Protein AF-A0A9N9BN62-F1 (afdb_monomer)

Structure (mmCIF, N/CA/C/O backbone):
data_AF-A0A9N9BN62-F1
#
_entry.id   AF-A0A9N9BN62-F1
#
loop_
_atom_site.group_PDB
_atom_site.id
_atom_site.type_symbol
_atom_site.label_atom_id
_atom_site.label_alt_id
_atom_site.label_comp_id
_atom_site.label_asym_id
_atom_site.label_entity_id
_atom_site.label_seq_id
_atom_site.pdbx_PDB_ins_code
_atom_site.Cartn_x
_atom_site.Cartn_y
_atom_site.Cartn_z
_atom_site.occupancy
_atom_site.B_iso_or_equiv
_atom_site.auth_seq_id
_atom_site.auth_comp_id
_atom_site.auth_asym_id
_atom_site.auth_atom_id
_atom_site.pdbx_PDB_model_num
ATOM 1 N N . MET A 1 1 ? -58.760 -28.110 61.487 1.00 29.73 1 MET A N 1
ATOM 2 C CA . MET A 1 1 ? -59.250 -29.002 60.418 1.00 29.73 1 MET A CA 1
ATOM 3 C C . MET A 1 1 ? -59.475 -28.125 59.200 1.00 29.73 1 MET A C 1
ATOM 5 O O . MET A 1 1 ? -60.317 -27.246 59.275 1.00 29.73 1 MET A O 1
ATOM 9 N N . THR A 1 2 ? -58.478 -28.106 58.308 1.00 26.97 2 THR A N 1
ATOM 10 C CA . THR A 1 2 ? -58.560 -28.628 56.917 1.00 26.97 2 THR A CA 1
ATOM 11 C C . THR A 1 2 ? -59.266 -27.628 55.993 1.00 26.97 2 THR A C 1
ATOM 13 O O . THR A 1 2 ? -60.437 -27.343 56.196 1.00 26.97 2 THR A O 1
ATOM 16 N N . ASP A 1 3 ? -58.515 -26.917 55.140 1.00 24.56 3 ASP A N 1
ATOM 17 C CA . ASP A 1 3 ? -58.257 -27.284 53.724 1.00 24.56 3 ASP A CA 1
ATOM 18 C C . ASP A 1 3 ? -59.572 -27.311 52.917 1.00 24.56 3 ASP A C 1
ATOM 20 O O . ASP A 1 3 ? -60.495 -28.025 53.277 1.00 24.56 3 ASP A O 1
ATOM 24 N N . SER A 1 4 ? -59.768 -26.641 51.779 1.00 26.27 4 SER A N 1
ATOM 25 C CA . SER A 1 4 ? -58.859 -26.440 50.645 1.00 26.27 4 SER A CA 1
ATOM 26 C C . SER A 1 4 ? -59.612 -25.748 49.484 1.00 26.27 4 SER A C 1
ATOM 28 O O . SER A 1 4 ? -60.842 -25.709 49.472 1.00 26.27 4 SER A O 1
ATOM 30 N N . ASN A 1 5 ? -58.844 -25.324 48.471 1.00 26.20 5 ASN A N 1
ATOM 31 C CA . ASN A 1 5 ? -59.212 -25.134 47.055 1.00 26.20 5 ASN A CA 1
ATOM 32 C C . ASN A 1 5 ? -59.674 -23.751 46.569 1.00 26.20 5 ASN A C 1
ATOM 34 O O . ASN A 1 5 ? -60.784 -23.564 46.076 1.00 26.20 5 ASN A O 1
ATOM 38 N N . THR A 1 6 ? -58.718 -22.822 46.524 1.00 28.50 6 THR A N 1
ATOM 39 C CA . THR A 1 6 ? -58.655 -21.787 45.483 1.00 28.50 6 THR A CA 1
ATOM 40 C C . THR A 1 6 ? -58.092 -22.391 44.190 1.00 28.50 6 THR A C 1
ATOM 42 O O . THR A 1 6 ? -57.027 -23.007 44.176 1.00 28.50 6 THR A O 1
ATOM 45 N N . HIS A 1 7 ? -58.833 -22.227 43.094 1.00 27.50 7 HIS A N 1
ATOM 46 C CA . HIS A 1 7 ? -58.484 -22.699 41.757 1.00 27.50 7 HIS A CA 1
ATOM 47 C C . HIS A 1 7 ? -57.156 -22.106 41.253 1.00 27.50 7 HIS A C 1
ATOM 49 O O . HIS A 1 7 ? -57.034 -20.904 41.028 1.00 27.50 7 HIS A O 1
ATOM 55 N N . TYR A 1 8 ? -56.184 -22.985 41.004 1.00 23.67 8 TYR A N 1
ATOM 56 C CA . TYR A 1 8 ? -54.985 -22.712 40.215 1.00 23.67 8 TYR A CA 1
ATOM 57 C C . TYR A 1 8 ? -55.358 -22.502 38.739 1.00 23.67 8 TYR A C 1
ATOM 59 O O . TYR A 1 8 ? -55.750 -23.450 38.057 1.00 23.67 8 TYR A O 1
ATOM 67 N N . ILE A 1 9 ? -55.158 -21.293 38.210 1.00 27.61 9 ILE A N 1
ATOM 68 C CA . ILE A 1 9 ? -55.002 -21.086 36.765 1.00 27.61 9 ILE A CA 1
ATOM 69 C C . ILE A 1 9 ? -53.526 -21.338 36.441 1.00 27.61 9 ILE A C 1
ATOM 71 O O . ILE A 1 9 ? -52.663 -20.490 36.651 1.00 27.61 9 ILE A O 1
ATOM 75 N N . LYS A 1 10 ? -53.234 -22.549 35.955 1.00 25.14 10 LYS A N 1
ATOM 76 C CA . LYS A 1 10 ? -51.970 -22.891 35.293 1.00 25.14 10 LYS A CA 1
ATOM 77 C C . LYS A 1 10 ? -51.894 -22.142 33.961 1.00 25.14 10 LYS A C 1
ATOM 79 O O . LYS A 1 10 ? -52.471 -22.589 32.973 1.00 25.14 10 LYS A O 1
ATOM 84 N N . THR A 1 11 ? -51.149 -21.046 33.901 1.00 28.19 11 THR A N 1
ATOM 85 C CA . THR A 1 11 ? -50.598 -20.559 32.630 1.00 28.19 11 THR A CA 1
ATOM 86 C C . THR A 1 11 ? -49.235 -21.203 32.413 1.00 28.19 11 THR A C 1
ATOM 88 O O . THR A 1 11 ? -48.269 -20.891 33.106 1.00 28.19 11 THR A O 1
ATOM 91 N N . ASN A 1 12 ? -49.187 -22.133 31.459 1.00 25.75 12 ASN A N 1
ATOM 92 C CA . ASN A 1 12 ? -47.976 -22.749 30.926 1.00 25.75 12 ASN A CA 1
ATOM 93 C C . ASN A 1 12 ? -47.041 -21.674 30.341 1.00 25.75 12 ASN A C 1
ATOM 95 O O . ASN A 1 12 ? -47.168 -21.308 29.176 1.00 25.75 12 ASN A O 1
ATOM 99 N N . LEU A 1 13 ? -46.078 -21.191 31.127 1.00 29.73 13 LEU A N 1
ATOM 100 C CA . LEU A 1 13 ? -44.844 -20.611 30.595 1.00 29.73 13 LEU A CA 1
ATOM 101 C C . LEU A 1 13 ? -43.837 -21.741 30.389 1.00 29.73 13 LEU A C 1
ATOM 103 O O . LEU A 1 13 ? -42.978 -22.015 31.219 1.00 29.73 13 LEU A O 1
ATOM 107 N N . SER A 1 14 ? -43.977 -22.416 29.257 1.00 28.58 14 SER A N 1
ATOM 108 C CA . SER A 1 14 ? -42.967 -23.313 28.713 1.00 28.58 14 SER A CA 1
ATOM 109 C C . SER A 1 14 ? -42.779 -22.963 27.246 1.00 28.58 14 SER A C 1
ATOM 111 O O . SER A 1 14 ? -43.354 -23.583 26.360 1.00 28.58 14 SER A O 1
ATOM 113 N N . HIS A 1 15 ? -41.986 -21.926 27.018 1.00 28.09 15 HIS A N 1
ATOM 114 C CA . HIS A 1 15 ? -41.146 -21.794 25.836 1.00 28.09 15 HIS A CA 1
ATOM 115 C C . HIS A 1 15 ? -39.829 -21.191 26.322 1.00 28.09 15 HIS A C 1
ATOM 117 O O . HIS A 1 15 ? -39.539 -20.011 26.148 1.00 28.09 15 HIS A O 1
ATOM 123 N N . ASN A 1 16 ? -39.041 -22.034 26.993 1.00 28.42 16 ASN A N 1
ATOM 124 C CA . ASN A 1 16 ? -37.602 -21.846 27.035 1.00 28.42 16 ASN A CA 1
ATOM 125 C C . ASN A 1 16 ? -37.129 -21.948 25.584 1.00 28.42 16 ASN A C 1
ATOM 127 O O . ASN A 1 16 ? -37.018 -23.048 25.043 1.00 28.42 16 ASN A O 1
ATOM 131 N N . ALA A 1 17 ? -36.898 -20.808 24.937 1.00 27.03 17 ALA A N 1
ATOM 132 C CA . ALA A 1 17 ? -35.995 -20.765 23.803 1.00 27.03 17 ALA A CA 1
ATOM 133 C C . ALA A 1 17 ? -34.605 -21.079 24.367 1.00 27.03 17 ALA A C 1
ATOM 135 O O . ALA A 1 17 ? -33.894 -20.203 24.854 1.00 27.03 17 ALA A O 1
ATOM 136 N N . VAL A 1 18 ? -34.281 -22.370 24.400 1.00 26.08 18 VAL A N 1
ATOM 137 C CA . VAL A 1 18 ? -32.917 -22.854 24.561 1.00 26.08 18 VAL A CA 1
ATOM 138 C C . VAL A 1 18 ? -32.155 -22.278 23.376 1.00 26.08 18 VAL A C 1
ATOM 140 O O . VAL A 1 18 ? -32.341 -22.712 22.242 1.00 26.08 18 VAL A O 1
ATOM 143 N N . ILE A 1 19 ? -31.376 -21.229 23.628 1.00 28.48 19 ILE A N 1
ATOM 144 C CA . ILE A 1 19 ? -30.364 -20.763 22.689 1.00 28.48 19 ILE A CA 1
ATOM 145 C C . ILE A 1 19 ? -29.320 -21.873 22.675 1.00 28.48 19 ILE A C 1
ATOM 147 O O . ILE A 1 19 ? -28.531 -22.009 23.609 1.00 28.48 19 ILE A O 1
ATOM 151 N N . ASP A 1 20 ? -29.398 -22.722 21.659 1.00 25.30 20 ASP A N 1
ATOM 152 C CA . ASP A 1 20 ? -28.378 -23.712 21.374 1.00 25.30 20 ASP A CA 1
ATOM 153 C C . ASP A 1 20 ? -27.073 -22.970 21.057 1.00 25.30 20 ASP A C 1
ATOM 155 O O . ASP A 1 20 ? -26.979 -22.214 20.088 1.00 25.30 20 ASP A O 1
ATOM 159 N N . SER A 1 21 ? -26.066 -23.145 21.911 1.00 31.23 21 SER A N 1
ATOM 160 C CA . SER A 1 21 ? -24.745 -22.531 21.771 1.00 31.23 21 SER A CA 1
ATOM 161 C C . SER A 1 21 ? -23.885 -23.196 20.688 1.00 31.23 21 SER A C 1
ATOM 163 O O . SER A 1 21 ? -22.677 -22.971 20.664 1.00 31.23 21 SER A O 1
ATOM 165 N N . SER A 1 22 ? -24.468 -24.046 19.835 1.00 32.94 22 SER A N 1
ATOM 166 C CA . SER A 1 22 ? -23.756 -24.790 18.791 1.00 32.94 22 SER A CA 1
ATOM 167 C C . SER A 1 22 ? -24.099 -24.386 17.352 1.00 32.94 22 SER A C 1
ATOM 169 O O . SER A 1 22 ? -23.512 -24.933 16.418 1.00 32.94 22 SER A O 1
ATOM 171 N N . ASP A 1 23 ? -24.959 -23.382 17.137 1.00 30.25 23 ASP A N 1
ATOM 172 C CA . ASP A 1 23 ? -25.235 -22.880 15.786 1.00 30.25 23 ASP A CA 1
ATOM 173 C C . ASP A 1 23 ? -24.282 -21.733 15.395 1.00 30.25 23 ASP A C 1
ATOM 175 O O . ASP A 1 23 ? -24.606 -20.541 15.469 1.00 30.25 23 ASP A O 1
ATOM 179 N N . ASP A 1 24 ? -23.082 -22.116 14.943 1.00 36.03 24 ASP A N 1
ATOM 180 C CA . ASP A 1 24 ? -22.013 -21.245 14.416 1.00 36.03 24 ASP A CA 1
ATOM 181 C C . ASP A 1 24 ? -22.443 -20.389 13.201 1.00 36.03 24 ASP A C 1
ATOM 183 O O . ASP A 1 24 ? -21.693 -19.532 12.723 1.00 36.03 24 ASP A O 1
ATOM 187 N N . ARG A 1 25 ? -23.668 -20.572 12.687 1.00 34.00 25 ARG A N 1
ATOM 188 C CA . ARG A 1 25 ? -24.247 -19.737 11.621 1.00 34.00 25 ARG A CA 1
ATOM 189 C C . ARG A 1 25 ? -24.962 -18.491 12.143 1.00 34.00 25 ARG A C 1
ATOM 191 O O . ARG A 1 25 ? -25.132 -17.536 11.387 1.00 34.00 25 ARG A O 1
ATOM 198 N N . SER A 1 26 ? -25.331 -18.449 13.423 1.00 30.83 26 SER A N 1
ATOM 199 C CA . SER A 1 26 ? -26.107 -17.341 14.000 1.00 30.83 26 SER A CA 1
ATOM 200 C C . SER A 1 26 ? -25.252 -16.140 14.432 1.00 30.83 26 SER A C 1
ATOM 202 O O . SER A 1 26 ? -25.729 -15.004 14.449 1.00 30.83 26 SER A O 1
ATOM 204 N N . VAL A 1 27 ? -23.956 -16.345 14.695 1.00 34.31 27 VAL A N 1
ATOM 205 C CA . VAL A 1 27 ? -23.046 -15.283 15.168 1.00 34.31 27 VAL A CA 1
ATOM 206 C C . VAL A 1 27 ? -22.565 -14.368 14.029 1.00 34.31 27 VAL A C 1
ATOM 208 O O . VAL A 1 27 ? -22.189 -13.223 14.269 1.00 34.31 27 VAL A O 1
ATOM 211 N N . GLN A 1 28 ? -22.660 -14.798 12.766 1.00 31.67 28 GLN A N 1
ATOM 212 C CA . GLN A 1 28 ? -22.300 -13.964 11.606 1.00 31.67 28 GLN A CA 1
ATOM 213 C C . GLN A 1 28 ? -23.440 -13.092 11.060 1.00 31.67 28 GLN A C 1
ATOM 215 O O . GLN A 1 28 ? -23.190 -12.276 10.171 1.00 31.67 28 GLN A O 1
ATOM 220 N N . ALA A 1 29 ? -24.658 -13.217 11.597 1.00 29.53 29 ALA A N 1
ATOM 221 C CA . ALA A 1 29 ? -25.806 -12.393 11.212 1.00 29.53 29 ALA A CA 1
ATOM 222 C C . ALA A 1 29 ? -25.838 -11.019 11.916 1.00 29.53 29 ALA A C 1
ATOM 224 O O . ALA A 1 29 ? -26.696 -10.191 11.622 1.00 29.53 29 ALA A O 1
ATOM 225 N N . ARG A 1 30 ? -24.899 -10.736 12.833 1.00 29.77 30 ARG A N 1
ATOM 226 C CA . ARG A 1 30 ? -24.906 -9.516 13.661 1.00 29.77 30 ARG A CA 1
ATOM 227 C C . ARG A 1 30 ? -24.055 -8.357 13.129 1.00 29.77 30 ARG A C 1
ATOM 229 O O . ARG A 1 30 ? -23.604 -7.518 13.900 1.00 29.77 30 ARG A O 1
ATOM 236 N N . THR A 1 31 ? -23.879 -8.280 11.813 1.00 32.22 31 THR A N 1
ATOM 237 C CA . THR A 1 31 ? -23.368 -7.074 11.134 1.00 32.22 31 THR A CA 1
ATOM 238 C C . THR A 1 31 ? -24.331 -6.611 10.045 1.00 32.22 31 THR A C 1
ATOM 240 O O . THR A 1 31 ? -23.917 -6.161 8.989 1.00 32.22 31 THR A O 1
ATOM 243 N N . VAL A 1 32 ? -25.636 -6.697 10.296 1.00 36.59 32 VAL A N 1
ATOM 244 C CA . VAL A 1 32 ? -26.546 -5.691 9.745 1.00 36.59 32 VAL A CA 1
ATOM 245 C C . VAL A 1 32 ? -26.598 -4.598 10.802 1.00 36.59 32 VAL A C 1
ATOM 247 O O . VAL A 1 32 ? -27.498 -4.554 11.638 1.00 36.59 32 VAL A O 1
ATOM 250 N N . ALA A 1 33 ? -25.557 -3.759 10.839 1.00 35.25 33 ALA A N 1
ATOM 251 C CA . ALA A 1 33 ? -25.770 -2.412 11.341 1.00 35.25 33 ALA A CA 1
ATOM 252 C C . ALA A 1 33 ? -26.938 -1.879 10.511 1.00 35.25 33 ALA A C 1
ATOM 254 O O . ALA A 1 33 ? -26.890 -1.979 9.287 1.00 35.25 33 ALA A O 1
ATOM 255 N N . TYR A 1 34 ? -28.011 -1.459 11.175 1.00 38.62 34 TYR A N 1
ATOM 256 C CA . TYR A 1 34 ? -29.153 -0.813 10.546 1.00 38.62 34 TYR A CA 1
ATOM 257 C C . TYR A 1 34 ? -28.588 0.328 9.697 1.00 38.62 34 TYR A C 1
ATOM 259 O O . TYR A 1 34 ? -28.170 1.353 10.232 1.00 38.62 34 TYR A O 1
ATOM 267 N N . THR A 1 35 ? -28.408 0.091 8.397 1.00 46.50 35 THR A N 1
ATOM 268 C CA . THR A 1 35 ? -27.944 1.119 7.482 1.00 46.50 35 THR A CA 1
ATOM 269 C C . THR A 1 35 ? -29.109 2.069 7.383 1.00 46.50 35 THR A C 1
ATOM 271 O O . THR A 1 35 ? -30.097 1.755 6.719 1.00 46.50 35 THR A O 1
ATOM 274 N N . ASP A 1 36 ? -28.998 3.189 8.087 1.00 50.53 36 ASP A N 1
ATOM 275 C CA . ASP A 1 36 ? -29.850 4.366 7.954 1.00 50.53 36 ASP A CA 1
ATOM 276 C C . ASP A 1 36 ? -29.572 4.984 6.568 1.00 50.53 36 ASP A C 1
ATOM 278 O O . ASP A 1 36 ? -29.041 6.084 6.408 1.00 50.53 36 ASP A O 1
ATOM 282 N N . ASN A 1 37 ? -29.792 4.180 5.526 1.00 56.41 37 ASN A N 1
ATOM 283 C CA . ASN A 1 37 ? -29.721 4.618 4.153 1.00 56.41 37 ASN A CA 1
ATOM 284 C C . ASN A 1 37 ? -30.935 5.507 3.957 1.00 56.41 37 ASN A C 1
ATOM 286 O O . ASN A 1 37 ? -32.061 5.106 4.253 1.00 56.41 37 ASN A O 1
ATOM 290 N N . ASP A 1 38 ? -30.684 6.716 3.467 1.00 59.50 38 ASP A N 1
ATOM 291 C CA . ASP A 1 38 ? -31.737 7.640 3.084 1.00 59.50 38 ASP A CA 1
ATOM 292 C C . ASP A 1 38 ? -32.763 6.870 2.221 1.00 59.50 38 ASP A C 1
ATOM 294 O O . ASP A 1 38 ? -32.368 6.235 1.235 1.00 59.50 38 ASP A O 1
ATOM 298 N N . PRO A 1 39 ? -34.066 6.871 2.563 1.00 64.94 39 PRO A N 1
ATOM 299 C CA . PRO A 1 39 ? -35.081 6.121 1.818 1.00 64.94 39 PRO A CA 1
ATOM 300 C C . PRO A 1 39 ? -35.116 6.499 0.329 1.00 64.94 39 PRO A C 1
ATOM 302 O O . PRO A 1 39 ? -35.609 5.752 -0.512 1.00 64.94 39 PRO A O 1
ATOM 305 N N . THR A 1 40 ? -34.554 7.654 -0.029 1.00 57.59 40 THR A N 1
ATOM 306 C CA . THR A 1 40 ? -34.412 8.113 -1.413 1.00 57.59 40 THR A CA 1
ATOM 307 C C . THR A 1 40 ? -33.297 7.422 -2.191 1.00 57.59 40 THR A C 1
ATOM 309 O O . THR A 1 40 ? -33.372 7.359 -3.417 1.00 57.59 40 THR A O 1
ATOM 312 N N . THR A 1 41 ? -32.292 6.869 -1.510 1.00 63.75 41 THR A N 1
ATOM 313 C CA . THR A 1 41 ? -31.178 6.135 -2.121 1.00 63.75 41 THR A CA 1
ATOM 314 C C . THR A 1 41 ? -31.297 4.623 -1.947 1.00 63.75 41 THR A C 1
ATOM 316 O O . THR A 1 41 ? -30.516 3.890 -2.548 1.00 63.75 41 THR A O 1
ATOM 319 N N . GLU A 1 42 ? -32.309 4.130 -1.219 1.00 68.75 42 GLU A N 1
ATOM 320 C CA . GLU A 1 42 ? -32.555 2.699 -0.964 1.00 68.75 42 GLU A CA 1
ATOM 321 C C . GLU A 1 42 ? -32.569 1.851 -2.249 1.00 68.75 42 GLU A C 1
ATOM 323 O O . GLU A 1 42 ? -32.067 0.726 -2.272 1.00 68.75 42 GLU A O 1
ATOM 328 N N . PHE A 1 43 ? -33.077 2.414 -3.349 1.00 68.19 43 PHE A N 1
ATOM 329 C CA . PHE A 1 43 ? -33.063 1.785 -4.670 1.00 68.19 43 PHE A CA 1
ATOM 330 C C . PHE A 1 43 ? -31.665 1.319 -5.102 1.00 68.19 43 PHE A C 1
ATOM 332 O O . PHE A 1 43 ? -31.541 0.224 -5.649 1.00 68.19 43 PHE A O 1
ATOM 339 N N . PHE A 1 44 ? -30.622 2.117 -4.844 1.00 65.88 44 PHE A N 1
ATOM 340 C CA . PHE A 1 44 ? -29.244 1.803 -5.235 1.00 65.88 44 PHE A CA 1
ATOM 341 C C . PHE A 1 44 ? -28.655 0.643 -4.425 1.00 65.88 44 PHE A C 1
ATOM 343 O O . PHE A 1 44 ? -27.806 -0.088 -4.929 1.00 65.88 44 PHE A O 1
ATOM 350 N N . TYR A 1 45 ? -29.153 0.428 -3.205 1.00 69.19 45 TYR A N 1
ATOM 351 C CA . TYR A 1 45 ? -28.676 -0.620 -2.304 1.00 69.19 45 TYR A CA 1
ATOM 352 C C . TYR A 1 45 ? -29.432 -1.947 -2.460 1.00 69.19 45 TYR A C 1
ATOM 354 O O . TYR A 1 45 ? -28.976 -2.969 -1.945 1.00 69.19 45 TYR A O 1
ATOM 362 N N . ARG A 1 46 ? -30.568 -1.977 -3.178 1.00 72.19 46 ARG A N 1
ATOM 363 C CA . ARG A 1 46 ? -31.313 -3.219 -3.443 1.00 72.19 46 ARG A CA 1
ATOM 364 C C . ARG A 1 46 ? -30.671 -4.013 -4.594 1.00 72.19 46 ARG A C 1
ATOM 366 O O . ARG A 1 46 ? -30.700 -3.558 -5.739 1.00 72.19 46 ARG A O 1
ATOM 373 N N . PRO A 1 47 ? -30.141 -5.227 -4.348 1.00 74.81 47 PRO A N 1
ATOM 374 C CA . PRO A 1 47 ? -29.470 -6.004 -5.386 1.00 74.81 47 PRO A CA 1
ATOM 375 C C . PRO A 1 47 ? -30.471 -6.551 -6.416 1.00 74.81 47 PRO A C 1
ATOM 377 O O . PRO A 1 47 ? -31.415 -7.259 -6.074 1.00 74.81 47 PRO A O 1
ATOM 380 N N . ARG A 1 48 ? -30.235 -6.270 -7.703 1.00 83.06 48 ARG A N 1
ATOM 381 C CA . ARG A 1 48 ? -31.041 -6.759 -8.841 1.00 83.06 48 ARG A CA 1
ATOM 382 C C . ARG A 1 48 ? -30.306 -7.849 -9.617 1.00 83.06 48 ARG A C 1
ATOM 384 O O . ARG A 1 48 ? -30.014 -7.700 -10.801 1.00 83.06 48 ARG A O 1
ATOM 391 N N . THR A 1 49 ? -29.970 -8.940 -8.938 1.00 85.62 49 THR A N 1
ATOM 392 C CA . THR A 1 49 ? -29.056 -9.968 -9.465 1.00 85.62 49 THR A CA 1
ATOM 393 C C . THR A 1 49 ? -29.527 -10.593 -10.782 1.00 85.62 49 THR A C 1
ATOM 395 O O . THR A 1 49 ? -28.725 -10.719 -11.702 1.00 85.62 49 THR A O 1
ATOM 398 N N . LEU A 1 50 ? -30.819 -10.918 -10.920 1.00 85.44 50 LEU A N 1
ATOM 399 C CA . LEU A 1 50 ? -31.377 -11.502 -12.151 1.00 85.44 50 LEU A CA 1
ATOM 400 C C . LEU A 1 50 ? -31.391 -10.516 -13.327 1.00 85.44 50 LEU A C 1
ATOM 402 O O . LEU A 1 50 ? -31.070 -10.892 -14.454 1.00 85.44 50 LEU A O 1
ATOM 406 N N . THR A 1 51 ? -31.730 -9.250 -13.073 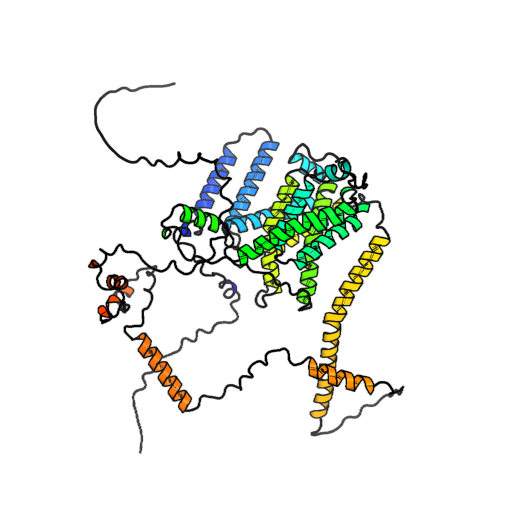1.00 86.44 51 THR A N 1
ATOM 407 C CA . THR A 1 51 ? -31.725 -8.205 -14.107 1.00 86.44 51 THR A CA 1
ATOM 408 C C . THR A 1 51 ? -30.308 -7.958 -14.609 1.00 86.44 51 THR A C 1
ATOM 410 O O . THR A 1 51 ? -30.078 -7.962 -15.814 1.00 86.44 51 THR A O 1
ATOM 413 N N . VAL A 1 52 ? -29.345 -7.814 -13.692 1.00 87.12 52 VAL A N 1
ATOM 414 C CA . VAL A 1 52 ? -27.933 -7.605 -14.040 1.00 87.12 52 VAL A CA 1
ATOM 415 C C . VAL A 1 52 ? -27.368 -8.811 -14.793 1.00 87.12 52 VAL A C 1
ATOM 417 O O . VAL A 1 52 ? -26.682 -8.625 -15.793 1.00 87.12 52 VAL A O 1
ATOM 420 N N . LEU A 1 53 ? -27.708 -10.038 -14.383 1.00 87.00 53 LEU A N 1
ATOM 421 C CA . LEU A 1 53 ? -27.327 -11.255 -15.105 1.00 87.00 53 LEU A CA 1
ATOM 422 C C . LEU A 1 53 ? -27.885 -11.272 -16.535 1.00 87.00 53 LEU A C 1
ATOM 424 O O . LEU A 1 53 ? -27.161 -11.602 -17.468 1.00 87.00 53 LEU A O 1
ATOM 428 N N . THR A 1 54 ? -29.151 -10.894 -16.717 1.00 88.44 54 THR A N 1
ATOM 429 C CA . THR A 1 54 ? -29.788 -10.858 -18.043 1.00 88.44 54 THR A CA 1
ATOM 430 C C . THR A 1 54 ? -29.100 -9.841 -18.952 1.00 88.44 54 THR A C 1
ATOM 432 O O . THR A 1 54 ? -28.732 -10.176 -20.075 1.00 88.44 54 THR A O 1
ATOM 435 N N . VAL A 1 55 ? -28.851 -8.627 -18.450 1.00 89.81 55 VAL A N 1
ATOM 436 C CA . VAL A 1 55 ? -28.123 -7.580 -19.186 1.00 89.81 55 VAL A CA 1
ATOM 437 C C . VAL A 1 55 ? -26.700 -8.030 -19.524 1.00 89.81 55 VAL A C 1
ATOM 439 O O . VAL A 1 55 ? -26.258 -7.838 -20.653 1.00 89.81 55 VAL A O 1
ATOM 442 N N . MET A 1 56 ? -26.002 -8.680 -18.588 1.00 89.62 56 MET A N 1
ATOM 443 C CA . MET A 1 56 ? -24.665 -9.234 -18.823 1.00 89.62 56 MET A CA 1
ATOM 444 C C . MET A 1 56 ? -24.673 -10.281 -19.939 1.00 89.62 56 MET A C 1
ATOM 446 O O . MET A 1 56 ? -23.829 -10.223 -20.825 1.00 89.62 56 MET A O 1
ATOM 450 N N . LEU A 1 57 ? -25.618 -11.226 -19.916 1.00 89.38 57 LEU A N 1
ATOM 451 C CA . LEU A 1 57 ? -25.719 -12.270 -20.938 1.00 89.38 57 LEU A CA 1
ATOM 452 C C . LEU A 1 57 ? -26.049 -11.683 -22.315 1.00 89.38 57 LEU A C 1
ATOM 454 O O . LEU A 1 57 ? -25.423 -12.074 -23.294 1.00 89.38 57 LEU A O 1
ATOM 458 N N . ILE A 1 58 ? -26.965 -10.712 -22.391 1.00 89.88 58 ILE A N 1
ATOM 459 C CA . ILE A 1 58 ? -27.268 -9.995 -23.640 1.00 89.88 58 ILE A CA 1
ATOM 460 C C . ILE A 1 58 ? -26.021 -9.262 -24.152 1.00 89.88 58 ILE A C 1
ATOM 462 O O . ILE A 1 58 ? -25.682 -9.378 -25.327 1.00 89.88 58 ILE A O 1
ATOM 466 N N . GLY A 1 59 ? -25.304 -8.557 -23.272 1.00 86.44 59 GLY A N 1
ATOM 467 C CA . GLY A 1 59 ? -24.062 -7.866 -23.618 1.00 86.44 59 GLY A CA 1
ATOM 468 C C . GLY A 1 59 ? -22.966 -8.818 -24.103 1.00 86.44 59 GLY A C 1
ATOM 469 O O . GLY A 1 59 ? -22.292 -8.521 -25.084 1.00 86.44 59 GLY A O 1
AT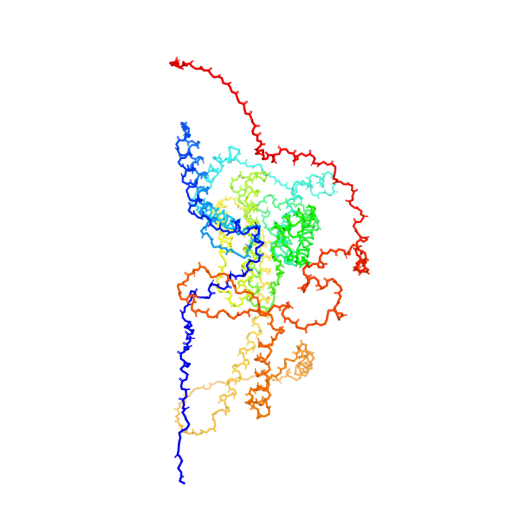OM 470 N N . LEU A 1 60 ? -22.821 -9.989 -23.477 1.00 87.31 60 LEU A N 1
ATOM 471 C CA . LEU A 1 60 ? -21.882 -11.023 -23.919 1.00 87.31 60 LEU A CA 1
ATOM 472 C C . LEU A 1 60 ? -22.254 -11.592 -25.288 1.00 87.31 60 LEU A C 1
ATOM 474 O O . LEU A 1 60 ? -21.368 -11.762 -26.118 1.00 87.31 60 LEU A O 1
ATOM 478 N N . VAL A 1 61 ? -23.540 -11.848 -25.546 1.00 88.06 61 VAL A N 1
ATOM 479 C CA . VAL A 1 61 ? -24.010 -12.273 -26.875 1.00 88.06 61 VAL A CA 1
ATOM 480 C C . VAL A 1 61 ? -23.711 -11.192 -27.912 1.00 88.06 61 VAL A C 1
ATOM 482 O O . VAL A 1 61 ? -23.193 -11.511 -28.975 1.00 88.06 61 VAL A O 1
ATOM 485 N N . TYR A 1 62 ? -23.959 -9.919 -27.595 1.00 85.75 62 TYR A N 1
ATOM 486 C CA . TYR A 1 62 ? -23.632 -8.807 -28.486 1.00 85.75 62 TYR A CA 1
ATOM 487 C C . TYR A 1 62 ? -22.130 -8.758 -28.810 1.00 85.75 62 TYR A C 1
ATOM 489 O O . TYR A 1 62 ? -21.752 -8.800 -29.977 1.00 85.75 62 TYR A O 1
ATOM 497 N N . VAL A 1 63 ? -21.262 -8.758 -27.791 1.00 82.94 63 VAL A N 1
ATOM 498 C CA . VAL A 1 63 ? -19.798 -8.722 -27.976 1.00 82.94 63 VAL A CA 1
ATOM 499 C C . VAL A 1 63 ? -19.272 -9.974 -28.684 1.00 82.94 63 VAL A C 1
ATOM 501 O O . VAL A 1 63 ? -18.286 -9.882 -29.401 1.00 82.94 63 VAL A O 1
ATOM 504 N N . ALA A 1 64 ? -19.906 -11.134 -28.514 1.00 82.75 64 ALA A N 1
ATOM 505 C CA . ALA A 1 64 ? -19.491 -12.365 -29.183 1.00 82.75 64 ALA A CA 1
ATOM 506 C C . ALA A 1 64 ? -19.935 -12.443 -30.653 1.00 82.75 64 ALA A C 1
ATOM 508 O O . ALA A 1 64 ? -19.290 -13.140 -31.429 1.00 82.75 64 ALA A O 1
ATOM 509 N N . MET A 1 65 ? -21.039 -11.785 -31.025 1.00 83.38 65 MET A N 1
ATOM 510 C CA . MET A 1 65 ? -21.661 -11.927 -32.349 1.00 83.38 65 MET A CA 1
ATOM 511 C C . MET A 1 65 ? -21.395 -10.749 -33.299 1.00 83.38 65 MET A C 1
ATOM 513 O O . MET A 1 65 ? -21.577 -10.914 -34.499 1.00 83.38 65 MET A O 1
ATOM 517 N N . PHE A 1 66 ? -21.012 -9.567 -32.799 1.00 72.56 66 PHE A N 1
ATOM 518 C CA . PHE A 1 66 ? -20.878 -8.354 -33.626 1.00 72.56 66 PHE A CA 1
ATOM 519 C C . PHE A 1 66 ? -19.465 -8.019 -34.150 1.00 72.56 66 PHE A C 1
ATOM 521 O O . PHE A 1 66 ? -19.390 -7.426 -35.226 1.00 72.56 66 PHE A O 1
ATOM 528 N N . PRO A 1 67 ? -18.344 -8.349 -33.479 1.00 65.56 67 PRO A N 1
ATOM 529 C CA . PRO A 1 67 ? -17.019 -8.142 -34.054 1.00 65.56 67 PRO A CA 1
ATOM 530 C C . PRO A 1 67 ? -16.576 -9.369 -34.869 1.00 65.56 67 PRO A C 1
ATOM 532 O O . PRO A 1 67 ? -16.033 -10.324 -34.320 1.00 65.56 67 PRO A O 1
ATOM 535 N N . GLU A 1 68 ? -16.727 -9.318 -36.194 1.00 62.19 68 GLU A N 1
ATOM 536 C CA . GLU A 1 68 ? -15.905 -10.118 -37.116 1.00 62.19 68 GLU A CA 1
ATOM 537 C C . GLU A 1 68 ? -14.533 -9.436 -37.257 1.00 62.19 68 GLU A C 1
ATOM 539 O O . GLU A 1 68 ? -14.248 -8.754 -38.239 1.00 62.19 68 GLU A O 1
ATOM 544 N N . ALA A 1 69 ? -13.683 -9.529 -36.231 1.00 60.91 69 ALA A N 1
ATOM 545 C CA . ALA A 1 69 ? -12.284 -9.152 -36.391 1.00 60.91 69 ALA A CA 1
ATOM 546 C C . ALA A 1 69 ? -11.505 -10.377 -36.891 1.00 60.91 69 ALA A C 1
ATOM 548 O O . ALA A 1 69 ? -11.268 -11.317 -36.134 1.00 60.91 69 ALA A O 1
ATOM 549 N N . ASP A 1 70 ? -11.056 -10.355 -38.148 1.00 70.81 70 ASP A N 1
ATOM 550 C CA . ASP A 1 70 ? -10.142 -11.371 -38.708 1.00 70.81 70 ASP A CA 1
ATOM 551 C C . ASP A 1 70 ? -8.761 -11.385 -38.010 1.00 70.81 70 ASP A C 1
ATOM 553 O O . ASP A 1 70 ? -7.932 -12.271 -38.231 1.00 70.81 70 ASP A O 1
ATOM 557 N N . ASP A 1 71 ? -8.498 -10.409 -37.135 1.00 81.94 71 ASP A N 1
ATOM 558 C CA . ASP A 1 71 ? -7.278 -10.307 -36.347 1.00 81.94 71 ASP A CA 1
ATOM 559 C C . ASP A 1 71 ? -7.373 -11.066 -35.012 1.00 81.94 71 ASP A C 1
ATOM 561 O O . ASP A 1 71 ? -8.134 -10.730 -34.098 1.00 81.94 71 ASP A O 1
ATOM 565 N N . THR A 1 72 ? -6.499 -12.062 -34.860 1.00 84.69 72 THR A N 1
ATOM 566 C CA . THR A 1 72 ? -6.381 -12.871 -33.641 1.00 84.69 72 THR A CA 1
ATOM 567 C C . THR A 1 72 ? -6.020 -12.022 -32.418 1.00 84.69 72 THR A C 1
ATOM 569 O O . THR A 1 72 ? -6.534 -12.279 -31.328 1.00 84.69 72 THR A O 1
ATOM 572 N N . ALA A 1 73 ? -5.171 -10.997 -32.566 1.00 82.75 73 ALA A N 1
ATOM 573 C CA . ALA A 1 73 ? -4.757 -10.164 -31.435 1.00 82.75 73 ALA A CA 1
ATOM 574 C C . ALA A 1 73 ? -5.937 -9.357 -30.872 1.00 82.75 73 ALA A C 1
ATOM 576 O O . ALA A 1 73 ? -6.116 -9.261 -29.655 1.00 82.75 73 ALA A O 1
ATOM 577 N N . THR A 1 74 ? -6.778 -8.830 -31.757 1.00 83.31 74 THR A N 1
ATOM 578 C CA . THR A 1 74 ? -8.000 -8.110 -31.399 1.00 83.31 74 THR A CA 1
ATOM 579 C C . THR A 1 74 ? -9.020 -9.022 -30.711 1.00 83.31 74 THR A C 1
ATOM 581 O O . THR A 1 74 ? -9.540 -8.662 -29.651 1.00 83.31 74 THR A O 1
ATOM 584 N N . ASN A 1 75 ? -9.220 -10.244 -31.213 1.00 86.12 75 ASN A N 1
ATOM 585 C CA . ASN A 1 75 ? -10.110 -11.230 -30.585 1.00 86.12 75 ASN A CA 1
ATOM 586 C C . ASN A 1 75 ? -9.658 -11.619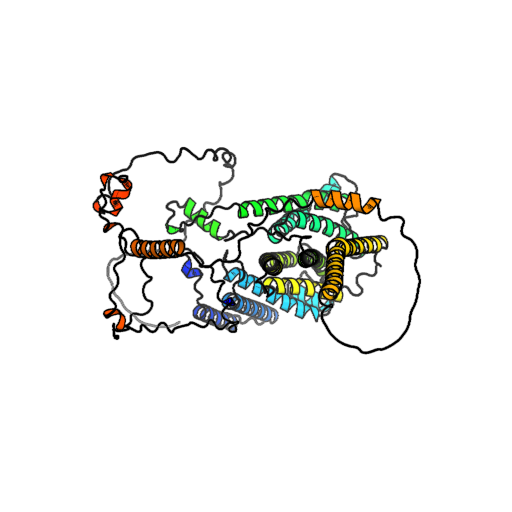 -29.170 1.00 86.12 75 ASN A C 1
ATOM 588 O O . ASN A 1 75 ? -10.477 -11.691 -28.250 1.00 86.12 75 ASN A O 1
ATOM 592 N N . ILE A 1 76 ? -8.350 -11.804 -28.961 1.00 87.12 76 ILE A N 1
ATOM 593 C CA . ILE A 1 76 ? -7.787 -12.080 -27.631 1.00 87.12 76 ILE A CA 1
ATOM 594 C C . ILE A 1 76 ? -8.034 -10.900 -26.681 1.00 87.12 76 ILE A C 1
ATOM 596 O O . ILE A 1 76 ? -8.436 -11.118 -25.536 1.00 87.12 76 ILE A O 1
ATOM 600 N N . LYS A 1 77 ? -7.840 -9.653 -27.136 1.00 85.50 77 LYS A N 1
ATOM 601 C CA . LYS A 1 77 ? -8.089 -8.453 -26.318 1.00 85.50 77 LYS A CA 1
ATOM 602 C C . LYS A 1 77 ? -9.556 -8.348 -25.907 1.00 85.50 77 LYS A C 1
ATOM 604 O O . LYS A 1 77 ? -9.830 -8.199 -24.717 1.00 85.50 77 LYS A O 1
ATOM 609 N N . PHE A 1 78 ? -10.492 -8.476 -26.849 1.00 86.81 78 PHE A N 1
ATOM 610 C CA . PHE A 1 78 ? -11.924 -8.424 -26.540 1.00 86.81 78 PHE A CA 1
ATOM 611 C C . PHE A 1 78 ? -12.357 -9.555 -25.607 1.00 86.81 78 PHE A C 1
ATOM 613 O O . PHE A 1 78 ? -13.022 -9.287 -24.608 1.00 86.81 78 PHE A O 1
ATOM 620 N N . GLY A 1 79 ? -11.924 -10.794 -25.865 1.00 89.00 79 GLY A N 1
ATOM 621 C CA . GLY A 1 79 ? -12.218 -11.934 -24.994 1.00 89.00 79 GLY A CA 1
ATOM 622 C C . GLY A 1 79 ? -11.670 -11.751 -23.575 1.00 89.00 79 GLY A C 1
ATOM 623 O O . GLY A 1 79 ? -12.365 -12.031 -22.598 1.00 89.00 79 GLY A O 1
ATOM 624 N N . THR A 1 80 ? -10.457 -11.205 -23.447 1.00 89.44 80 THR A N 1
ATOM 625 C CA . THR A 1 80 ? -9.837 -10.916 -22.145 1.00 89.44 80 THR A CA 1
ATOM 626 C C . THR A 1 80 ? -10.612 -9.837 -21.388 1.00 89.44 80 THR A C 1
ATOM 628 O O . THR A 1 80 ? -10.970 -10.047 -20.228 1.00 89.44 80 THR A O 1
ATOM 631 N N . TRP A 1 81 ? -10.940 -8.712 -22.034 1.00 89.75 81 TRP A N 1
ATOM 632 C CA . TRP A 1 81 ? -11.726 -7.640 -21.412 1.00 89.75 81 TRP A CA 1
ATOM 633 C C . TRP A 1 81 ? -13.139 -8.091 -21.034 1.00 89.75 81 TRP A C 1
ATOM 635 O O . TRP A 1 81 ? -13.597 -7.788 -19.932 1.00 89.75 81 TRP A O 1
ATOM 645 N N . ALA A 1 82 ? -13.809 -8.867 -21.891 1.00 90.19 82 ALA A N 1
ATOM 646 C CA . ALA A 1 82 ? -15.124 -9.434 -21.602 1.00 90.19 82 ALA A CA 1
ATOM 647 C C . ALA A 1 82 ? -15.079 -10.398 -20.404 1.00 90.19 82 ALA A C 1
ATOM 649 O O . ALA A 1 82 ? -15.955 -10.346 -19.536 1.00 90.19 82 ALA A O 1
ATOM 650 N N . GLY A 1 83 ? -14.039 -11.235 -20.309 1.00 92.56 83 GLY A N 1
ATOM 651 C CA . GLY A 1 83 ? -13.809 -12.119 -19.165 1.00 92.56 83 GLY A CA 1
ATOM 652 C C . GLY A 1 83 ? -13.571 -11.352 -17.862 1.00 92.56 83 GLY A C 1
ATOM 653 O O . GLY A 1 83 ? -14.218 -11.639 -16.852 1.00 92.56 83 GLY A O 1
ATOM 654 N N . VAL A 1 84 ? -12.708 -10.330 -17.893 1.00 94.31 84 VAL A N 1
ATOM 655 C CA . VAL A 1 84 ? -12.440 -9.438 -16.750 1.00 94.31 84 VAL A CA 1
ATOM 656 C C . VAL A 1 84 ? -13.717 -8.732 -16.299 1.00 94.31 84 VAL A C 1
ATOM 658 O O . VAL A 1 84 ? -14.054 -8.782 -15.117 1.00 94.31 84 VAL A O 1
ATOM 661 N N . PHE A 1 85 ? -14.466 -8.124 -17.221 1.00 92.19 85 PHE A N 1
ATOM 662 C CA . PHE A 1 85 ? -15.708 -7.422 -16.900 1.00 92.19 85 PHE A CA 1
ATOM 663 C C . PHE A 1 85 ? -16.760 -8.363 -16.302 1.00 92.19 85 PHE A C 1
ATOM 665 O O . PHE A 1 85 ? -17.365 -8.042 -15.279 1.00 92.19 85 PHE A O 1
ATOM 672 N N . SER A 1 86 ? -16.927 -9.555 -16.882 1.00 91.81 86 SER A N 1
ATOM 673 C CA . SER A 1 86 ? -17.857 -10.571 -16.373 1.00 91.81 86 SER A CA 1
ATOM 674 C C . SER A 1 86 ? -17.491 -11.012 -14.956 1.00 91.81 86 SER A C 1
ATOM 676 O O . SER A 1 86 ? -18.361 -11.115 -14.089 1.00 91.81 86 SER A O 1
ATOM 678 N N . PHE A 1 87 ? -16.198 -11.221 -14.686 1.00 95.06 87 PHE A N 1
ATOM 679 C CA . PHE A 1 87 ? -15.721 -11.550 -13.346 1.00 95.06 87 PHE A CA 1
ATOM 680 C C . PHE A 1 87 ? -15.940 -10.401 -12.355 1.00 95.06 87 PHE A C 1
ATOM 682 O O . PHE A 1 87 ? -16.405 -10.640 -11.243 1.00 95.06 87 PHE A O 1
ATOM 689 N N . LEU A 1 88 ? -15.646 -9.155 -12.736 1.00 95.19 88 LEU A N 1
ATOM 690 C CA . LEU A 1 88 ? -15.855 -7.998 -11.861 1.00 95.19 88 LEU A CA 1
ATOM 691 C C . LEU A 1 88 ? -17.336 -7.766 -11.560 1.00 95.19 88 LEU A C 1
ATOM 693 O O . LEU A 1 88 ? -17.678 -7.421 -10.430 1.00 95.19 88 LEU A O 1
ATOM 697 N N . LEU A 1 89 ? -18.222 -8.017 -12.525 1.00 92.06 89 LEU A N 1
ATOM 698 C CA . LEU A 1 89 ? -19.663 -7.968 -12.307 1.00 92.06 89 LEU A CA 1
ATOM 699 C C . LEU A 1 89 ? -20.123 -9.080 -11.356 1.00 92.06 89 LEU A C 1
ATOM 701 O O . LEU A 1 89 ? -20.904 -8.830 -10.437 1.00 92.06 89 LEU A O 1
ATOM 705 N N . PHE A 1 90 ? -19.592 -10.295 -11.514 1.00 91.56 90 PHE A N 1
ATOM 706 C CA . PHE A 1 90 ? -19.817 -11.380 -10.562 1.00 91.56 90 PHE A CA 1
ATOM 707 C C . PHE A 1 90 ? -19.331 -11.003 -9.154 1.00 91.56 90 PHE A C 1
ATOM 709 O O . PHE A 1 90 ? -20.086 -11.150 -8.193 1.00 91.56 90 PHE A O 1
ATOM 716 N N . ALA A 1 91 ? -18.116 -10.464 -9.025 1.00 92.94 91 ALA A N 1
ATOM 717 C CA . ALA A 1 91 ? -17.548 -10.013 -7.757 1.00 92.94 91 ALA A CA 1
ATOM 718 C C . ALA A 1 91 ? -18.422 -8.932 -7.103 1.00 92.94 91 ALA A C 1
ATOM 720 O O . ALA A 1 91 ? -18.776 -9.049 -5.931 1.00 92.94 91 ALA A O 1
ATOM 721 N N . MET A 1 92 ? -18.856 -7.932 -7.873 1.00 90.88 92 MET A N 1
ATOM 722 C CA . MET A 1 92 ? -19.765 -6.874 -7.427 1.00 90.88 92 MET A CA 1
ATOM 723 C C . MET A 1 92 ? -21.055 -7.435 -6.805 1.00 90.88 92 MET A C 1
ATOM 725 O O . MET A 1 92 ? -21.515 -6.953 -5.766 1.00 90.88 92 MET A O 1
ATOM 729 N N . LEU A 1 93 ? -21.639 -8.469 -7.417 1.00 87.94 93 LEU A N 1
ATOM 730 C CA . LEU A 1 93 ? -22.904 -9.055 -6.973 1.00 87.94 93 LEU A CA 1
ATOM 731 C C . LEU A 1 93 ? -22.741 -10.053 -5.820 1.00 87.94 93 LEU A C 1
ATOM 733 O O . LEU A 1 93 ? -23.581 -10.069 -4.921 1.00 87.94 93 LEU A O 1
ATOM 737 N N . GLN A 1 94 ? -21.697 -10.886 -5.855 1.00 89.62 94 GLN A N 1
ATOM 738 C CA . GLN A 1 94 ? -21.584 -12.088 -5.018 1.00 89.62 94 GLN A CA 1
ATOM 739 C C . GLN A 1 94 ? -20.590 -11.966 -3.867 1.00 89.62 94 GLN A C 1
ATOM 741 O O . GLN A 1 94 ? -20.680 -12.727 -2.902 1.00 89.62 94 GLN A O 1
ATOM 746 N N . PHE A 1 95 ? -19.621 -11.051 -3.941 1.00 91.00 95 PHE A N 1
ATOM 747 C CA . PHE A 1 95 ? -18.688 -10.884 -2.832 1.00 91.00 95 PHE A CA 1
ATOM 748 C C . PHE A 1 95 ? -19.407 -10.298 -1.618 1.00 91.00 95 PHE A C 1
ATOM 750 O O . PHE A 1 95 ? -20.358 -9.527 -1.735 1.00 91.00 95 PHE A O 1
ATOM 757 N N . ARG A 1 96 ? -18.956 -10.702 -0.430 1.00 88.38 96 ARG A N 1
ATOM 758 C CA . ARG A 1 96 ? -19.510 -10.216 0.834 1.00 88.38 96 ARG A CA 1
ATOM 759 C C . ARG A 1 96 ? -19.087 -8.767 1.067 1.00 88.38 96 ARG A C 1
ATOM 761 O O . ARG A 1 96 ? -17.974 -8.382 0.716 1.00 88.38 96 ARG A O 1
ATOM 768 N N . ASP A 1 97 ? -19.957 -7.999 1.714 1.00 85.81 97 ASP A N 1
ATOM 769 C CA . ASP A 1 97 ? -19.623 -6.649 2.160 1.00 85.81 97 ASP A CA 1
ATOM 770 C C . ASP A 1 97 ? -18.490 -6.657 3.187 1.00 85.81 97 ASP A C 1
ATOM 772 O O . ASP A 1 97 ? -18.480 -7.454 4.131 1.00 85.81 97 ASP A O 1
ATOM 776 N N . GLY A 1 98 ? -17.530 -5.761 2.965 1.00 84.88 98 GLY A N 1
ATOM 777 C CA . GLY A 1 98 ? -16.453 -5.466 3.901 1.00 84.88 98 GLY A CA 1
ATOM 778 C C . GLY A 1 98 ? -16.854 -4.391 4.919 1.00 84.88 98 GLY A C 1
ATOM 779 O O . GLY A 1 98 ? -18.019 -4.005 5.004 1.00 84.88 98 GLY A O 1
ATOM 780 N N . PRO A 1 99 ? -15.888 -3.849 5.680 1.00 83.62 99 PRO A N 1
ATOM 781 C CA . PRO A 1 99 ? -16.168 -2.836 6.698 1.00 83.62 99 PRO A CA 1
ATOM 782 C C . PRO A 1 99 ? -16.569 -1.460 6.134 1.00 83.62 99 PRO A C 1
ATOM 784 O O . PRO A 1 99 ? -16.955 -0.583 6.903 1.00 83.62 99 PRO A O 1
ATOM 787 N N . PHE A 1 100 ? -16.470 -1.246 4.818 1.00 83.69 100 PHE A N 1
ATOM 788 C CA . PHE A 1 100 ? -16.757 0.036 4.177 1.00 83.69 100 PHE A CA 1
ATOM 789 C C . PHE A 1 100 ? -18.103 0.014 3.453 1.00 83.69 100 PHE A C 1
ATOM 791 O O . PHE A 1 100 ? -18.345 -0.813 2.577 1.00 83.69 100 PHE A O 1
ATOM 798 N N . ILE A 1 101 ? -18.951 0.986 3.792 1.00 79.31 101 ILE A N 1
ATOM 799 C CA . ILE A 1 101 ? -20.292 1.152 3.212 1.00 79.31 101 ILE A CA 1
ATOM 800 C C . ILE A 1 101 ? -20.283 2.195 2.081 1.00 79.31 101 ILE A C 1
ATOM 802 O O . ILE A 1 101 ? -21.024 2.067 1.113 1.00 79.31 101 ILE A O 1
ATOM 806 N N . ARG A 1 102 ? -19.429 3.223 2.174 1.00 81.62 102 ARG A N 1
ATOM 807 C CA . ARG A 1 102 ? -19.353 4.344 1.217 1.00 81.62 102 ARG A CA 1
ATOM 808 C C . ARG A 1 102 ? -18.058 4.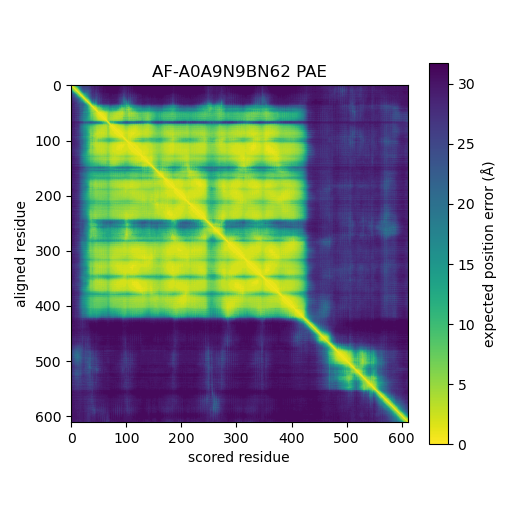305 0.400 1.00 81.62 102 ARG A C 1
ATOM 810 O O . ARG A 1 102 ? -17.052 3.882 0.967 1.00 81.62 102 ARG A O 1
ATOM 817 N N . PRO A 1 103 ? -18.050 4.726 -0.880 1.00 79.62 103 PRO A N 1
ATOM 818 C CA . PRO A 1 103 ? -19.153 5.385 -1.599 1.00 79.62 103 PRO A CA 1
ATOM 819 C C . PRO A 1 103 ? -20.333 4.448 -1.904 1.00 79.62 103 PRO A C 1
ATOM 821 O O . PRO A 1 103 ? -21.479 4.878 -1.867 1.00 79.62 103 PRO A O 1
ATOM 824 N N . HIS A 1 104 ? -20.075 3.150 -2.085 1.00 83.38 104 HIS A N 1
ATOM 825 C CA . HIS A 1 104 ? -21.097 2.102 -2.123 1.00 83.38 104 HIS A CA 1
ATOM 826 C C . HIS A 1 104 ? -20.457 0.735 -1.803 1.00 83.38 104 HIS A C 1
ATOM 828 O O . HIS A 1 104 ? -19.298 0.532 -2.177 1.00 83.38 104 HIS A O 1
ATOM 834 N N . PRO A 1 105 ? -21.156 -0.249 -1.203 1.00 86.50 105 PRO A N 1
ATOM 835 C CA . PRO A 1 105 ? -20.556 -1.559 -0.930 1.00 86.50 105 PRO A CA 1
ATOM 836 C C . PRO A 1 105 ? -20.116 -2.292 -2.209 1.00 86.50 105 PRO A C 1
ATOM 838 O O . PRO A 1 105 ? -19.054 -2.911 -2.248 1.00 86.50 105 PRO A O 1
ATOM 841 N N . ALA A 1 106 ? -20.876 -2.133 -3.301 1.00 88.38 106 ALA A N 1
ATOM 842 C CA . ALA A 1 106 ? -20.527 -2.670 -4.622 1.00 88.38 106 ALA A CA 1
ATOM 843 C C . ALA A 1 106 ? -19.145 -2.205 -5.113 1.00 88.38 106 ALA A C 1
ATOM 845 O O . ALA A 1 106 ? -18.413 -2.999 -5.696 1.00 88.38 106 ALA A O 1
ATOM 846 N N . PHE A 1 107 ? -18.764 -0.953 -4.835 1.00 91.31 107 PHE A N 1
ATOM 847 C CA . PHE A 1 107 ? -17.447 -0.430 -5.197 1.00 91.31 107 PHE A CA 1
ATOM 848 C C . PHE A 1 107 ? -16.333 -1.223 -4.500 1.00 91.31 107 PHE A C 1
ATOM 850 O O . PHE A 1 107 ? -15.417 -1.711 -5.154 1.00 91.31 107 PHE A O 1
ATOM 857 N N . TRP A 1 108 ? -16.447 -1.452 -3.190 1.00 93.00 108 TRP A N 1
ATOM 858 C CA . TRP A 1 108 ? -15.438 -2.199 -2.431 1.00 93.00 108 TRP A CA 1
ATOM 859 C C . TRP A 1 108 ? -15.376 -3.682 -2.793 1.00 93.00 108 TRP A C 1
ATOM 861 O O . TRP A 1 108 ? -14.302 -4.283 -2.742 1.00 93.00 108 TRP A O 1
ATOM 871 N N . ARG A 1 109 ? -16.502 -4.270 -3.209 1.00 94.38 109 ARG A N 1
ATOM 872 C CA . ARG A 1 109 ? -16.534 -5.623 -3.782 1.00 94.38 109 ARG A CA 1
ATOM 873 C C . ARG A 1 109 ? -15.801 -5.689 -5.124 1.00 94.38 109 ARG A C 1
ATOM 875 O O . ARG A 1 109 ? -15.073 -6.649 -5.358 1.00 94.38 109 ARG A O 1
ATOM 882 N N . VAL A 1 110 ? -15.940 -4.668 -5.973 1.00 95.44 110 VAL A N 1
ATOM 883 C CA . VAL A 1 110 ? -15.167 -4.554 -7.223 1.00 95.44 110 VAL A CA 1
ATOM 884 C C . VAL A 1 110 ? -13.680 -4.374 -6.930 1.00 95.44 110 VAL A C 1
ATOM 886 O O . VAL A 1 110 ? -12.876 -5.052 -7.556 1.00 95.44 110 VAL A O 1
ATOM 889 N N . VAL A 1 111 ? -13.302 -3.551 -5.944 1.00 96.88 111 VAL A N 1
ATOM 890 C CA . VAL A 1 111 ? -11.900 -3.416 -5.502 1.00 96.88 111 VAL A CA 1
ATOM 891 C C . VAL A 1 111 ? -11.337 -4.767 -5.047 1.00 96.88 111 VAL A C 1
ATOM 893 O O . VAL A 1 111 ? -10.257 -5.155 -5.488 1.00 96.88 111 VAL A O 1
ATOM 896 N N . LEU A 1 112 ? -12.087 -5.534 -4.240 1.00 96.69 112 LEU A N 1
ATOM 897 C CA . LEU A 1 112 ? -11.704 -6.904 -3.871 1.00 96.69 112 LEU A CA 1
ATOM 898 C C . LEU A 1 112 ? -11.548 -7.795 -5.117 1.00 96.69 112 LEU A C 1
ATOM 900 O O . LEU A 1 112 ? -10.577 -8.537 -5.224 1.00 96.69 112 LEU A O 1
ATOM 904 N N . GLY A 1 113 ? -12.475 -7.701 -6.076 1.00 97.56 113 GLY A N 1
ATOM 905 C CA . GLY A 1 113 ? -12.417 -8.409 -7.359 1.00 97.56 113 GLY A CA 1
ATOM 906 C C . GLY A 1 113 ? -11.168 -8.078 -8.177 1.00 97.56 113 GLY A C 1
ATOM 907 O O . GLY A 1 113 ? -10.480 -8.988 -8.634 1.00 97.56 113 GLY A O 1
ATOM 908 N N . LEU A 1 114 ? -10.819 -6.799 -8.305 1.00 98.06 114 LEU A N 1
ATOM 909 C CA . LEU A 1 114 ? -9.584 -6.362 -8.959 1.00 98.06 114 LEU A CA 1
ATOM 910 C C . LEU A 1 114 ? -8.350 -6.924 -8.244 1.00 98.06 114 LEU A C 1
ATOM 912 O O . LEU A 1 114 ? -7.433 -7.407 -8.903 1.00 98.06 114 LEU A O 1
ATOM 916 N N . GLY A 1 115 ? -8.359 -6.949 -6.909 1.00 97.94 115 GLY A N 1
ATOM 917 C CA . GLY A 1 115 ? -7.320 -7.605 -6.118 1.00 97.94 115 GLY A CA 1
ATOM 918 C C . GLY A 1 115 ? -7.188 -9.103 -6.420 1.00 97.94 115 GLY A C 1
ATOM 919 O O . GLY A 1 115 ? -6.071 -9.613 -6.444 1.00 97.94 115 GLY A O 1
ATOM 920 N N . VAL A 1 116 ? -8.298 -9.810 -6.680 1.00 98.19 116 VAL A N 1
ATOM 921 C CA . VAL A 1 116 ? -8.283 -11.249 -7.014 1.00 98.19 116 VAL A CA 1
ATOM 922 C C . VAL A 1 116 ? -7.741 -11.465 -8.420 1.00 98.19 116 VAL A C 1
ATOM 924 O O . VAL A 1 116 ? -6.898 -12.338 -8.611 1.00 98.19 116 VAL A O 1
ATOM 927 N N . LEU A 1 117 ? -8.176 -10.662 -9.396 1.00 97.88 117 LEU A N 1
ATOM 928 C CA . LEU A 1 117 ? -7.630 -10.708 -10.755 1.00 97.88 117 LEU A CA 1
ATOM 929 C C . LEU A 1 117 ? -6.127 -10.440 -10.754 1.00 97.88 117 LEU A C 1
ATOM 931 O O . LEU A 1 117 ? -5.377 -11.145 -11.426 1.00 97.88 117 LEU A O 1
ATOM 935 N N . TYR A 1 118 ? -5.688 -9.467 -9.957 1.00 98.00 118 TYR A N 1
ATOM 936 C CA . TYR A 1 118 ? -4.276 -9.171 -9.792 1.00 98.00 118 TYR A CA 1
ATOM 937 C C . TYR A 1 118 ? -3.519 -10.353 -9.182 1.00 98.00 118 TYR A C 1
ATOM 939 O O . TYR A 1 118 ? -2.526 -10.789 -9.756 1.00 98.00 118 TYR A O 1
ATOM 947 N N . GLN A 1 119 ? -4.034 -10.960 -8.109 1.00 98.19 119 GLN A N 1
ATOM 948 C CA . GLN A 1 119 ? -3.439 -12.166 -7.526 1.00 98.19 119 GLN A CA 1
ATOM 949 C C . GLN A 1 119 ? -3.351 -13.314 -8.543 1.00 98.19 119 GLN A C 1
ATOM 951 O O . GLN A 1 119 ? -2.333 -14.000 -8.615 1.00 98.19 119 GLN A O 1
ATOM 956 N N . MET A 1 120 ? -4.398 -13.537 -9.344 1.00 97.94 120 MET A N 1
ATOM 957 C CA . MET A 1 120 ? -4.396 -14.563 -10.393 1.00 97.94 120 MET A CA 1
ATOM 958 C C . MET A 1 120 ? -3.335 -14.275 -11.458 1.00 97.94 120 MET A C 1
ATOM 960 O O . MET A 1 120 ? -2.610 -15.186 -11.860 1.00 97.94 120 MET A O 1
ATOM 964 N N . PHE A 1 121 ? -3.209 -13.015 -11.876 1.00 96.62 121 PHE A N 1
ATOM 965 C CA . PHE A 1 121 ? -2.173 -12.585 -12.807 1.00 96.62 121 PHE A CA 1
ATOM 966 C C . PHE A 1 121 ? -0.767 -12.766 -12.223 1.00 96.62 121 PHE A C 1
ATOM 968 O O . PHE A 1 121 ? 0.102 -13.304 -12.903 1.00 96.62 121 PHE A O 1
ATOM 975 N N . LEU A 1 122 ? -0.543 -12.404 -10.957 1.00 97.94 122 LEU A N 1
ATOM 976 C CA . LEU A 1 122 ? 0.736 -12.613 -10.277 1.00 97.94 122 LEU A CA 1
ATOM 977 C C . LEU A 1 122 ? 1.095 -14.098 -10.193 1.00 97.94 122 LEU A C 1
ATOM 979 O O . LEU A 1 122 ? 2.229 -14.471 -10.480 1.00 97.94 122 LEU A O 1
ATOM 983 N N . VAL A 1 123 ? 0.136 -14.965 -9.860 1.00 98.06 123 VAL A N 1
ATOM 984 C CA . VAL A 1 123 ? 0.358 -16.418 -9.855 1.00 98.06 123 VAL A CA 1
ATOM 985 C C . VAL A 1 123 ? 0.704 -16.918 -11.257 1.00 98.06 123 VAL A C 1
ATOM 987 O O . VAL A 1 123 ? 1.640 -17.698 -11.403 1.00 98.06 123 VAL A O 1
ATOM 990 N N . PHE A 1 124 ? 0.014 -16.452 -12.299 1.00 97.12 124 PHE A N 1
ATOM 991 C CA . PHE A 1 124 ? 0.367 -16.777 -13.683 1.00 97.12 124 PHE A CA 1
ATOM 992 C C . PHE A 1 124 ? 1.791 -16.317 -14.038 1.00 97.12 124 PHE A C 1
ATOM 994 O O . PHE A 1 124 ? 2.577 -17.108 -14.569 1.00 97.12 124 PHE A O 1
ATOM 1001 N N . LEU A 1 125 ? 2.141 -15.071 -13.701 1.00 96.62 125 LEU A N 1
ATOM 1002 C CA . LEU A 1 125 ? 3.452 -14.471 -13.950 1.00 96.62 125 LEU A CA 1
ATOM 1003 C C . LEU A 1 125 ? 4.565 -15.220 -13.206 1.00 96.62 125 LEU A C 1
ATOM 1005 O O . LEU A 1 125 ? 5.645 -15.435 -13.754 1.00 96.62 125 LEU A O 1
ATOM 1009 N N . LEU A 1 126 ? 4.281 -15.693 -11.991 1.00 96.69 126 LEU A N 1
ATOM 1010 C CA . LEU A 1 126 ? 5.200 -16.475 -11.170 1.00 96.69 126 LEU A CA 1
ATOM 1011 C C . LEU A 1 126 ? 5.658 -17.765 -11.862 1.00 96.69 126 LEU A C 1
ATOM 1013 O O . LEU A 1 126 ? 6.780 -18.210 -11.617 1.00 96.69 126 LEU A O 1
ATOM 1017 N N . PHE A 1 127 ? 4.853 -18.357 -12.748 1.00 97.00 127 PHE A N 1
ATOM 1018 C CA . PHE A 1 127 ? 5.246 -19.541 -13.521 1.00 97.00 127 PHE A CA 1
ATOM 1019 C C . PHE A 1 127 ? 5.985 -19.219 -14.825 1.00 97.00 127 PHE A C 1
ATOM 1021 O O . PHE A 1 127 ? 6.614 -20.112 -15.388 1.00 97.00 127 PHE A O 1
ATOM 1028 N N . GLN A 1 128 ? 6.012 -17.959 -15.261 1.00 96.31 128 GLN A N 1
ATOM 1029 C CA . GLN A 1 128 ? 6.750 -17.542 -16.455 1.00 96.31 128 GLN A CA 1
ATOM 1030 C C . GLN A 1 128 ? 8.246 -17.394 -16.173 1.00 96.31 128 GLN A C 1
ATOM 1032 O O . GLN A 1 128 ? 8.670 -17.215 -15.025 1.00 96.31 128 GLN A O 1
ATOM 1037 N N . ASN A 1 129 ? 9.071 -17.441 -17.217 1.00 94.81 129 ASN A N 1
ATOM 1038 C CA . ASN A 1 129 ? 10.448 -16.964 -17.119 1.00 94.81 129 ASN A CA 1
ATOM 1039 C C . ASN A 1 129 ? 10.487 -15.450 -17.324 1.00 94.81 129 ASN A C 1
ATOM 1041 O O . ASN A 1 129 ? 9.609 -14.874 -17.956 1.00 94.81 129 ASN A O 1
ATOM 1045 N N . LYS A 1 130 ? 11.551 -14.797 -16.854 1.00 94.44 130 LYS A N 1
ATOM 1046 C CA . LYS A 1 130 ? 11.716 -13.339 -16.968 1.00 94.44 130 LYS A CA 1
ATOM 1047 C C . LYS A 1 130 ? 11.620 -12.815 -18.410 1.00 94.44 130 LYS A C 1
ATOM 1049 O O . LYS A 1 130 ? 11.063 -11.747 -18.633 1.00 94.44 130 LYS A O 1
ATOM 1054 N N . ARG A 1 131 ? 12.140 -13.563 -19.393 1.00 94.06 131 ARG A N 1
ATOM 1055 C CA . ARG A 1 131 ? 12.039 -13.201 -20.821 1.00 94.06 131 ARG A CA 1
ATOM 1056 C C . ARG A 1 131 ? 10.591 -13.245 -21.310 1.00 94.06 131 ARG A C 1
ATOM 1058 O O . ARG A 1 131 ? 10.130 -12.279 -21.904 1.00 94.06 131 ARG A O 1
ATOM 1065 N N . ASP A 1 132 ? 9.881 -14.323 -20.990 1.00 95.50 132 ASP A N 1
ATOM 1066 C CA . ASP A 1 132 ? 8.479 -14.510 -21.375 1.00 95.50 132 ASP A CA 1
ATOM 1067 C C . ASP A 1 132 ? 7.581 -13.480 -20.678 1.00 95.50 132 ASP A C 1
ATOM 1069 O O . ASP A 1 132 ? 6.709 -12.892 -21.303 1.00 95.50 132 ASP A O 1
ATOM 1073 N N . ALA A 1 133 ? 7.857 -13.177 -19.405 1.00 95.25 133 ALA A N 1
ATOM 1074 C CA . ALA A 1 133 ? 7.192 -12.116 -18.655 1.00 95.25 133 ALA A CA 1
ATOM 1075 C C . ALA A 1 133 ? 7.337 -10.748 -19.344 1.00 95.25 133 ALA A C 1
ATOM 1077 O O . ALA A 1 133 ? 6.338 -10.074 -19.568 1.00 95.25 133 ALA A O 1
ATOM 1078 N N . ARG A 1 134 ? 8.556 -10.358 -19.744 1.00 95.19 134 ARG A N 1
ATOM 1079 C CA . ARG A 1 134 ? 8.803 -9.106 -20.487 1.00 95.19 134 ARG A CA 1
ATOM 1080 C C . ARG A 1 134 ? 8.055 -9.070 -21.822 1.00 95.19 134 ARG A C 1
ATOM 1082 O O . ARG A 1 134 ? 7.499 -8.036 -22.176 1.00 95.19 134 ARG A O 1
ATOM 1089 N N . TYR A 1 135 ? 7.991 -10.201 -22.525 1.00 93.00 135 TYR A N 1
ATOM 1090 C CA . TYR A 1 135 ? 7.215 -10.328 -23.759 1.00 93.00 135 TYR A CA 1
ATOM 1091 C C . TYR A 1 135 ? 5.698 -10.210 -23.522 1.00 93.00 135 TYR A C 1
ATOM 1093 O O . TYR A 1 135 ? 4.990 -9.577 -24.297 1.00 93.00 135 TYR A O 1
ATOM 1101 N N . ILE A 1 136 ? 5.174 -10.756 -22.422 1.00 92.44 136 ILE A N 1
ATOM 1102 C CA . ILE A 1 136 ? 3.758 -10.588 -22.060 1.00 92.44 136 ILE A CA 1
ATOM 1103 C C . ILE A 1 136 ? 3.431 -9.104 -21.854 1.00 92.44 136 ILE A C 1
ATOM 1105 O O . ILE A 1 136 ? 2.407 -8.633 -22.346 1.00 92.44 136 ILE A O 1
ATOM 1109 N N . PHE A 1 137 ? 4.306 -8.350 -21.182 1.00 91.69 137 PHE A N 1
ATOM 1110 C CA . PHE A 1 137 ? 4.119 -6.906 -21.017 1.00 91.69 137 PHE A CA 1
ATOM 1111 C C . PHE A 1 137 ? 4.197 -6.145 -22.348 1.00 91.69 137 PHE A C 1
ATOM 1113 O O . PHE A 1 137 ? 3.390 -5.240 -22.556 1.00 91.69 137 PHE A O 1
ATOM 1120 N N . SER A 1 138 ? 5.063 -6.548 -23.286 1.00 90.38 138 SER A N 1
ATOM 1121 C CA . SER A 1 138 ? 5.109 -5.927 -24.620 1.00 90.38 138 SER A CA 1
ATOM 1122 C C . SER A 1 138 ? 3.861 -6.205 -25.474 1.00 90.38 138 SER A C 1
ATOM 1124 O O . SER A 1 138 ? 3.557 -5.453 -26.398 1.00 90.38 138 SER A O 1
ATOM 1126 N N . CYS A 1 139 ? 3.090 -7.250 -25.149 1.00 87.62 139 CYS A N 1
ATOM 1127 C CA . CYS A 1 139 ? 1.789 -7.512 -25.775 1.00 87.62 139 CYS A CA 1
ATOM 1128 C C . CYS A 1 139 ? 0.681 -6.565 -25.273 1.00 87.62 139 CYS A C 1
ATOM 1130 O O . CYS A 1 139 ? -0.322 -6.372 -25.966 1.00 87.62 139 CYS A O 1
ATOM 1132 N N . ILE A 1 140 ? 0.842 -5.996 -24.072 1.00 87.12 140 ILE A N 1
ATOM 1133 C CA . ILE A 1 140 ? -0.084 -5.013 -23.487 1.00 87.12 140 ILE A CA 1
ATOM 1134 C C . ILE A 1 140 ? 0.228 -3.624 -24.045 1.00 87.12 140 ILE A C 1
ATOM 1136 O O . ILE A 1 140 ? -0.671 -2.939 -24.531 1.00 87.12 140 ILE A O 1
ATOM 1140 N N . ASP A 1 141 ? 1.503 -3.243 -24.006 1.00 87.25 141 ASP A N 1
ATOM 1141 C CA . ASP A 1 141 ? 2.015 -1.972 -24.507 1.00 87.25 141 ASP A CA 1
ATOM 1142 C C . ASP A 1 141 ? 3.258 -2.242 -25.375 1.00 87.25 141 ASP A C 1
ATOM 1144 O O . ASP A 1 141 ? 4.281 -2.685 -24.845 1.00 87.25 141 ASP A O 1
ATOM 1148 N N . PRO A 1 142 ? 3.203 -1.971 -26.695 1.00 87.62 142 PRO A N 1
ATOM 1149 C CA . PRO A 1 142 ? 4.316 -2.219 -27.611 1.00 87.62 142 PRO A CA 1
ATOM 1150 C C . PRO A 1 142 ? 5.621 -1.488 -27.262 1.00 87.62 142 PRO A C 1
ATOM 1152 O O . PRO A 1 142 ? 6.668 -1.857 -27.790 1.00 87.62 142 PRO A O 1
ATOM 1155 N N . SER A 1 143 ? 5.577 -0.454 -26.413 1.00 88.31 143 SER A N 1
ATOM 1156 C CA . SER A 1 143 ? 6.767 0.271 -25.949 1.00 88.31 143 SER A CA 1
ATOM 1157 C C . SER A 1 143 ? 7.555 -0.466 -24.855 1.00 88.31 143 SER A C 1
ATOM 1159 O O . SER A 1 143 ? 8.685 -0.084 -24.551 1.00 88.31 143 SER A O 1
ATOM 1161 N N . LEU A 1 144 ? 6.989 -1.530 -24.272 1.00 90.75 144 LEU A N 1
ATOM 1162 C CA . LEU A 1 144 ? 7.607 -2.321 -23.206 1.00 90.75 144 LEU A CA 1
ATOM 1163 C C . LEU A 1 144 ? 8.466 -3.472 -23.746 1.00 90.75 144 LEU A C 1
ATOM 1165 O O . LEU A 1 144 ? 8.421 -3.839 -24.918 1.00 90.75 144 LEU A O 1
ATOM 1169 N N . GLY A 1 145 ? 9.251 -4.085 -22.856 1.00 86.06 145 GLY A N 1
ATOM 1170 C CA . GLY A 1 145 ? 10.099 -5.234 -23.193 1.00 86.06 145 GLY A CA 1
ATOM 1171 C C . GLY A 1 145 ? 11.460 -4.858 -23.785 1.00 86.06 145 GLY A C 1
ATOM 1172 O O . GLY A 1 145 ? 12.200 -5.742 -24.222 1.00 86.06 145 GLY A O 1
ATOM 1173 N N . VAL A 1 146 ? 11.818 -3.574 -23.741 1.00 88.88 146 VAL A N 1
ATOM 1174 C CA . VAL A 1 146 ? 13.142 -3.057 -24.103 1.00 88.88 146 VAL A CA 1
ATOM 1175 C C . VAL A 1 146 ? 13.951 -2.705 -22.848 1.00 88.88 146 VAL A C 1
ATOM 1177 O O . VAL A 1 146 ? 13.372 -2.191 -21.894 1.00 88.88 146 VAL A O 1
ATOM 1180 N N . PRO A 1 147 ? 15.272 -2.965 -22.813 1.00 86.81 147 PRO A N 1
ATOM 1181 C CA . PRO A 1 147 ? 16.117 -2.545 -21.699 1.00 86.81 147 PRO A CA 1
ATOM 1182 C C . PRO A 1 147 ? 16.029 -1.034 -21.465 1.00 86.81 147 PRO A C 1
ATOM 1184 O O . PRO A 1 147 ? 16.138 -0.251 -22.409 1.00 86.81 147 PRO A O 1
ATOM 1187 N N . LEU A 1 148 ? 15.856 -0.636 -20.206 1.00 83.00 148 LEU A N 1
ATOM 1188 C CA . LEU A 1 148 ? 15.825 0.770 -19.806 1.00 83.00 148 LEU A CA 1
ATOM 1189 C C . LEU A 1 148 ? 17.253 1.296 -19.600 1.00 83.00 148 LEU A C 1
ATOM 1191 O O . LEU A 1 148 ? 18.106 0.531 -19.142 1.00 83.00 148 LEU A O 1
ATOM 1195 N N . PRO A 1 149 ? 17.525 2.579 -19.902 1.00 77.50 149 PRO A N 1
ATOM 1196 C CA . PRO A 1 149 ? 18.784 3.200 -19.514 1.00 77.50 149 PRO A CA 1
ATOM 1197 C C . PRO A 1 149 ? 18.892 3.225 -17.984 1.00 77.50 149 PRO A C 1
ATOM 1199 O O . PRO A 1 149 ? 17.924 3.548 -17.294 1.00 77.50 149 PRO A O 1
ATOM 1202 N N . GLU A 1 150 ? 20.062 2.877 -17.450 1.00 65.44 150 GLU A N 1
ATOM 1203 C CA . GLU A 1 150 ? 20.334 3.050 -16.024 1.00 65.44 150 GLU A CA 1
ATOM 1204 C C . GLU A 1 150 ? 20.493 4.546 -15.735 1.00 65.44 150 GLU A C 1
ATOM 1206 O O . GLU A 1 150 ? 21.333 5.207 -16.345 1.00 65.44 150 GLU A O 1
ATOM 1211 N N . ARG A 1 151 ? 19.669 5.084 -14.829 1.00 68.56 151 ARG A N 1
ATOM 1212 C CA . ARG A 1 151 ? 19.790 6.455 -14.326 1.00 68.56 151 ARG A CA 1
ATOM 1213 C C . ARG A 1 151 ? 20.269 6.387 -12.880 1.00 68.56 151 ARG A C 1
ATOM 1215 O O . ARG A 1 151 ? 19.703 5.644 -12.084 1.00 68.56 151 ARG A O 1
ATOM 1222 N N . SER A 1 152 ? 21.319 7.134 -12.566 1.00 71.25 152 SER A N 1
ATOM 1223 C CA . SER A 1 152 ? 21.792 7.351 -11.200 1.00 71.25 152 SER A CA 1
ATOM 1224 C C . SER A 1 152 ? 21.501 8.799 -10.827 1.00 71.25 152 SER A C 1
ATOM 1226 O O . SER A 1 152 ? 21.870 9.706 -11.572 1.00 71.25 152 SER A O 1
ATOM 1228 N N . TYR A 1 153 ? 20.847 9.025 -9.691 1.00 72.75 153 TYR A N 1
ATOM 1229 C CA . TYR A 1 153 ? 20.531 10.373 -9.204 1.00 72.75 153 TYR A CA 1
ATOM 1230 C C . TYR A 1 153 ? 21.672 10.957 -8.354 1.00 72.75 153 TYR A C 1
ATOM 1232 O O . TYR A 1 153 ? 21.778 12.170 -8.200 1.00 72.75 153 TYR A O 1
ATOM 1240 N N . ALA A 1 154 ? 22.603 10.117 -7.888 1.00 76.69 154 ALA A N 1
ATOM 1241 C CA . ALA A 1 154 ? 23.754 10.507 -7.071 1.00 76.69 154 ALA A CA 1
ATOM 1242 C C . ALA A 1 154 ? 24.989 11.018 -7.850 1.00 76.69 154 ALA A C 1
ATOM 1244 O O . ALA A 1 154 ? 26.084 11.076 -7.287 1.00 76.69 154 ALA A O 1
ATOM 1245 N N . GLU A 1 155 ? 24.874 11.370 -9.135 1.00 77.19 155 GLU A N 1
ATOM 1246 C CA . GLU A 1 155 ? 26.046 11.789 -9.928 1.00 77.19 155 GLU A CA 1
ATOM 1247 C C . GLU A 1 155 ? 26.554 13.200 -9.564 1.00 77.19 155 GLU A C 1
ATOM 1249 O O . GLU A 1 155 ? 27.764 13.423 -9.559 1.00 77.19 155 GLU A O 1
ATOM 1254 N N . ASN A 1 156 ? 25.663 14.132 -9.191 1.00 81.81 156 ASN A N 1
ATOM 1255 C CA . ASN A 1 156 ? 25.995 15.540 -8.914 1.00 81.81 156 ASN A CA 1
ATOM 1256 C C . ASN A 1 156 ? 25.404 16.041 -7.581 1.00 81.81 156 ASN A C 1
ATOM 1258 O O . ASN A 1 156 ? 24.458 16.825 -7.552 1.00 81.81 156 ASN A O 1
ATOM 1262 N N . CYS A 1 157 ? 25.991 15.629 -6.454 1.00 84.94 157 CYS A N 1
ATOM 1263 C CA . CYS A 1 157 ? 25.455 15.935 -5.117 1.00 84.94 157 CYS A CA 1
ATOM 1264 C C . CYS A 1 157 ? 25.883 17.272 -4.497 1.00 84.94 157 CYS A C 1
ATOM 1266 O O . CYS A 1 157 ? 25.586 17.529 -3.326 1.00 84.94 157 CYS A O 1
ATOM 1268 N N . GLU A 1 158 ? 26.568 18.135 -5.246 1.00 87.56 158 GLU A N 1
ATOM 1269 C CA . GLU A 1 158 ? 26.876 19.490 -4.788 1.00 87.56 158 GLU A CA 1
ATOM 1270 C C . GLU A 1 158 ? 25.599 20.338 -4.722 1.00 87.56 158 GLU A C 1
ATOM 1272 O O . GLU A 1 158 ? 24.805 20.342 -5.663 1.00 87.56 158 GLU A O 1
ATOM 1277 N N . LEU A 1 159 ? 25.415 21.083 -3.626 1.00 85.81 159 LEU A N 1
ATOM 1278 C CA . LEU A 1 159 ? 24.260 21.962 -3.403 1.00 85.81 159 LEU A CA 1
ATOM 1279 C C . LEU A 1 159 ? 24.352 23.237 -4.261 1.00 85.81 159 LEU A C 1
ATOM 1281 O O . LEU A 1 159 ? 24.564 24.340 -3.755 1.00 85.81 159 LEU A O 1
ATOM 1285 N N . THR A 1 160 ? 24.209 23.081 -5.575 1.00 88.56 160 THR A N 1
ATOM 1286 C CA . THR A 1 160 ? 24.062 24.176 -6.539 1.00 88.56 160 THR A CA 1
ATOM 1287 C C . THR A 1 160 ? 22.597 24.310 -6.953 1.00 88.56 160 THR A C 1
ATOM 1289 O O . THR A 1 160 ? 21.833 23.347 -6.896 1.00 88.56 160 THR A O 1
ATOM 1292 N N . TYR A 1 161 ? 22.179 25.506 -7.377 1.00 87.44 161 TYR A N 1
ATOM 1293 C CA . TYR A 1 161 ? 20.795 25.732 -7.813 1.00 87.44 161 TYR A CA 1
ATOM 1294 C C . TYR A 1 161 ? 20.394 24.823 -8.985 1.00 87.44 161 TYR A C 1
ATOM 1296 O O . TYR A 1 161 ? 19.271 24.330 -9.015 1.00 87.44 161 TYR A O 1
ATOM 1304 N N . GLU A 1 162 ? 21.310 24.587 -9.927 1.00 87.12 162 GLU A N 1
ATOM 1305 C CA . GLU A 1 162 ? 21.063 23.733 -11.092 1.00 87.12 162 GLU A CA 1
ATOM 1306 C C . GLU A 1 162 ? 20.839 22.277 -10.676 1.00 87.12 162 GLU A C 1
ATOM 1308 O O . GLU A 1 162 ? 19.838 21.692 -11.080 1.00 87.12 162 GLU A O 1
ATOM 1313 N N . ASN A 1 163 ? 21.688 21.738 -9.793 1.00 85.19 163 ASN A N 1
ATOM 1314 C CA . ASN A 1 163 ? 21.550 20.366 -9.299 1.00 85.19 163 ASN A CA 1
ATOM 1315 C C . ASN A 1 163 ? 20.265 20.185 -8.485 1.00 85.19 163 ASN A C 1
ATOM 1317 O O . ASN A 1 163 ? 19.546 19.216 -8.684 1.00 85.19 163 ASN A O 1
ATOM 1321 N N . VAL A 1 164 ? 19.933 21.131 -7.598 1.00 85.06 164 VAL A N 1
ATOM 1322 C CA . VAL A 1 164 ? 18.691 21.054 -6.809 1.00 85.06 164 VAL A CA 1
ATOM 1323 C C . VAL A 1 164 ? 17.463 21.135 -7.714 1.00 85.06 164 VAL A C 1
ATOM 1325 O O . VAL A 1 164 ? 16.506 20.398 -7.516 1.00 85.06 164 VAL A O 1
ATOM 1328 N N . LYS A 1 165 ? 17.479 22.003 -8.732 1.00 86.19 165 LYS A N 1
ATOM 1329 C CA . LYS A 1 165 ? 16.371 22.116 -9.685 1.00 86.19 165 LYS A CA 1
ATOM 1330 C C . LYS A 1 165 ? 16.192 20.848 -10.525 1.00 86.19 165 LYS A C 1
ATOM 1332 O O . LYS A 1 165 ? 15.053 20.518 -10.833 1.00 86.19 165 LYS A O 1
ATOM 1337 N N . ASP A 1 166 ? 17.278 20.171 -10.895 1.00 82.56 166 ASP A N 1
ATOM 1338 C CA . ASP A 1 166 ? 17.222 18.918 -11.660 1.00 82.56 166 ASP A CA 1
ATOM 1339 C C . ASP A 1 166 ? 16.606 17.763 -10.851 1.00 82.56 166 ASP A C 1
ATOM 1341 O O . ASP A 1 166 ? 15.901 16.936 -11.423 1.00 82.56 166 ASP A O 1
ATOM 1345 N N . GLN A 1 167 ? 16.791 17.759 -9.523 1.00 79.69 167 GLN A N 1
ATOM 1346 C CA . GLN A 1 167 ? 16.175 16.775 -8.615 1.00 79.69 167 GLN A CA 1
ATOM 1347 C C . GLN A 1 167 ? 14.713 17.095 -8.248 1.00 79.69 167 GLN A C 1
ATOM 1349 O O . GLN A 1 167 ? 13.975 16.223 -7.802 1.00 79.69 167 GLN A O 1
ATOM 1354 N N . LEU A 1 168 ? 14.243 18.334 -8.451 1.00 83.31 168 LEU A N 1
ATOM 1355 C CA . LEU A 1 168 ? 12.839 18.717 -8.230 1.00 83.31 168 LEU A CA 1
ATOM 1356 C C . LEU A 1 168 ? 11.942 18.287 -9.402 1.00 83.31 168 LEU A C 1
ATOM 1358 O O . LEU A 1 168 ? 11.324 19.117 -10.076 1.00 83.31 168 LEU A O 1
ATOM 1362 N N . ASP A 1 169 ? 11.877 16.986 -9.655 1.00 78.88 169 ASP A N 1
ATOM 1363 C CA . ASP A 1 169 ? 11.098 16.401 -10.738 1.00 78.88 169 ASP A CA 1
ATOM 1364 C C . ASP A 1 169 ? 9.737 15.847 -10.256 1.00 78.88 169 ASP A C 1
ATOM 1366 O O . ASP A 1 169 ? 9.208 16.198 -9.196 1.00 78.88 169 ASP A O 1
ATOM 1370 N N . ILE A 1 170 ? 9.114 14.995 -11.075 1.00 81.12 170 ILE A N 1
ATOM 1371 C CA . ILE A 1 170 ? 7.818 14.383 -10.770 1.00 81.12 170 ILE A CA 1
ATOM 1372 C C . ILE A 1 170 ? 7.846 13.502 -9.504 1.00 81.12 170 ILE A C 1
ATOM 1374 O O . ILE A 1 170 ? 6.791 13.289 -8.896 1.00 81.12 170 ILE A O 1
ATOM 1378 N N . PHE A 1 171 ? 9.016 13.026 -9.059 1.00 80.25 171 PHE A N 1
ATOM 1379 C CA . PHE A 1 171 ? 9.149 12.222 -7.843 1.00 80.25 171 PHE A CA 1
ATOM 1380 C C . PHE A 1 171 ? 8.783 13.006 -6.583 1.00 80.25 171 PHE A C 1
ATOM 1382 O O . PHE A 1 171 ? 8.181 12.420 -5.687 1.00 80.25 171 PHE A O 1
ATOM 1389 N N . VAL A 1 172 ? 8.960 14.332 -6.556 1.00 87.44 172 VAL A N 1
ATOM 1390 C CA . VAL A 1 172 ? 8.468 15.194 -5.461 1.00 87.44 172 VAL A CA 1
ATOM 1391 C C . VAL A 1 172 ? 6.956 15.039 -5.269 1.00 87.44 172 VAL A C 1
ATOM 1393 O O . VAL A 1 172 ? 6.460 14.873 -4.151 1.00 87.44 172 VAL A O 1
ATOM 1396 N N . ILE A 1 173 ? 6.199 15.038 -6.371 1.00 88.56 173 ILE A N 1
ATOM 1397 C CA . ILE A 1 173 ? 4.742 14.864 -6.333 1.00 88.56 173 ILE A CA 1
ATOM 1398 C C . ILE A 1 173 ? 4.400 13.444 -5.878 1.00 88.56 173 ILE A C 1
ATOM 1400 O O . ILE A 1 173 ? 3.508 13.267 -5.044 1.00 88.56 173 ILE A O 1
ATOM 1404 N N . TYR A 1 174 ? 5.112 12.432 -6.382 1.00 88.38 174 TYR A N 1
ATOM 1405 C CA . TYR A 1 174 ? 4.899 11.046 -5.966 1.00 88.38 174 TYR A CA 1
ATOM 1406 C C . TYR A 1 174 ? 5.187 10.825 -4.480 1.00 88.38 174 TYR A C 1
ATOM 1408 O O . TYR A 1 174 ? 4.414 10.118 -3.831 1.00 88.38 174 TYR A O 1
ATOM 1416 N N . HIS A 1 175 ? 6.217 11.461 -3.922 1.00 91.62 175 HIS A N 1
ATOM 1417 C CA . HIS A 1 175 ? 6.503 11.426 -2.493 1.00 91.62 175 HIS A CA 1
ATOM 1418 C C . HIS A 1 175 ? 5.361 12.058 -1.694 1.00 91.62 175 HIS A C 1
ATOM 1420 O O . HIS A 1 175 ? 4.750 11.384 -0.862 1.00 91.62 175 HIS A O 1
ATOM 1426 N N . ILE A 1 176 ? 4.972 13.300 -1.999 1.00 95.19 176 ILE A N 1
ATOM 1427 C CA . ILE A 1 176 ? 3.900 13.993 -1.263 1.00 95.19 176 ILE A CA 1
ATOM 1428 C C . ILE A 1 176 ? 2.579 13.207 -1.334 1.00 95.19 176 ILE A C 1
ATOM 1430 O O . ILE A 1 176 ? 1.956 12.931 -0.304 1.00 95.19 176 ILE A O 1
ATOM 1434 N N . VAL A 1 177 ? 2.154 12.797 -2.533 1.00 94.31 177 VAL A N 1
ATOM 1435 C CA . VAL A 1 177 ? 0.899 12.050 -2.735 1.00 94.31 177 VAL A CA 1
ATOM 1436 C C . VAL A 1 177 ? 0.980 10.650 -2.122 1.00 94.31 177 VAL A C 1
ATOM 1438 O O . VAL A 1 177 ? 0.017 10.177 -1.513 1.00 94.31 177 VAL A O 1
ATOM 1441 N N . GLY A 1 178 ? 2.126 9.983 -2.237 1.00 93.62 178 GLY A N 1
ATOM 1442 C CA . GLY A 1 178 ? 2.361 8.661 -1.670 1.00 93.62 178 GLY A CA 1
ATOM 1443 C C . GLY A 1 178 ? 2.295 8.664 -0.144 1.00 93.62 178 GLY A C 1
ATOM 1444 O O . GLY A 1 178 ? 1.652 7.792 0.444 1.00 93.62 178 GLY A O 1
ATOM 1445 N N . TRP A 1 179 ? 2.901 9.656 0.509 1.00 95.75 179 TRP A N 1
ATOM 1446 C CA . TRP A 1 179 ? 2.868 9.795 1.967 1.00 95.75 179 TRP A CA 1
ATOM 1447 C C . TRP A 1 179 ? 1.517 10.259 2.490 1.00 95.75 179 TRP A C 1
ATOM 1449 O O . TRP A 1 179 ? 1.057 9.747 3.514 1.00 95.75 179 TRP A O 1
ATOM 1459 N N . TYR A 1 180 ? 0.821 11.112 1.739 1.00 96.31 180 TYR A N 1
ATOM 1460 C CA . TYR A 1 180 ? -0.587 11.409 1.983 1.00 96.31 180 TYR A CA 1
ATOM 1461 C C . TYR A 1 180 ? -1.440 10.131 1.984 1.00 96.31 180 TYR A C 1
ATOM 1463 O O . TYR A 1 180 ? -2.166 9.854 2.942 1.00 96.31 180 TYR A O 1
ATOM 1471 N N . ALA A 1 181 ? -1.312 9.305 0.941 1.00 94.88 181 ALA A N 1
ATOM 1472 C CA . ALA A 1 181 ? -2.059 8.060 0.806 1.00 94.88 181 ALA A CA 1
ATOM 1473 C C . ALA A 1 181 ? -1.758 7.079 1.954 1.00 94.88 181 ALA A C 1
ATOM 1475 O O . ALA A 1 181 ? -2.680 6.509 2.545 1.00 94.88 181 ALA A O 1
ATOM 1476 N N . LYS A 1 182 ? -0.483 6.918 2.329 1.00 94.88 182 LYS A N 1
ATOM 1477 C CA . LYS A 1 182 ? -0.077 6.072 3.464 1.00 94.88 182 LYS A CA 1
ATOM 1478 C C . LYS A 1 182 ? -0.654 6.559 4.787 1.00 94.88 182 LYS A C 1
ATOM 1480 O O . LYS A 1 182 ? -1.170 5.742 5.548 1.00 94.88 182 LYS A O 1
ATOM 1485 N N . ALA A 1 183 ? -0.626 7.866 5.038 1.00 95.31 183 ALA A N 1
ATOM 1486 C CA . ALA A 1 183 ? -1.202 8.460 6.240 1.00 95.31 183 ALA A CA 1
ATOM 1487 C C . ALA A 1 183 ? -2.709 8.175 6.348 1.00 95.31 183 ALA A C 1
ATOM 1489 O O . ALA A 1 183 ? -3.187 7.773 7.407 1.00 95.31 183 ALA A O 1
ATOM 1490 N N . VAL A 1 184 ? -3.447 8.278 5.238 1.00 94.06 184 VAL A N 1
ATOM 1491 C CA . VAL A 1 184 ? -4.885 7.957 5.173 1.00 94.06 184 VAL A CA 1
ATOM 1492 C C . VAL A 1 184 ? -5.169 6.472 5.451 1.00 94.06 184 VAL A C 1
ATOM 1494 O O . VAL A 1 184 ? -6.183 6.132 6.077 1.00 94.06 184 VAL A O 1
ATOM 1497 N N . VAL A 1 185 ? -4.282 5.575 5.010 1.00 94.62 185 VAL A N 1
ATOM 1498 C CA . VAL A 1 185 ? -4.405 4.128 5.241 1.00 94.62 185 VAL A CA 1
ATOM 1499 C C . VAL A 1 185 ? -4.056 3.748 6.684 1.00 94.62 185 VAL A C 1
ATOM 1501 O O . VAL A 1 185 ? -4.815 3.014 7.314 1.00 94.62 185 VAL A O 1
ATOM 1504 N N . LEU A 1 186 ? -2.927 4.231 7.210 1.00 92.31 186 LEU A N 1
ATOM 1505 C CA . LEU A 1 186 ? -2.371 3.832 8.512 1.00 92.31 186 LEU A CA 1
ATOM 1506 C C . LEU A 1 186 ? -2.934 4.620 9.697 1.00 92.31 186 LEU A C 1
ATOM 1508 O O . LEU A 1 186 ? -2.955 4.096 10.812 1.00 92.31 186 LEU A O 1
ATOM 1512 N N . ARG A 1 187 ? -3.395 5.854 9.460 1.00 92.75 187 ARG A N 1
ATOM 1513 C CA . ARG A 1 187 ? -4.070 6.746 10.422 1.00 92.75 187 ARG A CA 1
ATOM 1514 C C . ARG A 1 187 ? -3.308 6.973 11.730 1.00 92.75 187 ARG A C 1
ATOM 1516 O O . ARG A 1 187 ? -3.920 7.252 12.759 1.00 92.75 187 ARG A O 1
ATOM 1523 N N . ASP A 1 188 ? -1.986 6.848 11.693 1.00 91.38 188 ASP A N 1
ATOM 1524 C CA . ASP A 1 188 ? -1.102 7.013 12.844 1.00 91.38 188 ASP A CA 1
ATOM 1525 C C . ASP A 1 188 ? 0.166 7.760 12.414 1.00 91.38 188 ASP A C 1
ATOM 1527 O O . ASP A 1 188 ? 0.930 7.290 11.565 1.00 91.38 188 ASP A O 1
ATOM 1531 N N . TYR A 1 189 ? 0.371 8.944 12.998 1.00 91.00 189 TYR A N 1
ATOM 1532 C CA . TYR A 1 189 ? 1.463 9.848 12.636 1.00 91.00 189 TYR A CA 1
ATOM 1533 C C . TYR A 1 189 ? 2.836 9.257 12.964 1.00 91.00 189 TYR A C 1
ATOM 1535 O O . TYR A 1 189 ? 3.750 9.322 12.145 1.00 91.00 189 TYR A O 1
ATOM 1543 N N . TRP A 1 190 ? 2.981 8.641 14.141 1.00 90.44 190 TRP A N 1
ATOM 1544 C CA . TRP A 1 190 ? 4.251 8.063 14.581 1.00 90.44 190 TRP A CA 1
ATOM 1545 C C . TRP A 1 190 ? 4.618 6.836 13.761 1.00 90.44 190 TRP A C 1
ATOM 1547 O O . TRP A 1 190 ? 5.774 6.675 13.377 1.00 90.44 190 TRP A O 1
ATOM 1557 N N . PHE A 1 191 ? 3.631 5.995 13.456 1.00 91.00 191 PHE A N 1
ATOM 1558 C CA . PHE A 1 191 ? 3.831 4.845 12.589 1.00 91.00 191 PHE A CA 1
ATOM 1559 C C . PHE A 1 191 ? 4.338 5.285 11.210 1.00 91.00 191 PHE A C 1
ATOM 1561 O O . PHE A 1 191 ? 5.319 4.731 10.717 1.00 91.00 191 PHE A O 1
ATOM 1568 N N . CYS A 1 192 ? 3.703 6.290 10.598 1.00 94.19 192 CYS A N 1
ATOM 1569 C CA . CYS A 1 192 ? 4.108 6.779 9.279 1.00 94.19 192 CYS A CA 1
ATOM 1570 C C . CYS A 1 192 ? 5.502 7.417 9.297 1.00 94.19 192 CYS A C 1
ATOM 1572 O O . CYS A 1 192 ? 6.274 7.184 8.376 1.00 94.19 192 CYS A O 1
ATOM 1574 N N . TRP A 1 193 ? 5.862 8.151 10.353 1.00 94.31 193 TRP A N 1
ATOM 1575 C CA . TRP A 1 193 ? 7.219 8.686 10.514 1.00 94.31 193 TRP A CA 1
ATOM 1576 C C . TRP A 1 193 ? 8.284 7.594 10.581 1.00 94.31 193 TRP A C 1
ATOM 1578 O O . TRP A 1 193 ? 9.310 7.691 9.911 1.00 94.31 193 TRP A O 1
ATOM 1588 N N . ILE A 1 194 ? 8.034 6.540 11.366 1.00 94.12 194 ILE A N 1
ATOM 1589 C CA . ILE A 1 194 ? 8.939 5.387 11.438 1.00 94.12 194 ILE A CA 1
ATOM 1590 C C . ILE A 1 194 ? 9.059 4.743 10.059 1.00 94.12 194 ILE A C 1
ATOM 1592 O O . ILE A 1 194 ? 10.168 4.443 9.630 1.00 94.12 194 ILE A O 1
ATOM 1596 N N . LEU A 1 195 ? 7.937 4.552 9.361 1.00 94.94 195 LEU A N 1
ATOM 1597 C CA . LEU A 1 195 ? 7.936 3.988 8.017 1.00 94.94 195 LEU A CA 1
ATOM 1598 C C . LEU A 1 195 ? 8.746 4.855 7.039 1.00 94.94 195 LEU A C 1
ATOM 1600 O O . LEU A 1 195 ? 9.494 4.296 6.249 1.00 94.94 195 LEU A O 1
ATOM 1604 N N . SER A 1 196 ? 8.649 6.186 7.133 1.00 95.44 196 SER A N 1
ATOM 1605 C CA . SER A 1 196 ? 9.366 7.128 6.260 1.00 95.44 196 SER A CA 1
ATOM 1606 C C . SER A 1 196 ? 10.868 7.028 6.426 1.00 95.44 196 SER A C 1
ATOM 1608 O O . SER A 1 196 ? 11.574 6.764 5.462 1.00 95.44 196 SER A O 1
ATOM 1610 N N . VAL A 1 197 ? 11.348 7.100 7.665 1.00 95.50 197 VAL A N 1
ATOM 1611 C CA . VAL A 1 197 ? 12.777 6.932 7.950 1.00 95.50 197 VAL A CA 1
ATOM 1612 C C . VAL A 1 197 ? 13.259 5.531 7.572 1.00 95.50 197 VAL A C 1
ATOM 1614 O O . VAL A 1 197 ? 14.359 5.369 7.049 1.00 95.50 197 VAL A O 1
ATOM 1617 N N . MET A 1 198 ? 12.456 4.497 7.840 1.00 95.12 198 MET A N 1
ATOM 1618 C CA . MET A 1 198 ? 12.835 3.126 7.504 1.00 95.12 198 MET A CA 1
ATOM 1619 C C . MET A 1 198 ? 12.916 2.889 5.997 1.00 95.12 198 MET A C 1
ATOM 1621 O O . MET A 1 198 ? 13.724 2.057 5.593 1.00 95.12 198 MET A O 1
ATOM 1625 N N . PHE A 1 199 ? 12.121 3.588 5.184 1.00 94.81 199 PHE A N 1
ATOM 1626 C CA . PHE A 1 199 ? 12.194 3.470 3.732 1.00 94.81 199 PHE A CA 1
ATOM 1627 C C . PHE A 1 199 ? 13.511 4.046 3.185 1.00 94.81 199 PHE A C 1
ATOM 1629 O O . PHE A 1 199 ? 14.223 3.314 2.506 1.00 94.81 199 PHE A O 1
ATOM 1636 N N . GLU A 1 200 ? 13.947 5.233 3.622 1.00 94.38 200 GLU A N 1
ATOM 1637 C CA . GLU A 1 200 ? 15.284 5.761 3.263 1.00 94.38 200 GLU A CA 1
ATOM 1638 C C . GLU A 1 200 ? 16.419 4.809 3.664 1.00 94.38 200 GLU A C 1
ATOM 1640 O O . GLU A 1 200 ? 17.393 4.578 2.946 1.00 94.38 200 GLU A O 1
ATOM 1645 N N . VAL A 1 201 ? 16.296 4.197 4.847 1.00 94.50 201 VAL A N 1
ATOM 1646 C CA . VAL A 1 201 ? 17.259 3.196 5.318 1.00 94.50 201 VAL A CA 1
ATOM 1647 C C . VAL A 1 201 ? 17.271 1.966 4.403 1.00 94.50 201 VAL A C 1
ATOM 1649 O O . VAL A 1 201 ? 18.337 1.371 4.201 1.00 94.50 201 VAL A O 1
ATOM 1652 N N . MET A 1 202 ? 16.123 1.564 3.845 1.00 95.00 202 MET A N 1
ATOM 1653 C CA . MET A 1 202 ? 16.055 0.492 2.849 1.00 95.00 202 MET A CA 1
ATOM 1654 C C . MET A 1 202 ? 16.776 0.884 1.557 1.00 95.00 202 MET A C 1
ATOM 1656 O O . MET A 1 202 ? 17.527 0.059 1.035 1.00 95.00 202 MET A O 1
ATOM 1660 N N . GLU A 1 203 ? 16.610 2.115 1.077 1.00 92.94 203 GLU A N 1
ATOM 1661 C CA . GLU A 1 203 ? 17.271 2.604 -0.138 1.00 92.94 203 GLU A CA 1
ATOM 1662 C C . GLU A 1 203 ? 18.791 2.637 0.024 1.00 92.94 203 GLU A C 1
ATOM 1664 O O . GLU A 1 203 ? 19.501 1.965 -0.729 1.00 92.94 203 GLU A O 1
ATOM 1669 N N . TYR A 1 204 ? 19.301 3.226 1.112 1.00 92.75 204 TYR A N 1
ATOM 1670 C CA . TYR A 1 204 ? 20.730 3.152 1.444 1.00 92.75 204 TYR A CA 1
ATOM 1671 C C . TYR A 1 204 ? 21.253 1.719 1.550 1.00 92.75 204 TYR A C 1
ATOM 1673 O O . TYR A 1 204 ? 22.400 1.428 1.189 1.00 92.75 204 TYR A O 1
ATOM 1681 N N . SER A 1 205 ? 20.433 0.810 2.079 1.00 94.38 205 SER A N 1
ATOM 1682 C CA . SER A 1 205 ? 20.806 -0.596 2.223 1.00 94.38 205 SER A CA 1
ATOM 1683 C C . SER A 1 205 ? 20.882 -1.311 0.877 1.00 94.38 205 SER A C 1
ATOM 1685 O O . SER A 1 205 ? 21.700 -2.220 0.728 1.00 94.38 205 SER A O 1
ATOM 1687 N N . LEU A 1 206 ? 20.059 -0.919 -0.099 1.00 94.19 206 LEU A N 1
ATOM 1688 C CA . LEU A 1 206 ? 19.849 -1.628 -1.363 1.00 94.19 206 LEU A CA 1
ATOM 1689 C C . LEU A 1 206 ? 20.387 -0.896 -2.602 1.00 94.19 206 LEU A C 1
ATOM 1691 O O . LEU A 1 206 ? 20.366 -1.480 -3.683 1.00 94.19 206 LEU A O 1
ATOM 1695 N N . GLN A 1 207 ? 20.970 0.297 -2.461 1.00 91.69 207 GLN A N 1
ATOM 1696 C CA . GLN A 1 207 ? 21.625 1.039 -3.554 1.00 91.69 207 GLN A CA 1
ATOM 1697 C C . GLN A 1 207 ? 22.717 0.247 -4.292 1.00 91.69 207 GLN A C 1
ATOM 1699 O O . GLN A 1 207 ? 22.981 0.476 -5.464 1.00 91.69 207 GLN A O 1
ATOM 1704 N N . HIS A 1 208 ? 23.326 -0.751 -3.641 1.00 90.38 208 HIS A N 1
ATOM 1705 C CA . HIS A 1 208 ? 24.294 -1.650 -4.281 1.00 90.38 208 HIS A CA 1
ATOM 1706 C C . HIS A 1 208 ? 23.658 -2.637 -5.283 1.00 90.38 208 HIS A C 1
ATOM 1708 O O . HIS A 1 208 ? 24.380 -3.252 -6.073 1.00 90.38 208 HIS A O 1
ATOM 1714 N N . GLN A 1 209 ? 22.334 -2.830 -5.214 1.00 91.88 209 GLN A N 1
ATOM 1715 C CA . GLN A 1 209 ? 21.551 -3.676 -6.120 1.00 91.88 209 GLN A CA 1
ATOM 1716 C C . GLN A 1 209 ? 20.861 -2.861 -7.212 1.00 91.88 209 GLN A C 1
ATOM 1718 O O . GLN A 1 209 ? 20.817 -3.306 -8.355 1.00 91.88 209 GLN A O 1
ATOM 1723 N N . LEU A 1 210 ? 20.312 -1.694 -6.865 1.00 89.06 210 LEU A N 1
ATOM 1724 C CA . LEU A 1 210 ? 19.592 -0.825 -7.791 1.00 89.06 210 LEU A CA 1
ATOM 1725 C C . LEU A 1 210 ? 20.196 0.580 -7.767 1.00 89.06 210 LEU A C 1
ATOM 1727 O O . LEU A 1 210 ? 20.083 1.278 -6.765 1.00 89.06 210 LEU A O 1
ATOM 1731 N N . ASN A 1 211 ? 20.749 1.014 -8.904 1.00 85.94 211 ASN A N 1
ATOM 1732 C CA . ASN A 1 211 ? 21.316 2.360 -9.065 1.00 85.94 211 ASN A CA 1
ATOM 1733 C C . ASN A 1 211 ? 20.274 3.475 -8.868 1.00 85.94 211 ASN A C 1
ATOM 1735 O O . ASN A 1 211 ? 20.632 4.576 -8.475 1.00 85.94 211 ASN A O 1
ATOM 1739 N N . ASN A 1 212 ? 18.984 3.176 -9.063 1.00 84.69 212 ASN A N 1
ATOM 1740 C CA . ASN A 1 212 ? 17.898 4.121 -8.788 1.00 84.69 212 ASN A CA 1
ATOM 1741 C C . ASN A 1 212 ? 17.788 4.511 -7.304 1.00 84.69 212 ASN A C 1
ATOM 1743 O O . ASN A 1 212 ? 17.219 5.549 -7.036 1.00 84.69 212 ASN A O 1
ATOM 1747 N N . PHE A 1 213 ? 18.279 3.691 -6.366 1.00 89.19 213 PHE A N 1
ATOM 1748 C CA . PHE A 1 213 ? 18.291 4.025 -4.931 1.00 89.19 213 PHE A CA 1
ATOM 1749 C C . PHE A 1 213 ? 19.536 4.819 -4.518 1.00 89.19 213 PHE A C 1
ATOM 1751 O O . PHE A 1 213 ? 19.709 5.132 -3.344 1.00 89.19 213 PHE A O 1
ATOM 1758 N N . ALA A 1 214 ? 20.464 5.057 -5.447 1.00 87.81 214 ALA A N 1
ATOM 1759 C CA . ALA A 1 214 ? 21.620 5.895 -5.191 1.00 87.81 214 ALA A CA 1
ATOM 1760 C C . ALA A 1 214 ? 21.226 7.351 -5.459 1.00 87.81 214 ALA A C 1
ATOM 1762 O O . ALA A 1 214 ? 21.293 7.826 -6.598 1.00 87.81 214 ALA A O 1
ATOM 1763 N N . GLU A 1 215 ? 20.843 8.044 -4.392 1.00 87.56 215 GLU A N 1
ATOM 1764 C CA . GLU A 1 215 ? 20.484 9.460 -4.398 1.00 87.56 215 GLU A CA 1
ATOM 1765 C C . GLU A 1 215 ? 21.439 10.257 -3.496 1.00 87.56 215 GLU A C 1
ATOM 1767 O O . GLU A 1 215 ? 22.308 9.720 -2.791 1.00 87.56 215 GLU A O 1
ATOM 1772 N N . CYS A 1 216 ? 21.353 11.582 -3.562 1.00 89.88 216 CYS A N 1
ATOM 1773 C CA . CYS A 1 216 ? 22.225 12.435 -2.769 1.00 89.88 216 CYS A CA 1
ATOM 1774 C C . CYS A 1 216 ? 21.836 12.402 -1.288 1.00 89.88 216 CYS A C 1
ATOM 1776 O O . CYS A 1 216 ? 20.676 12.257 -0.930 1.00 89.88 216 CYS A O 1
ATOM 1778 N N . TRP A 1 217 ? 22.798 12.594 -0.378 1.00 91.06 217 TRP A N 1
ATOM 1779 C CA . TRP A 1 217 ? 22.501 12.545 1.064 1.00 91.06 217 TRP A CA 1
ATOM 1780 C C . TRP A 1 217 ? 21.441 13.569 1.499 1.00 91.06 217 TRP A C 1
ATOM 1782 O O . TRP A 1 217 ? 20.690 13.322 2.439 1.00 91.06 217 TRP A O 1
ATOM 1792 N N . TRP A 1 218 ? 21.412 14.735 0.850 1.00 91.62 218 TRP A N 1
ATOM 1793 C CA . TRP A 1 218 ? 20.431 15.777 1.128 1.00 91.62 218 TRP A CA 1
ATOM 1794 C C . TRP A 1 218 ? 19.085 15.487 0.462 1.00 91.62 218 TRP A C 1
ATOM 1796 O O . TRP A 1 218 ? 18.088 16.026 0.926 1.00 91.62 218 TRP A O 1
ATOM 1806 N N . ASP A 1 219 ? 19.055 14.642 -0.567 1.00 89.75 219 ASP A N 1
ATOM 1807 C CA . ASP A 1 219 ? 17.830 14.194 -1.229 1.00 89.75 219 ASP A CA 1
ATOM 1808 C C . ASP A 1 219 ? 17.033 13.334 -0.244 1.00 89.75 219 ASP A C 1
ATOM 1810 O O . ASP A 1 219 ? 16.084 13.830 0.362 1.00 89.75 219 ASP A O 1
ATOM 1814 N N . HIS A 1 220 ? 17.615 12.196 0.151 1.00 89.75 220 HIS A N 1
ATOM 1815 C CA . HIS A 1 220 ? 17.085 11.287 1.171 1.00 89.75 220 HIS A CA 1
ATOM 1816 C C . HIS A 1 220 ? 16.582 11.999 2.439 1.00 89.75 220 HIS A C 1
ATOM 1818 O O . HIS A 1 220 ? 15.450 11.835 2.900 1.00 89.75 220 HIS A O 1
ATOM 1824 N N . TRP A 1 221 ? 17.447 12.793 3.083 1.00 93.12 221 TRP A N 1
ATOM 1825 C CA . TRP A 1 221 ? 17.129 13.312 4.417 1.00 93.12 221 TRP A CA 1
ATOM 1826 C C . TRP A 1 221 ? 16.385 14.639 4.399 1.00 93.12 221 TRP A C 1
ATOM 1828 O O . TRP A 1 221 ? 15.555 14.867 5.278 1.00 93.12 221 TRP A O 1
ATOM 1838 N N . ILE A 1 222 ? 16.700 15.544 3.472 1.00 93.00 222 ILE A N 1
ATOM 1839 C CA . ILE A 1 222 ? 16.096 16.880 3.460 1.00 93.00 222 ILE A CA 1
ATOM 1840 C C . ILE A 1 222 ? 14.911 16.897 2.505 1.00 93.00 222 ILE A C 1
ATOM 1842 O O . ILE A 1 222 ? 13.818 17.261 2.941 1.00 93.00 222 ILE A O 1
ATOM 1846 N N . LEU A 1 223 ? 15.107 16.519 1.240 1.00 91.44 223 LEU A N 1
ATOM 1847 C CA . LEU A 1 223 ? 14.042 16.596 0.247 1.00 91.44 223 LEU A CA 1
ATOM 1848 C C . LEU A 1 223 ? 12.962 15.543 0.501 1.00 91.44 223 LEU A C 1
ATOM 1850 O O . LEU A 1 223 ? 11.794 15.913 0.621 1.00 91.44 223 LEU A O 1
ATOM 1854 N N . ASP A 1 224 ? 13.325 14.279 0.679 1.00 92.38 224 ASP A N 1
ATOM 1855 C CA . ASP A 1 224 ? 12.344 13.214 0.852 1.00 92.38 224 ASP A CA 1
ATOM 1856 C C . ASP A 1 224 ? 11.788 13.218 2.269 1.00 92.38 224 ASP A C 1
ATOM 1858 O O . ASP A 1 224 ? 10.632 13.591 2.468 1.00 92.38 224 ASP A O 1
ATOM 1862 N N . VAL A 1 225 ? 12.583 12.900 3.296 1.00 93.81 225 VAL A N 1
ATOM 1863 C CA . VAL A 1 225 ? 12.060 12.767 4.672 1.00 93.81 225 VAL A CA 1
ATOM 1864 C C . VAL A 1 225 ? 11.468 14.063 5.224 1.00 93.81 225 VAL A C 1
ATOM 1866 O O . VAL A 1 225 ? 10.330 14.065 5.705 1.00 93.81 225 VAL A O 1
ATOM 1869 N N . LEU A 1 226 ? 12.233 15.158 5.219 1.00 94.56 226 LEU A N 1
ATOM 1870 C CA . LEU A 1 226 ? 11.841 16.376 5.937 1.00 94.56 226 LEU A CA 1
ATOM 1871 C C . LEU A 1 226 ? 10.875 17.271 5.158 1.00 94.56 226 LEU A C 1
ATOM 1873 O O . LEU A 1 226 ? 10.117 18.004 5.794 1.00 94.56 226 LEU A O 1
ATOM 1877 N N . ILE A 1 227 ? 10.891 17.235 3.823 1.00 94.38 227 ILE A N 1
ATOM 1878 C CA . ILE A 1 227 ? 10.031 18.084 2.992 1.00 94.38 227 ILE A CA 1
ATOM 1879 C C . ILE A 1 227 ? 8.874 17.266 2.419 1.00 94.38 227 ILE A C 1
ATOM 1881 O O . ILE A 1 227 ? 7.734 17.466 2.839 1.00 94.38 227 ILE A O 1
ATOM 1885 N N . CYS A 1 228 ? 9.127 16.347 1.488 1.00 95.00 228 CYS A N 1
ATOM 1886 C CA . CYS A 1 228 ? 8.072 15.700 0.709 1.00 95.00 228 CYS A CA 1
ATOM 1887 C C . CYS A 1 228 ? 7.235 14.729 1.552 1.00 95.00 228 CYS A C 1
ATOM 1889 O O . CYS A 1 228 ? 6.003 14.825 1.597 1.00 95.00 228 CYS A O 1
ATOM 1891 N N . ASN A 1 229 ? 7.902 13.827 2.272 1.00 95.62 229 ASN A N 1
ATOM 1892 C CA . ASN A 1 229 ? 7.284 12.800 3.102 1.00 95.62 229 ASN A CA 1
ATOM 1893 C C . ASN A 1 229 ? 6.540 13.440 4.275 1.00 95.62 229 ASN A C 1
ATOM 1895 O O . ASN A 1 229 ? 5.376 13.114 4.531 1.00 95.62 229 ASN A O 1
ATOM 1899 N N . TRP A 1 230 ? 7.177 14.402 4.951 1.00 96.06 230 TRP A N 1
ATOM 1900 C CA . TRP A 1 230 ? 6.541 15.166 6.020 1.00 96.06 230 TRP A CA 1
ATOM 1901 C C . TRP A 1 230 ? 5.328 15.962 5.532 1.00 96.06 230 TRP A C 1
ATOM 1903 O O . TRP A 1 230 ? 4.285 15.905 6.185 1.00 96.06 230 TRP A O 1
ATOM 1913 N N . ALA A 1 231 ? 5.417 16.662 4.395 1.00 96.62 231 ALA A N 1
ATOM 1914 C CA . ALA A 1 231 ? 4.292 17.419 3.848 1.00 96.62 231 ALA A CA 1
ATOM 1915 C C . ALA A 1 231 ? 3.106 16.498 3.532 1.00 96.62 231 ALA A C 1
ATOM 1917 O O . ALA A 1 231 ? 1.986 16.751 3.984 1.00 96.62 231 ALA A O 1
ATOM 1918 N N . GLY A 1 232 ? 3.351 15.387 2.828 1.00 96.62 232 GLY A N 1
ATOM 1919 C CA . GLY A 1 232 ? 2.326 14.381 2.545 1.00 96.62 232 GLY A CA 1
ATOM 1920 C C . GLY A 1 232 ? 1.688 13.830 3.821 1.00 96.62 232 GLY A C 1
ATOM 1921 O O . GLY A 1 232 ? 0.461 13.790 3.947 1.00 96.62 232 GLY A O 1
ATOM 1922 N N . LEU A 1 233 ? 2.512 13.477 4.811 1.00 95.88 233 LEU A N 1
ATOM 1923 C CA . LEU A 1 233 ? 2.052 12.987 6.106 1.00 95.88 233 LEU A CA 1
ATOM 1924 C C . LEU A 1 233 ? 1.229 14.037 6.867 1.00 95.88 233 LEU A C 1
ATOM 1926 O O . LEU A 1 233 ? 0.177 13.707 7.412 1.00 95.88 233 LEU A O 1
ATOM 1930 N N . TYR A 1 234 ? 1.665 15.295 6.886 1.00 96.25 234 TYR A N 1
ATOM 1931 C CA . TYR A 1 234 ? 0.950 16.394 7.528 1.00 96.25 234 TYR A CA 1
ATOM 1932 C C . TYR A 1 234 ? -0.449 16.574 6.925 1.00 96.25 234 TYR A C 1
ATOM 1934 O O . TYR A 1 234 ? -1.443 16.533 7.656 1.00 96.25 234 TYR A O 1
ATOM 1942 N N . PHE A 1 235 ? -0.555 16.686 5.596 1.00 96.56 235 PHE A N 1
ATOM 1943 C CA . PHE A 1 235 ? -1.848 16.823 4.915 1.00 96.56 235 PHE A CA 1
ATOM 1944 C C . PHE A 1 235 ? -2.732 15.579 5.080 1.00 96.56 235 PHE A C 1
ATOM 1946 O O . PHE A 1 235 ? -3.949 15.691 5.269 1.00 96.56 235 PHE A O 1
ATOM 1953 N N . GLY A 1 236 ? -2.135 14.387 5.062 1.00 95.44 236 GLY A N 1
ATOM 1954 C CA . GLY A 1 236 ? -2.849 13.131 5.275 1.00 95.44 236 GLY A CA 1
ATOM 1955 C C . GLY A 1 236 ? -3.411 13.009 6.693 1.00 95.44 236 GLY A C 1
ATOM 1956 O O . GLY A 1 236 ? -4.579 12.652 6.868 1.00 95.44 236 GLY A O 1
ATOM 1957 N N . MET A 1 237 ? -2.637 13.387 7.713 1.00 93.88 237 MET A N 1
ATOM 1958 C CA . MET A 1 237 ? -3.119 13.416 9.097 1.00 93.88 237 MET A CA 1
ATOM 1959 C C . MET A 1 237 ? -4.178 14.491 9.316 1.00 93.88 237 MET A C 1
ATOM 1961 O O . MET A 1 237 ? -5.185 14.207 9.959 1.00 93.88 237 MET A O 1
ATOM 1965 N N . LYS A 1 238 ? -4.028 15.680 8.721 1.00 93.88 238 LYS A N 1
ATOM 1966 C CA . LYS A 1 238 ? -5.073 16.715 8.762 1.00 93.88 238 LYS A CA 1
ATOM 1967 C C . LYS A 1 238 ? -6.378 16.241 8.130 1.00 93.88 238 LYS A C 1
ATOM 1969 O O . LYS A 1 238 ? -7.449 16.496 8.672 1.00 93.88 238 LYS A O 1
ATOM 1974 N N . THR A 1 239 ? -6.294 15.476 7.044 1.00 92.56 239 THR A N 1
ATOM 1975 C CA . THR A 1 239 ? -7.465 14.821 6.443 1.00 92.56 239 THR A CA 1
ATOM 1976 C C . THR A 1 239 ? -8.096 13.807 7.404 1.00 92.56 239 THR A C 1
ATOM 1978 O O . THR A 1 239 ? -9.319 13.758 7.537 1.00 92.56 239 THR A O 1
ATOM 1981 N N . CYS A 1 240 ? -7.283 13.015 8.111 1.00 91.31 240 CYS A N 1
ATOM 1982 C CA . CYS A 1 240 ? -7.780 12.072 9.115 1.00 91.31 240 CYS A CA 1
ATOM 1983 C C . CYS A 1 240 ? -8.486 12.785 10.281 1.00 91.31 240 CYS A C 1
ATOM 1985 O O . CYS A 1 240 ? -9.572 12.361 10.667 1.00 91.31 240 CYS A O 1
ATOM 1987 N N . GLU A 1 241 ? -7.906 13.868 10.805 1.00 88.69 241 GLU A N 1
ATOM 1988 C CA . GLU A 1 241 ? -8.495 14.699 11.869 1.00 88.69 241 GLU A CA 1
ATOM 1989 C C . GLU A 1 241 ? -9.816 15.340 11.416 1.00 88.69 241 GLU A C 1
ATOM 1991 O O . GLU A 1 241 ? -10.802 15.337 12.154 1.00 88.69 241 GLU A O 1
ATOM 1996 N N . TYR A 1 242 ? -9.864 15.837 10.176 1.00 88.38 242 TYR A N 1
ATOM 1997 C CA . TYR A 1 242 ? -11.076 16.400 9.583 1.00 88.38 242 TYR A CA 1
ATOM 1998 C C . TYR A 1 242 ? -12.224 15.380 9.535 1.00 88.38 242 TYR A C 1
ATOM 2000 O O . TYR A 1 242 ? -13.363 15.709 9.871 1.00 88.38 242 TYR A O 1
ATOM 2008 N N . PHE A 1 243 ? -11.940 14.130 9.150 1.00 86.38 243 PHE A N 1
ATOM 2009 C CA . PHE A 1 243 ? -12.956 13.076 9.127 1.00 86.38 243 PHE A CA 1
ATOM 2010 C C . PHE A 1 243 ? -13.327 12.551 10.520 1.00 86.38 243 PHE A C 1
ATOM 2012 O O . PHE A 1 243 ? -14.475 12.152 10.708 1.00 86.38 243 PHE A O 1
ATOM 2019 N N . GLU A 1 244 ? -12.412 12.585 11.493 1.00 82.56 244 GLU A N 1
ATOM 2020 C CA . GLU A 1 244 ? -12.686 12.212 12.891 1.00 82.56 244 GLU A CA 1
ATOM 2021 C C . GLU A 1 244 ? -13.666 13.187 13.568 1.00 82.56 244 GLU A C 1
ATOM 2023 O O . GLU A 1 244 ? -14.563 12.761 14.292 1.00 82.56 244 GLU A O 1
ATOM 2028 N N . MET A 1 245 ? -13.548 14.492 13.297 1.00 68.31 245 MET A N 1
ATOM 2029 C CA . MET A 1 245 ? -14.378 15.537 13.920 1.00 68.31 245 MET A CA 1
ATOM 2030 C C . MET A 1 245 ? -15.691 15.833 13.174 1.00 68.31 245 MET A C 1
ATOM 2032 O O . MET A 1 245 ? -16.394 16.796 13.492 1.00 68.31 245 MET A O 1
ATOM 2036 N N . LYS A 1 246 ? -16.047 15.042 12.157 1.00 66.62 246 LYS A N 1
ATOM 2037 C CA . LYS A 1 246 ? -17.195 15.347 11.301 1.00 66.62 246 LYS A CA 1
ATOM 2038 C C . LYS A 1 246 ? -18.529 15.135 12.032 1.00 66.62 246 LYS A C 1
ATOM 2040 O O . LYS A 1 246 ? -18.908 14.012 12.352 1.00 66.62 246 LYS A O 1
ATOM 2045 N N . ALA A 1 247 ? -19.298 16.211 12.206 1.00 59.97 247 ALA A N 1
ATOM 2046 C CA . ALA A 1 247 ? -20.655 16.140 12.745 1.00 59.97 247 ALA A CA 1
ATOM 2047 C C . ALA A 1 247 ? -21.618 15.419 11.779 1.00 59.97 247 ALA A C 1
ATOM 2049 O O . ALA A 1 247 ? -21.694 15.734 10.585 1.00 59.97 247 ALA A O 1
ATOM 2050 N N . TYR A 1 248 ? -22.388 14.464 12.303 1.00 62.81 248 TYR A N 1
ATOM 2051 C CA . TYR A 1 248 ? -23.385 13.727 11.529 1.00 62.81 248 TYR A CA 1
ATOM 2052 C C . TYR A 1 248 ? -24.677 14.533 11.386 1.00 62.81 248 TYR A C 1
ATOM 2054 O O . TYR A 1 248 ? -25.304 14.920 12.369 1.00 62.81 248 TYR A O 1
ATOM 2062 N N . SER A 1 249 ? -25.102 14.753 10.140 1.00 58.06 249 SER A N 1
ATOM 2063 C CA . SER A 1 249 ? -26.446 15.246 9.840 1.00 58.06 249 SER A CA 1
ATOM 2064 C C . SER A 1 249 ? -27.356 14.072 9.495 1.00 58.06 249 SER A C 1
ATOM 2066 O O . SER A 1 249 ? -27.103 13.352 8.521 1.00 58.06 249 SER A O 1
ATOM 2068 N N . TRP A 1 250 ? -28.411 13.915 10.292 1.00 63.22 250 TRP A N 1
ATOM 2069 C CA . TRP A 1 250 ? -29.451 12.893 10.144 1.00 63.22 250 TRP A CA 1
ATOM 2070 C C . TRP A 1 250 ? -30.546 13.281 9.139 1.00 63.22 250 TRP A C 1
ATOM 2072 O O . TRP A 1 250 ? -31.467 12.507 8.921 1.00 63.22 250 TRP A O 1
ATOM 2082 N N . ARG A 1 251 ? -30.455 14.464 8.513 1.00 63.22 251 ARG A N 1
ATOM 2083 C CA . ARG A 1 251 ? -31.446 14.921 7.529 1.00 63.22 251 ARG A CA 1
ATOM 2084 C C . ARG A 1 251 ? -31.295 14.183 6.196 1.00 63.22 251 ARG A C 1
ATOM 2086 O O . ARG A 1 251 ? -30.173 14.001 5.697 1.00 63.22 251 ARG A O 1
ATOM 2093 N N . GLY A 1 252 ? -32.422 13.795 5.607 1.00 66.06 252 GLY A N 1
ATOM 2094 C CA . GLY A 1 252 ? -32.482 13.241 4.251 1.00 66.06 252 GLY A CA 1
ATOM 2095 C C . GLY A 1 252 ? -32.215 14.308 3.182 1.00 66.06 252 GLY A C 1
ATOM 2096 O O . GLY A 1 252 ? -32.451 15.494 3.408 1.00 66.06 252 GLY A O 1
ATOM 2097 N N . ILE A 1 253 ? -31.752 13.919 1.987 1.00 73.06 253 ILE A N 1
ATOM 2098 C CA . ILE A 1 253 ? -31.495 14.861 0.871 1.00 73.06 253 ILE A CA 1
ATOM 2099 C C . ILE A 1 253 ? -32.774 15.633 0.500 1.00 73.06 253 ILE A C 1
ATOM 2101 O O . ILE A 1 253 ? -32.713 16.816 0.160 1.00 73.06 253 ILE A O 1
ATOM 2105 N N . LYS A 1 254 ? -33.943 14.987 0.606 1.00 71.12 254 LYS A N 1
ATOM 2106 C CA . LYS A 1 254 ? -35.253 15.606 0.340 1.00 71.12 254 LYS A CA 1
ATOM 2107 C C . LYS A 1 254 ? -35.679 16.639 1.385 1.00 71.12 254 LYS A C 1
ATOM 2109 O O . LYS A 1 254 ? -36.447 17.530 1.049 1.00 71.12 254 LYS A O 1
ATOM 2114 N N . GLU A 1 255 ? -35.178 16.541 2.613 1.00 75.56 255 GLU A N 1
ATOM 2115 C CA . GLU A 1 255 ? -35.527 17.445 3.720 1.00 75.56 255 GLU A CA 1
ATOM 2116 C C . GLU A 1 255 ? -34.729 18.759 3.677 1.00 75.56 255 GLU A C 1
ATOM 2118 O O . GLU A 1 255 ? -34.988 19.683 4.446 1.00 75.56 255 GLU A O 1
ATOM 2123 N N . ILE A 1 256 ? -33.744 18.858 2.780 1.00 79.62 256 ILE A N 1
ATOM 2124 C CA . ILE A 1 256 ? -32.940 20.061 2.583 1.00 79.62 256 ILE A CA 1
ATOM 2125 C C . ILE A 1 256 ? -33.623 20.930 1.527 1.00 79.62 256 ILE A C 1
ATOM 2127 O O . ILE A 1 256 ? -33.728 20.540 0.367 1.00 79.62 256 ILE A O 1
ATOM 2131 N N . SER A 1 257 ? -34.074 22.122 1.915 1.00 77.25 257 SER A N 1
ATOM 2132 C CA . SER A 1 257 ? -34.779 23.045 1.016 1.00 77.25 257 SER A CA 1
ATOM 2133 C C . SER A 1 257 ? -33.858 23.718 -0.011 1.00 77.25 257 SER A C 1
ATOM 2135 O O . SER A 1 257 ? -34.289 23.986 -1.129 1.00 77.25 257 SER A O 1
ATOM 2137 N N . SER A 1 258 ? -32.582 23.951 0.319 1.00 86.38 258 SER A N 1
ATOM 2138 C CA . SER A 1 258 ? -31.642 24.662 -0.557 1.00 86.38 258 SER A CA 1
ATOM 2139 C C . SER A 1 258 ? -30.912 23.745 -1.549 1.00 86.38 258 SER A C 1
ATOM 2141 O O . SER A 1 258 ? -30.407 22.681 -1.186 1.00 86.38 258 SER A O 1
ATOM 2143 N N . LEU A 1 259 ? -30.776 24.189 -2.805 1.00 84.06 259 LEU A N 1
ATOM 2144 C CA . LEU A 1 259 ? -29.991 23.500 -3.844 1.00 84.06 259 LEU A CA 1
ATOM 2145 C C . LEU A 1 259 ? -28.521 23.327 -3.426 1.00 84.06 259 LEU A C 1
ATOM 2147 O O . LEU A 1 259 ? -27.997 22.215 -3.478 1.00 84.06 259 LEU A O 1
ATOM 2151 N N . LYS A 1 260 ? -27.890 24.385 -2.890 1.00 83.25 260 LYS A N 1
ATOM 2152 C CA . LYS A 1 260 ? -26.521 24.334 -2.335 1.00 83.25 260 LYS A CA 1
ATOM 2153 C C . LYS A 1 260 ? -26.396 23.282 -1.226 1.00 83.25 260 LYS A C 1
ATOM 2155 O O . LYS A 1 260 ? -25.408 22.553 -1.167 1.00 83.25 260 LYS A O 1
ATOM 2160 N N . GLY A 1 261 ? -27.416 23.151 -0.375 1.00 81.25 261 GLY A N 1
ATOM 2161 C CA . GLY A 1 261 ? -27.467 22.135 0.673 1.00 81.25 261 GLY A CA 1
ATOM 2162 C C . GLY A 1 261 ? -27.621 20.711 0.125 1.00 81.25 261 GLY A C 1
ATOM 2163 O O . GLY A 1 261 ? -26.945 19.804 0.611 1.00 81.25 261 GLY A O 1
ATOM 2164 N N . LYS A 1 262 ? -28.441 20.511 -0.915 1.00 82.56 262 LYS A N 1
ATOM 2165 C CA . LYS A 1 262 ? -28.592 19.213 -1.600 1.00 82.56 262 LYS A CA 1
ATOM 2166 C C . LYS A 1 262 ? -27.303 18.778 -2.296 1.00 82.56 262 LYS A C 1
ATOM 2168 O O . LYS A 1 262 ? -26.894 17.626 -2.141 1.00 82.56 262 LYS A O 1
ATOM 2173 N N . VAL A 1 263 ? -26.626 19.691 -2.996 1.00 82.94 263 VAL A N 1
ATOM 2174 C CA . VAL A 1 263 ? -25.324 19.423 -3.631 1.00 82.94 263 VAL A CA 1
ATOM 2175 C C . VAL A 1 263 ? -24.279 19.091 -2.567 1.00 82.94 263 VAL A C 1
ATOM 2177 O O . VAL A 1 263 ? -23.659 18.031 -2.635 1.00 82.94 263 VAL A O 1
ATOM 2180 N N . LYS A 1 264 ? -24.158 19.910 -1.512 1.00 82.50 264 LYS A N 1
ATOM 2181 C CA . LYS A 1 264 ? -23.254 19.642 -0.379 1.00 82.50 264 LYS A CA 1
ATOM 2182 C C . LYS A 1 264 ? -23.519 18.271 0.245 1.00 82.50 264 LYS A C 1
ATOM 2184 O O . LYS A 1 264 ? -22.579 17.524 0.505 1.00 82.50 264 LYS A O 1
ATOM 2189 N N . ARG A 1 265 ? -24.788 17.908 0.461 1.00 78.19 265 ARG A N 1
ATOM 2190 C CA . ARG A 1 265 ? -25.167 16.598 1.010 1.00 78.19 265 ARG A CA 1
ATOM 2191 C C . ARG A 1 265 ? -24.813 15.451 0.066 1.00 78.19 265 ARG A C 1
ATOM 2193 O O . ARG A 1 265 ? -24.344 14.421 0.540 1.00 78.19 265 ARG A O 1
ATOM 2200 N N . THR A 1 266 ? -24.993 15.637 -1.238 1.00 77.88 266 THR A N 1
ATOM 2201 C CA . THR A 1 266 ? -24.639 14.647 -2.265 1.00 77.88 266 THR A CA 1
ATOM 2202 C C . THR A 1 266 ? -23.129 14.423 -2.312 1.00 77.88 266 THR A C 1
ATOM 2204 O O . THR A 1 266 ? -22.681 13.285 -2.227 1.00 77.88 266 THR A O 1
ATOM 2207 N N . VAL A 1 267 ? -22.325 15.491 -2.311 1.00 78.56 267 VAL A N 1
ATOM 2208 C CA . VAL A 1 267 ? -20.856 15.396 -2.232 1.00 78.56 267 VAL A CA 1
ATOM 2209 C C . VAL A 1 267 ? -20.419 14.706 -0.934 1.00 78.56 267 VAL A C 1
ATOM 2211 O O . VAL A 1 267 ? -19.546 13.840 -0.940 1.00 78.56 267 VAL A O 1
ATOM 2214 N N . GLN A 1 268 ? -21.086 14.992 0.188 1.00 76.06 268 GLN A N 1
ATOM 2215 C CA . GLN A 1 268 ? -20.820 14.314 1.459 1.00 76.06 268 GLN A CA 1
ATOM 2216 C C . GLN A 1 268 ? -21.141 12.806 1.450 1.00 76.06 268 GLN A C 1
ATOM 2218 O O . GLN A 1 268 ? -20.648 12.101 2.332 1.00 76.06 268 GLN A O 1
ATOM 2223 N N . GLN A 1 269 ? -21.904 12.269 0.491 1.00 72.31 269 GLN A N 1
ATOM 2224 C CA . GLN A 1 269 ? -22.099 10.814 0.370 1.00 72.31 269 GLN A CA 1
ATOM 2225 C C . GLN A 1 269 ? -20.832 10.083 -0.089 1.00 72.31 269 GLN A C 1
ATOM 2227 O O . GLN A 1 269 ? -20.656 8.908 0.223 1.00 72.31 269 GLN A O 1
ATOM 2232 N N . PHE A 1 270 ? -19.912 10.782 -0.754 1.00 73.88 270 PHE A N 1
ATOM 2233 C CA . PHE A 1 270 ? -18.618 10.220 -1.146 1.00 73.88 270 PHE A CA 1
ATOM 2234 C C . PHE A 1 270 ? -17.595 10.224 -0.008 1.00 73.88 270 PHE A C 1
ATOM 2236 O O . PHE A 1 270 ? -16.560 9.569 -0.101 1.00 73.88 270 PHE A O 1
ATOM 2243 N N . THR A 1 271 ? -17.892 10.914 1.095 1.00 78.50 271 THR A N 1
ATOM 2244 C CA . THR A 1 271 ? -17.056 10.855 2.297 1.00 78.50 271 THR A CA 1
ATOM 2245 C C . THR A 1 271 ? -17.373 9.612 3.140 1.00 78.50 271 THR A C 1
ATOM 2247 O O . THR A 1 271 ? -18.504 9.110 3.091 1.00 78.50 271 THR A O 1
ATOM 2250 N N . PRO A 1 272 ? -16.407 9.121 3.940 1.00 76.81 272 PRO A N 1
ATOM 2251 C CA . PRO A 1 272 ? -16.586 7.950 4.795 1.00 76.81 272 PRO A CA 1
ATOM 2252 C C . PRO A 1 272 ? -17.823 8.052 5.697 1.00 76.81 272 PRO A C 1
ATOM 2254 O O . PRO A 1 272 ? -18.162 9.129 6.184 1.00 76.81 272 PRO A O 1
ATOM 2257 N N . HIS A 1 273 ? -18.500 6.920 5.916 1.00 74.56 273 HIS A N 1
ATOM 2258 C CA . HIS A 1 273 ? -19.653 6.852 6.824 1.00 74.56 273 HIS A CA 1
ATOM 2259 C C . HIS A 1 273 ? -19.227 6.944 8.290 1.00 74.56 273 HIS A C 1
ATOM 2261 O O . HIS A 1 273 ? -19.922 7.549 9.087 1.00 74.56 273 HIS A O 1
ATOM 2267 N N . ASP A 1 274 ? -18.115 6.306 8.639 1.00 77.94 274 ASP A N 1
ATOM 2268 C CA . ASP A 1 274 ? -17.491 6.376 9.955 1.00 77.94 274 ASP A CA 1
ATOM 2269 C C . ASP A 1 274 ? -15.975 6.451 9.753 1.00 77.94 274 ASP A C 1
ATOM 2271 O O . ASP A 1 274 ? -15.434 5.884 8.792 1.00 77.94 274 ASP A O 1
ATOM 2275 N N . TRP A 1 275 ? -15.293 7.157 10.649 1.00 81.88 275 TRP A N 1
ATOM 2276 C CA . TRP A 1 275 ? -13.851 7.331 10.626 1.00 81.88 275 TRP A CA 1
ATOM 2277 C C . TRP A 1 275 ? -13.226 6.870 11.940 1.00 81.88 275 TRP A C 1
ATOM 2279 O O . TRP A 1 275 ? -13.035 7.626 12.885 1.00 81.88 275 TRP A O 1
ATOM 2289 N N . THR A 1 276 ? -12.878 5.585 11.994 1.00 83.25 276 THR A N 1
ATOM 2290 C CA . THR A 1 276 ? -12.191 5.015 13.155 1.00 83.25 276 THR A CA 1
ATOM 2291 C C . THR A 1 276 ? -10.720 5.444 13.194 1.00 83.25 276 THR A C 1
ATOM 2293 O O . THR A 1 276 ? -9.971 5.154 12.253 1.00 83.25 276 THR A O 1
ATOM 2296 N N . LYS A 1 277 ? -10.295 6.048 14.307 1.00 84.69 277 LYS A N 1
ATOM 2297 C CA . LYS A 1 277 ? -8.882 6.261 14.646 1.00 84.69 277 LYS A CA 1
ATOM 2298 C C . LYS A 1 277 ? -8.201 4.938 15.008 1.00 84.69 277 LYS A C 1
ATOM 2300 O O . LYS A 1 277 ? -8.788 4.103 15.702 1.00 84.69 277 LYS A O 1
ATOM 2305 N N . PHE A 1 278 ? -6.978 4.724 14.528 1.00 86.12 278 PHE A N 1
ATOM 2306 C CA . PHE A 1 278 ? -6.222 3.506 14.821 1.00 86.12 278 PHE A CA 1
ATOM 2307 C C . PHE A 1 278 ? -5.268 3.733 15.989 1.00 86.12 278 PHE A C 1
ATOM 2309 O O . PHE A 1 278 ? -4.412 4.605 15.949 1.00 86.12 278 PHE A O 1
ATOM 2316 N N . GLU A 1 279 ? -5.412 2.915 17.031 1.00 85.06 279 GLU A N 1
ATOM 2317 C CA . GLU A 1 279 ? -4.490 2.868 18.160 1.00 85.06 279 GLU A CA 1
ATOM 2318 C C . GLU A 1 279 ? -3.792 1.511 18.189 1.00 85.06 279 GLU A C 1
ATOM 2320 O O . GLU A 1 279 ? -4.221 0.570 18.862 1.00 85.06 279 GLU A O 1
ATOM 2325 N N . TRP A 1 280 ? -2.695 1.392 17.446 1.00 85.00 280 TRP A N 1
ATOM 2326 C CA . TRP A 1 280 ? -1.988 0.119 17.287 1.00 85.00 280 TRP A CA 1
ATOM 2327 C C . TRP A 1 280 ? -1.437 -0.440 18.607 1.00 85.00 280 TRP A C 1
ATOM 2329 O O . TRP A 1 280 ? -1.317 -1.655 18.785 1.00 85.00 280 TRP A O 1
ATOM 2339 N N . GLY A 1 281 ? -1.148 0.434 19.578 1.00 79.69 281 GLY A N 1
ATOM 2340 C CA . GLY A 1 281 ? -0.702 0.025 20.907 1.00 79.69 281 GLY A CA 1
ATOM 2341 C C . GLY A 1 281 ? 0.588 -0.792 20.850 1.00 79.69 281 GLY A C 1
ATOM 2342 O O . GLY A 1 281 ? 0.648 -1.866 21.448 1.00 79.69 281 GLY A O 1
ATOM 2343 N N . THR A 1 282 ? 1.588 -0.287 20.122 1.00 80.31 282 THR A N 1
ATOM 2344 C CA . THR A 1 282 ? 2.833 -0.967 19.722 1.00 80.31 282 THR A CA 1
ATOM 2345 C C . THR A 1 282 ? 3.494 -1.786 20.828 1.00 80.31 282 THR A C 1
ATOM 2347 O O . THR A 1 282 ? 4.008 -2.866 20.570 1.00 80.31 282 THR A O 1
ATOM 2350 N N . THR A 1 283 ? 3.454 -1.316 22.074 1.00 84.38 283 THR A N 1
ATOM 2351 C CA . THR A 1 283 ? 4.122 -1.962 23.215 1.00 84.38 283 THR A CA 1
ATOM 2352 C C . THR A 1 283 ? 3.150 -2.466 24.290 1.00 84.38 283 THR A C 1
ATOM 2354 O O . THR A 1 283 ? 3.589 -2.964 25.325 1.00 84.38 283 THR A O 1
ATOM 2357 N N . LYS A 1 284 ? 1.827 -2.384 24.051 1.00 84.75 284 LYS A N 1
ATOM 2358 C CA . LYS A 1 284 ? 0.781 -2.780 25.018 1.00 84.75 284 LYS A CA 1
ATOM 2359 C C . LYS A 1 284 ? 0.728 -4.296 25.234 1.00 84.75 284 LYS A C 1
ATOM 2361 O O . LYS A 1 284 ? 0.450 -4.756 26.335 1.00 84.75 284 LYS A O 1
ATOM 2366 N N . SER A 1 285 ? 0.965 -5.084 24.185 1.00 87.19 285 SER A N 1
ATOM 2367 C CA . SER A 1 285 ? 0.999 -6.547 24.261 1.00 87.19 285 SER A CA 1
ATOM 2368 C C . SER A 1 285 ? 1.998 -7.115 23.257 1.00 87.19 285 SER A C 1
ATOM 2370 O O . SER A 1 285 ? 2.256 -6.499 22.222 1.00 87.19 285 SER A O 1
ATOM 2372 N N . PHE A 1 286 ? 2.514 -8.319 23.517 1.00 89.06 286 PHE A N 1
ATOM 2373 C CA . PHE A 1 286 ? 3.403 -8.998 22.572 1.00 89.06 286 PHE A CA 1
ATOM 2374 C C . PHE A 1 286 ? 2.724 -9.240 21.210 1.00 89.06 286 PHE A C 1
ATOM 2376 O O . PHE A 1 286 ? 3.358 -9.091 20.169 1.00 89.06 286 PHE A O 1
ATOM 2383 N N . LYS A 1 287 ? 1.413 -9.539 21.202 1.00 87.62 287 LYS A N 1
ATOM 2384 C CA . LYS A 1 287 ? 0.626 -9.687 19.964 1.00 87.62 287 LYS A CA 1
ATOM 2385 C C . LYS A 1 287 ? 0.630 -8.385 19.157 1.00 87.62 287 LYS A C 1
ATOM 2387 O O . LYS A 1 287 ? 0.871 -8.428 17.956 1.00 87.62 287 LYS A O 1
ATOM 2392 N N . ASN A 1 288 ? 0.384 -7.248 19.810 1.00 87.62 288 ASN A N 1
ATOM 2393 C CA . ASN A 1 288 ? 0.367 -5.937 19.155 1.00 87.62 288 ASN A CA 1
ATOM 2394 C C . ASN A 1 288 ? 1.754 -5.568 18.623 1.00 87.62 288 ASN A C 1
ATOM 2396 O O . ASN A 1 288 ? 1.861 -5.093 17.500 1.00 87.62 288 ASN A O 1
ATOM 2400 N N . TYR A 1 289 ? 2.805 -5.849 19.395 1.00 90.94 289 TYR A N 1
ATOM 2401 C CA . TYR A 1 289 ? 4.186 -5.598 18.992 1.00 90.94 289 TYR A CA 1
ATOM 2402 C C . TYR A 1 289 ? 4.561 -6.342 17.705 1.00 90.94 289 TYR A C 1
ATOM 2404 O O . TYR A 1 289 ? 4.992 -5.724 16.732 1.00 90.94 289 TYR A O 1
ATOM 2412 N N . ILE A 1 290 ? 4.319 -7.657 17.659 1.00 91.75 290 ILE A N 1
ATOM 2413 C CA . ILE A 1 290 ? 4.577 -8.466 16.459 1.00 91.75 290 ILE A CA 1
ATOM 2414 C C . ILE A 1 290 ? 3.706 -8.014 15.286 1.00 91.75 290 ILE A C 1
ATOM 2416 O O . ILE A 1 290 ? 4.173 -7.985 14.151 1.00 91.75 290 ILE A O 1
ATOM 2420 N N . ALA A 1 291 ? 2.457 -7.633 15.544 1.00 89.75 291 ALA A N 1
ATOM 2421 C CA . ALA A 1 291 ? 1.564 -7.168 14.497 1.00 89.75 291 ALA A CA 1
ATOM 2422 C C . ALA A 1 291 ? 2.007 -5.835 13.880 1.00 89.75 291 ALA A C 1
ATOM 2424 O O . ALA A 1 291 ? 1.963 -5.699 12.662 1.00 89.75 291 ALA A O 1
ATOM 2425 N N . VAL A 1 292 ? 2.476 -4.883 14.693 1.00 90.94 292 VAL A N 1
ATOM 2426 C CA . VAL A 1 292 ? 3.031 -3.609 14.211 1.00 90.94 292 VAL A CA 1
ATOM 2427 C C . VAL A 1 292 ? 4.299 -3.841 13.396 1.00 90.94 292 VAL A C 1
ATOM 2429 O O . VAL A 1 292 ? 4.416 -3.282 12.310 1.00 90.94 292 VAL A O 1
ATOM 2432 N N . ILE A 1 293 ? 5.205 -4.715 13.851 1.00 93.31 293 ILE A N 1
ATOM 2433 C CA . ILE A 1 293 ? 6.389 -5.101 13.064 1.00 93.31 293 ILE A CA 1
ATOM 2434 C C . ILE A 1 293 ? 5.980 -5.754 11.741 1.00 93.31 293 ILE A C 1
ATOM 2436 O O . ILE A 1 293 ? 6.533 -5.421 10.698 1.00 93.31 293 ILE A O 1
ATOM 2440 N N . GLY A 1 294 ? 5.002 -6.662 11.765 1.00 93.62 294 GLY A N 1
ATOM 2441 C CA . GLY A 1 294 ? 4.490 -7.309 10.559 1.00 93.62 294 GLY A CA 1
ATOM 2442 C C . GLY A 1 294 ? 3.853 -6.320 9.581 1.00 93.62 294 GLY A C 1
ATOM 2443 O O . GLY A 1 294 ? 4.044 -6.450 8.376 1.00 93.62 294 GLY A O 1
ATOM 2444 N N . LEU A 1 295 ? 3.141 -5.310 10.088 1.00 93.06 295 LEU A N 1
ATOM 2445 C CA . LEU A 1 295 ? 2.561 -4.249 9.268 1.00 93.06 295 LEU A CA 1
ATOM 2446 C C . LEU A 1 295 ? 3.653 -3.352 8.668 1.00 93.06 295 LEU A C 1
ATOM 2448 O O . LEU A 1 295 ? 3.616 -3.099 7.469 1.00 93.06 295 LEU A O 1
ATOM 2452 N N . LEU A 1 296 ? 4.657 -2.946 9.457 1.00 94.31 296 LEU A N 1
ATOM 2453 C CA . LEU A 1 296 ? 5.826 -2.204 8.964 1.00 94.31 296 LEU A CA 1
ATOM 2454 C C . LEU A 1 296 ? 6.537 -2.978 7.850 1.00 94.31 296 LEU A C 1
ATOM 2456 O O . LEU A 1 296 ? 6.790 -2.428 6.782 1.00 94.31 296 LEU A O 1
ATOM 2460 N N . PHE A 1 297 ? 6.794 -4.269 8.072 1.00 95.50 297 PHE A N 1
ATOM 2461 C CA . PHE A 1 297 ? 7.392 -5.145 7.070 1.00 95.50 297 PHE A CA 1
ATOM 2462 C C . PHE A 1 297 ? 6.550 -5.208 5.792 1.00 95.50 297 PHE A C 1
ATOM 2464 O O . PHE A 1 297 ? 7.095 -5.066 4.705 1.00 95.50 297 PHE A O 1
ATOM 2471 N N . ALA A 1 298 ? 5.231 -5.387 5.902 1.00 96.12 298 ALA A N 1
ATOM 2472 C CA . ALA A 1 298 ? 4.356 -5.489 4.737 1.00 96.12 298 ALA A CA 1
ATOM 2473 C C . ALA A 1 298 ? 4.349 -4.208 3.888 1.00 96.12 298 ALA A C 1
ATOM 2475 O O . ALA A 1 298 ? 4.390 -4.303 2.663 1.00 96.12 298 ALA A O 1
ATOM 2476 N N . PHE A 1 299 ? 4.338 -3.028 4.519 1.00 95.44 299 PHE A N 1
ATOM 2477 C CA . PHE A 1 299 ? 4.420 -1.751 3.805 1.00 95.44 299 PHE A CA 1
ATOM 2478 C C . PHE A 1 299 ? 5.776 -1.568 3.122 1.00 95.44 299 PHE A C 1
ATOM 2480 O O . PHE A 1 299 ? 5.800 -1.359 1.911 1.00 95.44 299 PHE A O 1
ATOM 2487 N N . LEU A 1 300 ? 6.886 -1.735 3.853 1.00 96.50 300 LEU A N 1
ATOM 2488 C CA . LEU A 1 300 ? 8.234 -1.639 3.275 1.00 96.50 300 LEU A CA 1
ATOM 2489 C C . LEU A 1 300 ? 8.409 -2.625 2.114 1.00 96.50 300 LEU A C 1
ATOM 2491 O O . LEU A 1 300 ? 8.925 -2.274 1.058 1.00 96.50 300 LEU A O 1
ATOM 2495 N N . GLN A 1 301 ? 7.923 -3.856 2.272 1.00 97.31 301 GLN A N 1
ATOM 2496 C CA . GLN A 1 301 ? 8.001 -4.873 1.231 1.00 97.31 301 GLN A CA 1
ATOM 2497 C C . GLN A 1 301 ? 7.184 -4.495 -0.011 1.00 97.31 301 GLN A C 1
ATOM 2499 O O . GLN A 1 301 ? 7.655 -4.695 -1.130 1.00 97.31 301 GLN A O 1
ATOM 2504 N N . ALA A 1 302 ? 5.981 -3.943 0.162 1.00 96.50 302 ALA A N 1
ATOM 2505 C CA . ALA A 1 302 ? 5.151 -3.498 -0.954 1.00 96.50 302 ALA A CA 1
ATOM 2506 C C . ALA A 1 302 ? 5.807 -2.354 -1.749 1.00 96.50 302 ALA A C 1
ATOM 2508 O O . ALA A 1 302 ? 5.707 -2.309 -2.981 1.00 96.50 302 ALA A O 1
ATOM 2509 N N . GLU A 1 303 ? 6.517 -1.457 -1.060 1.00 94.06 303 GLU A N 1
ATOM 2510 C CA . GLU A 1 303 ? 7.299 -0.398 -1.698 1.00 94.06 303 GLU A CA 1
ATOM 2511 C C . GLU A 1 303 ? 8.480 -0.970 -2.469 1.00 94.06 303 GLU A C 1
ATOM 2513 O O . GLU A 1 303 ? 8.563 -0.748 -3.675 1.00 94.06 303 GLU A O 1
ATOM 2518 N N . LEU A 1 304 ? 9.312 -1.804 -1.838 1.00 95.44 304 LEU A N 1
ATOM 2519 C CA . LEU A 1 304 ? 10.431 -2.467 -2.514 1.00 95.44 304 LEU A CA 1
ATOM 2520 C C . LEU A 1 304 ? 9.973 -3.215 -3.765 1.00 95.44 304 LEU A C 1
ATOM 2522 O O . LEU A 1 304 ? 10.568 -3.058 -4.830 1.00 95.44 304 LEU A O 1
ATOM 2526 N N . ASN A 1 305 ? 8.878 -3.974 -3.679 1.00 96.88 305 ASN A N 1
ATOM 2527 C CA . ASN A 1 305 ? 8.322 -4.679 -4.831 1.00 96.88 305 ASN A CA 1
ATOM 2528 C C . ASN A 1 305 ? 8.027 -3.734 -6.001 1.00 96.88 305 ASN A C 1
ATOM 2530 O O . ASN A 1 305 ? 8.237 -4.112 -7.150 1.00 96.88 305 ASN A O 1
ATOM 2534 N N . SER A 1 306 ? 7.603 -2.497 -5.732 1.00 93.31 306 SER A N 1
ATOM 2535 C CA . SER A 1 306 ? 7.357 -1.490 -6.770 1.00 93.31 306 SER A CA 1
ATOM 2536 C C . SER A 1 306 ? 8.635 -1.131 -7.538 1.00 93.31 306 SER A C 1
ATOM 2538 O O . SER A 1 306 ? 8.592 -0.994 -8.760 1.00 93.31 306 SER A O 1
ATOM 2540 N N . PHE A 1 307 ? 9.780 -1.044 -6.855 1.00 92.12 307 PHE A N 1
ATOM 2541 C CA . PHE A 1 307 ? 11.075 -0.757 -7.481 1.00 92.12 307 PHE A CA 1
ATOM 2542 C C . PHE A 1 307 ? 11.686 -1.975 -8.178 1.00 92.12 307 PHE A C 1
ATOM 2544 O O . PHE A 1 307 ? 12.183 -1.865 -9.301 1.00 92.12 307 PHE A O 1
ATOM 2551 N N . TYR A 1 308 ? 11.613 -3.153 -7.559 1.00 94.94 308 TYR A N 1
ATOM 2552 C CA . TYR A 1 308 ? 12.157 -4.368 -8.163 1.00 94.94 308 TYR A CA 1
ATOM 2553 C C . TYR A 1 308 ? 11.342 -4.826 -9.371 1.00 94.94 308 TYR A C 1
ATOM 2555 O O . TYR A 1 308 ? 11.935 -5.201 -10.379 1.00 94.94 308 TYR A O 1
ATOM 2563 N N . LEU A 1 309 ? 10.006 -4.779 -9.323 1.00 95.00 309 LEU A N 1
ATOM 2564 C CA . LEU A 1 309 ? 9.181 -5.201 -10.459 1.00 95.00 309 LEU A CA 1
ATOM 2565 C C . LEU A 1 309 ? 9.434 -4.325 -11.684 1.00 95.00 309 LEU A C 1
ATOM 2567 O O . LEU A 1 309 ? 9.657 -4.874 -12.763 1.00 95.00 309 LEU A O 1
ATOM 2571 N N . LYS A 1 310 ? 9.471 -2.992 -11.525 1.00 92.06 310 LYS A N 1
ATOM 2572 C CA . LYS A 1 310 ? 9.734 -2.084 -12.653 1.00 92.06 310 LYS A CA 1
ATOM 2573 C C . LYS A 1 310 ? 11.114 -2.337 -13.274 1.00 92.06 310 LYS A C 1
ATOM 2575 O O . LYS A 1 310 ? 11.223 -2.433 -14.494 1.00 92.06 310 LYS A O 1
ATOM 2580 N N . TYR A 1 311 ? 12.141 -2.565 -12.447 1.00 92.25 311 TYR A N 1
ATOM 2581 C CA . TYR A 1 311 ? 13.490 -2.900 -12.912 1.00 92.25 311 TYR A CA 1
ATOM 2582 C C . TYR A 1 311 ? 13.537 -4.258 -13.632 1.00 92.25 311 TYR A C 1
ATOM 2584 O O . TYR A 1 311 ? 13.973 -4.357 -14.779 1.00 92.25 311 TYR A O 1
ATOM 2592 N N . LEU A 1 312 ? 13.039 -5.319 -12.991 1.00 94.25 312 LEU A N 1
ATOM 2593 C CA . LEU A 1 312 ? 13.138 -6.691 -13.498 1.00 94.25 312 LEU A CA 1
ATOM 2594 C C . LEU A 1 312 ? 12.313 -6.908 -14.772 1.00 94.25 312 LEU A C 1
ATOM 2596 O O . LEU A 1 312 ? 12.728 -7.680 -15.645 1.00 94.25 312 LEU A O 1
ATOM 2600 N N . LEU A 1 313 ? 11.168 -6.234 -14.894 1.00 94.50 313 LEU A N 1
ATOM 2601 C CA . LEU A 1 313 ? 10.251 -6.345 -16.031 1.00 94.50 313 LEU A CA 1
ATOM 2602 C C . LEU A 1 313 ? 10.480 -5.285 -17.115 1.00 94.50 313 LEU A C 1
ATOM 2604 O O . LEU A 1 313 ? 9.788 -5.328 -18.128 1.00 94.50 313 LEU A O 1
ATOM 2608 N N . TRP A 1 314 ? 11.456 -4.388 -16.938 1.00 93.06 314 TRP A N 1
ATOM 2609 C CA . TRP A 1 314 ? 11.729 -3.275 -17.854 1.00 93.06 314 TRP A CA 1
ATOM 2610 C C . TRP A 1 314 ? 10.505 -2.383 -18.100 1.00 93.06 314 TRP A C 1
ATOM 2612 O O . TRP A 1 314 ? 10.139 -2.087 -19.237 1.00 93.06 314 TRP A O 1
ATOM 2622 N N . ILE A 1 315 ? 9.858 -1.965 -17.013 1.00 92.62 315 ILE A N 1
ATOM 2623 C CA . ILE A 1 315 ? 8.738 -1.024 -17.052 1.00 92.62 315 ILE A CA 1
ATOM 2624 C C . ILE A 1 315 ? 9.284 0.366 -16.695 1.00 92.62 315 ILE A C 1
ATOM 2626 O O . ILE A 1 315 ? 9.786 0.537 -15.580 1.00 92.62 315 ILE A O 1
ATOM 2630 N N . PRO A 1 316 ? 9.222 1.358 -17.605 1.00 90.00 316 PRO A N 1
ATOM 2631 C CA . PRO A 1 316 ? 9.664 2.721 -17.316 1.00 90.00 316 PRO A CA 1
ATOM 2632 C C . PRO A 1 316 ? 8.947 3.299 -16.085 1.00 90.00 316 PRO A C 1
ATOM 2634 O O . PRO A 1 316 ? 7.763 3.002 -15.908 1.00 90.00 316 PRO A O 1
ATOM 2637 N N . PRO A 1 317 ? 9.597 4.143 -15.258 1.00 85.00 317 PRO A N 1
ATOM 2638 C CA . PRO A 1 317 ? 8.960 4.770 -14.096 1.00 85.00 317 PRO A CA 1
ATOM 2639 C C . PRO A 1 317 ? 7.657 5.502 -14.440 1.00 85.00 317 PRO A C 1
ATOM 2641 O O . PRO A 1 317 ? 6.655 5.292 -13.760 1.00 85.00 317 PRO A O 1
ATOM 2644 N N . ASP A 1 318 ? 7.650 6.240 -15.552 1.00 84.62 318 ASP A N 1
ATOM 2645 C CA . ASP A 1 318 ? 6.517 7.057 -16.008 1.00 84.62 318 ASP A CA 1
ATOM 2646 C C . ASP A 1 318 ? 5.385 6.247 -16.660 1.00 84.62 318 ASP A C 1
ATOM 2648 O O . ASP A 1 318 ? 4.362 6.805 -17.060 1.00 84.62 318 ASP A O 1
ATOM 2652 N N . ASN A 1 319 ? 5.545 4.926 -16.807 1.00 89.62 319 ASN A N 1
ATOM 2653 C CA . ASN A 1 319 ? 4.522 4.109 -17.444 1.00 89.62 319 ASN A CA 1
ATOM 2654 C C . ASN A 1 319 ? 3.265 4.002 -16.546 1.00 89.62 319 ASN A C 1
ATOM 2656 O O . ASN A 1 319 ? 3.386 3.632 -15.370 1.00 89.62 319 ASN A O 1
ATOM 2660 N N . PRO A 1 320 ? 2.047 4.218 -17.091 1.00 91.56 320 PRO A N 1
ATOM 2661 C CA . PRO A 1 320 ? 0.797 4.165 -16.329 1.00 91.56 320 PRO A CA 1
ATOM 2662 C C . PRO A 1 320 ? 0.547 2.855 -15.577 1.00 91.56 320 PRO A C 1
ATOM 2664 O O . PRO A 1 320 ? -0.172 2.861 -14.580 1.00 91.56 320 PRO A O 1
ATOM 2667 N N . ILE A 1 321 ? 1.139 1.731 -16.004 1.00 92.38 321 ILE A N 1
ATOM 2668 C CA . ILE A 1 321 ? 1.029 0.442 -15.303 1.00 92.38 321 ILE A CA 1
ATOM 2669 C C . ILE A 1 321 ? 1.501 0.562 -13.849 1.00 92.38 321 ILE A C 1
ATOM 2671 O O . ILE A 1 321 ? 0.867 -0.005 -12.954 1.00 92.38 321 ILE A O 1
ATOM 2675 N N . ASN A 1 322 ? 2.563 1.332 -13.589 1.00 91.75 322 ASN A N 1
ATOM 2676 C CA . ASN A 1 322 ? 3.052 1.559 -12.229 1.00 91.75 322 ASN A CA 1
ATOM 2677 C C . ASN A 1 322 ? 2.018 2.326 -11.398 1.00 91.75 322 ASN A C 1
ATOM 2679 O O . ASN A 1 322 ? 1.719 1.930 -10.269 1.00 91.75 322 ASN A O 1
ATOM 2683 N N . SER A 1 323 ? 1.415 3.368 -11.976 1.00 91.31 323 SER A N 1
ATOM 2684 C CA . SER A 1 323 ? 0.366 4.165 -11.334 1.00 91.31 323 SER A CA 1
ATOM 2685 C C . SER A 1 323 ? -0.903 3.344 -11.084 1.00 91.31 323 SER A C 1
ATOM 2687 O O . SER A 1 323 ? -1.462 3.407 -9.992 1.00 91.31 323 SER A O 1
ATOM 2689 N N . TYR A 1 324 ? -1.339 2.519 -12.044 1.00 93.88 324 TYR A N 1
ATOM 2690 C CA . TYR A 1 324 ? -2.496 1.631 -11.886 1.00 93.88 324 TYR A CA 1
ATOM 2691 C C . TYR A 1 324 ? -2.265 0.574 -10.809 1.00 93.88 324 TYR A C 1
ATOM 2693 O O . TYR A 1 324 ? -3.151 0.335 -9.986 1.00 93.88 324 TYR A O 1
ATOM 2701 N N . ARG A 1 325 ? -1.068 -0.025 -10.763 1.00 95.19 325 ARG A N 1
ATOM 2702 C CA . ARG A 1 325 ? -0.688 -0.963 -9.702 1.00 95.19 325 ARG A CA 1
ATOM 2703 C C . ARG A 1 325 ? -0.687 -0.277 -8.333 1.00 95.19 325 ARG A C 1
ATOM 2705 O O . ARG A 1 325 ? -1.266 -0.817 -7.392 1.00 95.19 325 ARG A O 1
ATOM 2712 N N . ALA A 1 326 ? -0.078 0.905 -8.217 1.00 94.06 326 ALA A N 1
ATOM 2713 C CA . ALA A 1 326 ? -0.036 1.666 -6.968 1.00 94.06 326 ALA A CA 1
ATOM 2714 C C . ALA A 1 326 ? -1.441 2.076 -6.496 1.00 94.06 326 ALA A C 1
ATOM 2716 O O . ALA A 1 326 ? -1.769 1.912 -5.321 1.00 94.06 326 ALA A O 1
ATOM 2717 N N . LEU A 1 327 ? -2.300 2.527 -7.416 1.00 95.56 327 LEU A N 1
ATOM 2718 C CA . LEU A 1 327 ? -3.694 2.865 -7.133 1.00 95.56 327 LEU A CA 1
ATOM 2719 C C . LEU A 1 327 ? -4.486 1.644 -6.656 1.00 95.56 327 LEU A C 1
ATOM 2721 O O . LEU A 1 327 ? -5.213 1.738 -5.668 1.00 95.56 327 LEU A O 1
ATOM 2725 N N . LEU A 1 328 ? -4.333 0.493 -7.318 1.00 96.50 328 LEU A N 1
ATOM 2726 C CA . LEU A 1 328 ? -4.984 -0.747 -6.899 1.00 96.50 328 LEU A CA 1
ATOM 2727 C C . LEU A 1 328 ? -4.531 -1.158 -5.495 1.00 96.50 328 LEU A C 1
ATOM 2729 O O . LEU A 1 328 ? -5.366 -1.461 -4.643 1.00 96.50 328 LEU A O 1
ATOM 2733 N N . LEU A 1 329 ? -3.221 -1.131 -5.236 1.00 96.31 329 LEU A N 1
ATOM 2734 C CA . LEU A 1 329 ? -2.673 -1.453 -3.925 1.00 96.31 329 LEU A CA 1
ATOM 2735 C C . LEU A 1 329 ? -3.202 -0.495 -2.853 1.00 96.31 329 LEU A C 1
ATOM 2737 O O . LEU A 1 329 ? -3.630 -0.958 -1.798 1.00 96.31 329 LEU A O 1
ATOM 2741 N N . PHE A 1 330 ? -3.235 0.811 -3.121 1.00 96.19 330 PHE A N 1
ATOM 2742 C CA . PHE A 1 330 ? -3.807 1.809 -2.216 1.00 96.19 330 PHE A CA 1
ATOM 2743 C C . PHE A 1 330 ? -5.280 1.512 -1.904 1.00 96.19 330 PHE A C 1
ATOM 2745 O O . PHE A 1 330 ? -5.652 1.398 -0.733 1.00 96.19 330 PHE A O 1
ATOM 2752 N N . MET A 1 331 ? -6.103 1.294 -2.935 1.00 95.81 331 MET A N 1
ATOM 2753 C CA . MET A 1 331 ? -7.533 1.014 -2.775 1.00 95.81 331 MET A CA 1
ATOM 2754 C C . MET A 1 331 ? -7.797 -0.283 -2.005 1.00 95.81 331 MET A C 1
ATOM 2756 O O . MET A 1 331 ? -8.704 -0.319 -1.177 1.00 95.81 331 MET A O 1
ATOM 2760 N N . CYS A 1 332 ? -6.994 -1.329 -2.214 1.00 96.19 332 CYS A N 1
ATOM 2761 C CA . CYS A 1 332 ? -7.067 -2.572 -1.440 1.00 96.19 332 CYS A CA 1
ATOM 2762 C C . CYS A 1 332 ? -6.545 -2.401 0.000 1.00 96.19 332 CYS A C 1
ATOM 2764 O O . CYS A 1 332 ? -7.052 -3.036 0.929 1.00 96.19 332 CYS A O 1
ATOM 2766 N N . SER A 1 333 ? -5.562 -1.520 0.213 1.00 95.62 333 SER A N 1
ATOM 2767 C CA . SER A 1 333 ? -4.916 -1.302 1.514 1.00 95.62 333 SER A CA 1
ATOM 2768 C C . SER A 1 333 ? -5.813 -0.582 2.523 1.00 95.62 333 SER A C 1
ATOM 2770 O O . SER A 1 333 ? -5.716 -0.860 3.720 1.00 95.62 333 SER A O 1
ATOM 2772 N N . ILE A 1 334 ? -6.723 0.288 2.067 1.00 93.75 334 ILE A N 1
ATOM 2773 C CA . ILE A 1 334 ? -7.698 0.987 2.925 1.00 93.75 334 ILE 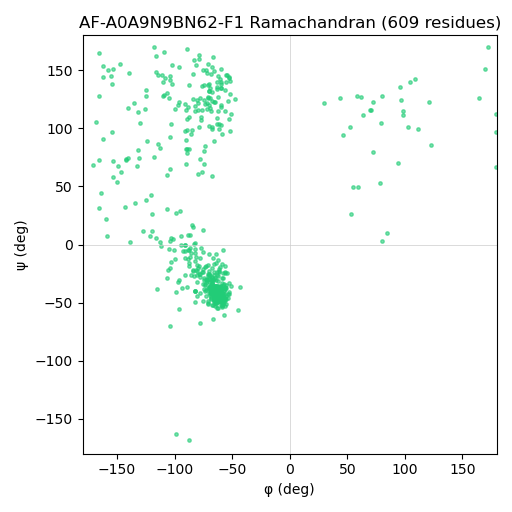A CA 1
ATOM 2774 C C . ILE A 1 334 ? -8.562 -0.011 3.733 1.00 93.75 334 ILE A C 1
ATOM 2776 O O . ILE A 1 334 ? -8.498 0.004 4.970 1.00 93.75 334 ILE A O 1
ATOM 2780 N N . PRO A 1 335 ? -9.348 -0.913 3.102 1.00 93.88 335 PRO A N 1
ATOM 2781 C CA . PRO A 1 335 ? -10.116 -1.916 3.827 1.00 93.88 335 PRO A CA 1
ATOM 2782 C C . PRO A 1 335 ? -9.239 -2.978 4.486 1.00 93.88 335 PRO A C 1
ATOM 2784 O O . PRO A 1 335 ? -9.548 -3.386 5.604 1.00 93.88 335 PRO A O 1
ATOM 2787 N N . ALA A 1 336 ? -8.124 -3.372 3.865 1.00 95.44 336 ALA A N 1
ATOM 2788 C CA . ALA A 1 336 ? -7.194 -4.338 4.446 1.00 95.44 336 ALA A CA 1
ATOM 2789 C C . ALA A 1 336 ? -6.656 -3.890 5.811 1.00 95.44 336 ALA A C 1
ATOM 2791 O O . ALA A 1 336 ? -6.664 -4.665 6.766 1.00 95.44 336 ALA A O 1
ATOM 2792 N N . THR A 1 337 ? -6.240 -2.630 5.937 1.00 94.06 337 THR A N 1
ATOM 2793 C CA . THR A 1 337 ? -5.679 -2.103 7.189 1.00 94.06 337 THR A CA 1
ATOM 2794 C C . THR A 1 337 ? -6.754 -1.997 8.267 1.00 94.06 337 THR A C 1
ATOM 2796 O O . THR A 1 337 ? -6.508 -2.344 9.423 1.00 94.06 337 THR A O 1
ATOM 2799 N N . ARG A 1 338 ? -7.988 -1.624 7.895 1.00 92.25 338 ARG A N 1
ATOM 2800 C CA . ARG A 1 338 ? -9.132 -1.623 8.819 1.00 92.25 338 ARG A CA 1
ATOM 2801 C C . ARG A 1 338 ? -9.466 -3.025 9.327 1.00 92.25 338 ARG A C 1
ATOM 2803 O O . ARG A 1 338 ? -9.681 -3.188 10.528 1.00 92.25 338 ARG A O 1
ATOM 2810 N N . GLU A 1 339 ? -9.516 -4.015 8.441 1.00 92.94 339 GLU A N 1
ATOM 2811 C CA . GLU A 1 339 ? -9.764 -5.420 8.788 1.00 92.94 339 GLU A CA 1
ATOM 2812 C C . GLU A 1 339 ? -8.638 -5.993 9.659 1.00 92.94 339 GLU A C 1
ATOM 2814 O O . GLU A 1 339 ? -8.907 -6.665 10.657 1.00 92.94 339 GLU A O 1
ATOM 2819 N N . ALA A 1 340 ? -7.379 -5.684 9.333 1.00 91.94 340 ALA A N 1
ATOM 2820 C CA . ALA A 1 340 ? -6.226 -6.066 10.139 1.00 91.94 340 ALA A CA 1
ATOM 2821 C C . ALA A 1 340 ? -6.305 -5.448 11.542 1.00 91.94 340 ALA A C 1
ATOM 2823 O O . ALA A 1 340 ? -6.158 -6.159 12.535 1.00 91.94 340 ALA A O 1
ATOM 2824 N N . TYR A 1 341 ? -6.633 -4.157 11.644 1.00 91.19 341 TYR A N 1
ATOM 2825 C CA . TYR A 1 341 ? -6.838 -3.486 12.926 1.00 91.19 341 TYR A CA 1
ATOM 2826 C C . TYR A 1 341 ? -7.963 -4.139 13.747 1.00 91.19 341 TYR A C 1
ATOM 2828 O O . TYR A 1 341 ? -7.783 -4.405 14.936 1.00 91.19 341 TYR A O 1
ATOM 2836 N N . GLN A 1 342 ? -9.102 -4.475 13.123 1.00 89.81 342 GLN A N 1
ATOM 2837 C CA . GLN A 1 342 ? -10.195 -5.196 13.797 1.00 89.81 342 GLN A CA 1
ATOM 2838 C C . GLN A 1 342 ? -9.739 -6.557 14.324 1.00 89.81 342 GLN A C 1
ATOM 2840 O O . GLN A 1 342 ? -9.986 -6.876 15.481 1.00 89.81 342 GLN A O 1
ATOM 2845 N N . TYR A 1 343 ? -9.039 -7.344 13.510 1.00 90.06 343 TYR A N 1
ATOM 2846 C CA . TYR A 1 343 ? -8.534 -8.661 13.902 1.00 90.06 343 TYR A CA 1
ATOM 2847 C C . TYR A 1 343 ? -7.516 -8.611 15.061 1.00 90.06 343 TYR A C 1
ATOM 2849 O O . TYR A 1 343 ? -7.395 -9.538 15.875 1.00 90.06 343 TYR A O 1
ATOM 2857 N N . LEU A 1 344 ? -6.747 -7.528 15.149 1.00 86.69 344 LEU A N 1
ATOM 2858 C CA . LEU A 1 344 ? -5.740 -7.359 16.189 1.00 86.69 344 LEU A CA 1
ATOM 2859 C C . LEU A 1 344 ? -6.350 -6.899 17.512 1.00 86.69 344 LEU A C 1
ATOM 2861 O O . LEU A 1 344 ? -6.010 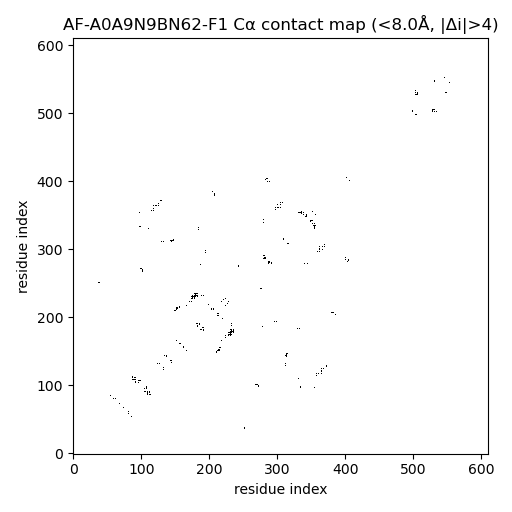-7.484 18.548 1.00 86.69 344 LEU A O 1
ATOM 2865 N N . THR A 1 345 ? -7.259 -5.925 17.454 1.00 85.19 345 THR A N 1
ATOM 2866 C CA . THR A 1 345 ? -7.793 -5.206 18.619 1.00 85.19 345 THR A CA 1
ATOM 2867 C C . THR A 1 345 ? -9.086 -5.814 19.171 1.00 85.19 345 THR A C 1
ATOM 2869 O O . THR A 1 345 ? -9.261 -5.868 20.389 1.00 85.19 345 THR A O 1
ATOM 2872 N N . ASP A 1 346 ? -9.987 -6.309 18.318 1.00 84.94 346 ASP A N 1
ATOM 2873 C CA . ASP A 1 346 ? -11.253 -6.901 18.760 1.00 84.94 346 ASP A CA 1
ATOM 2874 C C . ASP A 1 346 ? -11.060 -8.367 19.183 1.00 84.94 346 ASP A C 1
ATOM 2876 O O . ASP A 1 346 ? -10.690 -9.235 18.391 1.00 84.94 346 ASP A O 1
ATOM 2880 N N . LYS A 1 347 ? -11.359 -8.670 20.451 1.00 83.44 347 LYS A N 1
ATOM 2881 C CA . LYS A 1 347 ? -11.261 -10.027 21.011 1.00 83.44 347 LYS A CA 1
ATOM 2882 C C . LYS A 1 347 ? -12.257 -11.002 20.376 1.00 83.44 347 LYS A C 1
ATOM 2884 O O . LYS A 1 347 ? -11.986 -12.208 20.378 1.00 83.44 347 LYS A O 1
ATOM 2889 N N . ASN A 1 348 ? -13.375 -10.500 19.854 1.00 85.50 348 ASN A N 1
ATOM 2890 C CA . ASN A 1 348 ? -14.426 -11.296 19.224 1.00 85.50 348 ASN A CA 1
ATOM 2891 C C . ASN A 1 348 ? -14.116 -11.603 17.754 1.00 85.50 348 ASN A C 1
ATOM 2893 O O . ASN A 1 348 ? -14.614 -12.590 17.212 1.00 85.50 348 ASN A O 1
ATOM 2897 N N . CYS A 1 349 ? -13.252 -10.812 17.115 1.00 85.75 349 CYS A N 1
ATOM 2898 C CA . CYS A 1 349 ? -12.828 -11.054 15.746 1.00 85.75 349 CYS A CA 1
ATOM 2899 C C . CYS A 1 349 ? -11.793 -12.190 15.702 1.00 85.75 349 CYS A C 1
ATOM 2901 O O . CYS A 1 349 ? -10.647 -12.040 16.124 1.00 85.75 349 CYS A O 1
ATOM 2903 N N . LYS A 1 350 ? -12.207 -13.365 15.211 1.00 85.12 350 LYS A N 1
ATOM 2904 C CA . LYS A 1 350 ? -11.334 -14.550 15.072 1.00 85.12 350 LYS A CA 1
ATOM 2905 C C . LYS A 1 350 ? -10.872 -14.816 13.646 1.00 85.12 350 LYS A C 1
ATOM 2907 O O . LYS A 1 350 ? -9.957 -15.609 13.446 1.00 85.12 350 LYS A O 1
ATOM 2912 N N . ARG A 1 351 ? -11.503 -14.185 12.656 1.00 88.00 351 ARG A N 1
ATOM 2913 C CA . ARG A 1 351 ? -11.216 -14.406 11.239 1.00 88.00 351 ARG A CA 1
ATOM 2914 C C . ARG A 1 351 ? -10.460 -13.213 10.680 1.00 88.00 351 ARG A C 1
ATOM 2916 O O . ARG A 1 351 ? -10.900 -12.081 10.842 1.00 88.00 351 ARG A O 1
ATOM 2923 N N . PHE A 1 352 ? -9.356 -13.483 9.994 1.00 89.62 352 PHE A N 1
ATOM 2924 C CA . PHE A 1 352 ? -8.654 -12.454 9.241 1.00 89.62 352 PHE A CA 1
ATOM 2925 C C . PHE A 1 352 ? -9.495 -12.044 8.028 1.00 89.62 352 PHE A C 1
ATOM 2927 O O . PHE A 1 352 ? -10.050 -12.905 7.336 1.00 89.62 352 PHE A O 1
ATOM 2934 N N . GLY A 1 353 ? -9.649 -10.738 7.825 1.00 91.69 353 GLY A N 1
ATOM 2935 C CA . GLY A 1 353 ? -10.541 -10.211 6.800 1.00 91.69 353 GLY A CA 1
ATOM 2936 C C . GLY A 1 353 ? -10.080 -10.559 5.376 1.00 91.69 353 GLY A C 1
ATOM 2937 O O . GLY A 1 353 ? -8.881 -10.747 5.145 1.00 91.69 353 GLY A O 1
ATOM 2938 N N . PRO A 1 354 ? -11.018 -10.709 4.423 1.00 93.69 354 PRO A N 1
ATOM 2939 C CA . PRO A 1 354 ? -10.700 -11.121 3.059 1.00 93.69 354 PRO A CA 1
ATOM 2940 C C . PRO A 1 354 ? -9.833 -10.102 2.309 1.00 93.69 354 PRO A C 1
ATOM 2942 O O . PRO A 1 354 ? -8.933 -10.524 1.586 1.00 93.69 354 PRO A O 1
ATOM 2945 N N . GLN A 1 355 ? -10.053 -8.794 2.496 1.00 94.69 355 GLN A N 1
ATOM 2946 C CA . GLN A 1 355 ? -9.224 -7.758 1.871 1.00 94.69 355 GLN A CA 1
ATOM 2947 C C . GLN A 1 355 ? -7.823 -7.751 2.482 1.00 94.69 355 GLN A C 1
ATOM 2949 O O . GLN A 1 355 ? -6.833 -7.702 1.758 1.00 94.69 355 GLN A O 1
ATOM 2954 N N . ALA A 1 356 ? -7.718 -7.863 3.809 1.00 95.69 356 ALA A N 1
ATOM 2955 C CA . ALA A 1 356 ? -6.423 -7.935 4.485 1.00 95.69 356 ALA A CA 1
ATOM 2956 C C . ALA A 1 356 ? -5.604 -9.150 4.041 1.00 95.69 356 ALA A C 1
ATOM 2958 O O . ALA A 1 356 ? -4.412 -9.037 3.752 1.00 95.69 356 ALA A O 1
ATOM 2959 N N . TRP A 1 357 ? -6.259 -10.308 3.947 1.00 96.38 357 TRP A N 1
ATOM 2960 C CA . TRP A 1 357 ? -5.636 -11.542 3.485 1.00 96.38 357 TRP A CA 1
ATOM 2961 C C . TRP A 1 357 ? -5.155 -11.432 2.039 1.00 96.38 357 TRP A C 1
ATOM 2963 O O . TRP A 1 357 ? -4.008 -11.767 1.752 1.00 96.38 357 TRP A O 1
ATOM 2973 N N . LEU A 1 358 ? -6.008 -10.938 1.139 1.00 97.44 358 LEU A N 1
ATOM 2974 C CA . LEU A 1 358 ? -5.690 -10.849 -0.282 1.00 97.44 358 LEU A CA 1
ATOM 2975 C C . LEU A 1 358 ? -4.597 -9.817 -0.568 1.00 97.44 358 LEU A C 1
ATOM 2977 O O . LEU A 1 358 ? -3.689 -10.099 -1.340 1.00 97.44 358 LEU A O 1
ATOM 2981 N N . THR A 1 359 ? -4.637 -8.653 0.083 1.00 97.56 359 THR A N 1
ATOM 2982 C CA . THR A 1 359 ? -3.581 -7.638 -0.046 1.00 97.56 359 THR A CA 1
ATOM 2983 C C . THR A 1 359 ? -2.236 -8.181 0.429 1.00 97.56 359 THR A C 1
ATOM 2985 O O . THR A 1 359 ? -1.234 -8.011 -0.261 1.00 97.56 359 THR A O 1
ATOM 2988 N N . MET A 1 360 ? -2.208 -8.912 1.549 1.00 97.44 360 MET A N 1
ATOM 2989 C CA . MET A 1 360 ? -0.993 -9.595 2.001 1.00 97.44 360 MET A CA 1
ATOM 2990 C C . MET A 1 360 ? -0.524 -10.646 0.984 1.00 97.44 360 MET A C 1
ATOM 2992 O O . MET A 1 360 ? 0.664 -10.720 0.685 1.00 97.44 360 MET A O 1
ATOM 2996 N N . ALA A 1 361 ? -1.440 -11.440 0.419 1.00 98.00 361 ALA A N 1
ATOM 2997 C CA . ALA A 1 361 ? -1.107 -12.425 -0.608 1.00 98.00 361 ALA A CA 1
ATOM 2998 C C . ALA A 1 361 ? -0.501 -11.769 -1.860 1.00 98.00 361 ALA A C 1
ATOM 3000 O O . ALA A 1 361 ? 0.517 -12.260 -2.350 1.00 98.00 361 ALA A O 1
ATOM 3001 N N . ASN A 1 362 ? -1.053 -10.638 -2.311 1.00 98.31 362 ASN A N 1
ATOM 3002 C CA . ASN A 1 362 ? -0.526 -9.862 -3.434 1.00 98.31 362 ASN A CA 1
ATOM 3003 C C . ASN A 1 362 ? 0.912 -9.410 -3.157 1.00 98.31 362 ASN A C 1
ATOM 3005 O O . ASN A 1 362 ? 1.812 -9.745 -3.924 1.00 98.31 362 ASN A O 1
ATOM 3009 N N . ILE A 1 363 ? 1.144 -8.738 -2.021 1.00 98.38 363 ILE A N 1
ATOM 3010 C CA . ILE A 1 363 ? 2.476 -8.251 -1.624 1.00 98.38 363 ILE A CA 1
ATOM 3011 C C . ILE A 1 363 ? 3.473 -9.413 -1.566 1.00 98.38 363 ILE A C 1
ATOM 3013 O O . ILE A 1 363 ? 4.552 -9.339 -2.145 1.00 98.38 363 ILE A O 1
ATOM 3017 N N . MET A 1 364 ? 3.115 -10.520 -0.916 1.00 98.19 364 MET A N 1
ATOM 3018 C CA . MET A 1 364 ? 4.027 -11.657 -0.783 1.00 98.19 364 MET A CA 1
ATOM 3019 C C . MET A 1 364 ? 4.285 -12.361 -2.121 1.00 98.19 364 MET A C 1
ATOM 3021 O O . MET A 1 364 ? 5.406 -12.800 -2.368 1.00 98.19 364 MET A O 1
ATOM 3025 N N . THR A 1 365 ? 3.287 -12.457 -3.001 1.00 98.44 365 THR A N 1
ATOM 3026 C CA . THR A 1 365 ? 3.452 -13.079 -4.325 1.00 98.44 365 THR A CA 1
ATOM 3027 C C . THR A 1 365 ? 4.360 -12.235 -5.213 1.00 98.44 365 THR A C 1
ATOM 3029 O O . THR A 1 365 ? 5.252 -12.783 -5.857 1.00 98.44 365 THR A O 1
ATOM 3032 N N . GLU A 1 366 ? 4.207 -10.910 -5.193 1.00 98.19 366 GLU A N 1
ATOM 3033 C CA . GLU A 1 366 ? 5.145 -9.992 -5.844 1.00 98.19 366 GLU A CA 1
ATOM 3034 C C . GLU A 1 366 ? 6.575 -10.187 -5.337 1.00 98.19 366 GLU A C 1
ATOM 3036 O O . GLU A 1 366 ? 7.489 -10.315 -6.147 1.00 98.19 366 GLU A O 1
ATOM 3041 N N . SER A 1 367 ? 6.774 -10.297 -4.020 1.00 98.12 367 SER A N 1
ATOM 3042 C CA . SER A 1 367 ? 8.104 -10.520 -3.441 1.00 98.12 367 SER A CA 1
ATOM 3043 C C . SER A 1 367 ? 8.736 -11.817 -3.945 1.00 98.12 367 SER A C 1
ATOM 3045 O O . SER A 1 367 ? 9.928 -11.858 -4.250 1.00 98.12 367 SER A O 1
ATOM 3047 N N . ILE A 1 368 ? 7.939 -12.883 -4.077 1.00 98.38 368 ILE A N 1
ATOM 3048 C CA . ILE A 1 368 ? 8.407 -14.162 -4.626 1.00 98.38 368 ILE A CA 1
ATOM 3049 C C . ILE A 1 368 ? 8.792 -14.001 -6.104 1.00 98.38 368 ILE A C 1
ATOM 3051 O O . ILE A 1 368 ? 9.815 -14.542 -6.526 1.00 98.38 368 ILE A O 1
ATOM 3055 N N . ILE A 1 369 ? 8.018 -13.244 -6.889 1.00 98.12 369 ILE A N 1
ATOM 3056 C CA . ILE A 1 369 ? 8.346 -12.943 -8.291 1.00 98.12 369 ILE A CA 1
ATOM 3057 C C . ILE A 1 369 ? 9.650 -12.148 -8.375 1.00 98.12 369 ILE A C 1
ATOM 3059 O O . ILE A 1 369 ? 10.535 -12.537 -9.136 1.00 98.12 369 ILE A O 1
ATOM 3063 N N . CYS A 1 370 ? 9.813 -11.099 -7.563 1.00 97.19 370 CYS A N 1
ATOM 3064 C CA . CYS A 1 370 ? 11.046 -10.314 -7.479 1.00 97.19 370 CYS A CA 1
ATOM 3065 C C . CYS A 1 370 ? 12.248 -11.205 -7.156 1.00 97.19 370 CYS A C 1
ATOM 3067 O O . CYS A 1 370 ? 13.263 -11.151 -7.847 1.00 97.19 370 CYS A O 1
ATOM 3069 N N . PHE A 1 371 ? 12.115 -12.087 -6.162 1.00 96.00 371 PHE A N 1
ATOM 3070 C CA . PHE A 1 371 ? 13.171 -13.024 -5.790 1.00 96.00 371 PHE A CA 1
ATOM 3071 C C . PHE A 1 371 ? 13.503 -14.005 -6.922 1.00 96.00 371 PHE A C 1
ATOM 3073 O O . PHE A 1 371 ? 14.673 -14.218 -7.231 1.00 96.00 371 PHE A O 1
ATOM 3080 N N . LYS A 1 372 ? 12.487 -14.585 -7.576 1.00 97.00 372 LYS A N 1
ATOM 3081 C CA . LYS A 1 372 ? 12.670 -15.512 -8.702 1.00 97.00 372 LYS A CA 1
ATOM 3082 C C . LYS A 1 372 ? 13.353 -14.822 -9.885 1.00 97.00 372 LYS A C 1
ATOM 3084 O O . LYS A 1 372 ? 14.286 -15.370 -10.465 1.00 97.00 372 LYS A O 1
ATOM 3089 N N . PHE A 1 373 ? 12.877 -13.643 -10.272 1.00 96.62 373 PHE A N 1
ATOM 3090 C CA . PHE A 1 373 ? 13.357 -12.934 -11.459 1.00 96.62 373 PHE A CA 1
ATOM 3091 C C . PHE A 1 373 ? 14.695 -12.228 -11.224 1.00 96.62 373 PHE A C 1
ATOM 3093 O O . PHE A 1 373 ? 15.460 -12.076 -12.179 1.00 96.62 373 PHE A O 1
ATOM 3100 N N . GLY A 1 374 ? 15.009 -11.868 -9.977 1.00 94.75 374 GLY A N 1
ATOM 3101 C CA . GLY A 1 374 ? 16.276 -11.256 -9.571 1.00 94.75 374 GLY A CA 1
ATOM 3102 C C . GLY A 1 374 ? 17.468 -12.213 -9.495 1.00 94.75 374 GLY A C 1
ATOM 3103 O O . GLY A 1 374 ? 18.598 -11.763 -9.314 1.00 94.75 374 GLY A O 1
ATOM 3104 N N . GLN A 1 375 ? 17.267 -13.525 -9.659 1.00 92.62 375 GLN A N 1
ATOM 3105 C CA . GLN A 1 375 ? 18.376 -14.482 -9.674 1.00 92.62 375 GLN A CA 1
ATOM 3106 C C . GLN A 1 375 ? 19.360 -14.160 -10.807 1.00 92.62 375 GLN A C 1
ATOM 3108 O O . GLN A 1 375 ? 18.996 -14.161 -11.985 1.00 92.62 375 GLN A O 1
ATOM 3113 N N . GLY A 1 376 ? 20.614 -13.897 -10.432 1.00 90.12 376 GLY A N 1
ATOM 3114 C CA . GLY A 1 376 ? 21.694 -13.567 -11.363 1.00 90.12 376 GLY A CA 1
ATOM 3115 C C . GLY A 1 376 ? 21.719 -12.118 -11.866 1.00 90.12 376 GLY A C 1
ATOM 3116 O O . GLY A 1 376 ? 22.575 -11.821 -12.689 1.00 90.12 376 GLY A O 1
ATOM 3117 N N . GLU A 1 377 ? 20.828 -11.235 -11.393 1.00 90.38 377 GLU A N 1
ATOM 3118 C CA . GLU A 1 377 ? 20.812 -9.806 -11.777 1.00 90.38 377 GLU A CA 1
ATOM 3119 C C . GLU A 1 377 ? 21.655 -8.923 -10.843 1.00 90.38 377 GLU A C 1
ATOM 3121 O O . GLU A 1 377 ? 22.167 -7.895 -11.268 1.00 90.38 377 GLU A O 1
ATOM 3126 N N . PHE A 1 378 ? 21.846 -9.330 -9.583 1.00 91.19 378 PHE A N 1
ATOM 3127 C CA . PHE A 1 378 ? 22.557 -8.540 -8.568 1.00 91.19 378 PHE A CA 1
ATOM 3128 C C . PHE A 1 378 ? 23.875 -9.222 -8.168 1.00 91.19 378 PHE A C 1
ATOM 3130 O O . PHE A 1 378 ? 23.911 -9.963 -7.184 1.00 91.19 378 PHE A O 1
ATOM 3137 N N . PRO A 1 379 ? 24.965 -9.040 -8.940 1.00 87.62 379 PRO A N 1
ATOM 3138 C CA . PRO A 1 379 ? 26.243 -9.702 -8.673 1.00 87.62 379 PRO A CA 1
ATOM 3139 C C . PRO A 1 379 ? 27.004 -9.089 -7.489 1.00 87.62 379 PRO A C 1
ATOM 3141 O O . PRO A 1 379 ? 27.879 -9.744 -6.921 1.00 87.62 379 PRO A O 1
ATOM 3144 N N . ASN A 1 380 ? 26.692 -7.843 -7.118 1.00 88.69 380 ASN A N 1
ATOM 3145 C CA . ASN A 1 380 ? 27.372 -7.141 -6.038 1.00 88.69 380 ASN A CA 1
ATOM 3146 C C . ASN A 1 380 ? 27.017 -7.768 -4.681 1.00 88.69 380 ASN A C 1
ATOM 3148 O O . ASN A 1 380 ? 25.832 -7.881 -4.353 1.00 88.69 380 ASN A O 1
ATOM 3152 N N . PRO A 1 381 ? 28.012 -8.161 -3.864 1.00 90.56 381 PRO A N 1
ATOM 3153 C CA . PRO A 1 381 ? 27.742 -8.661 -2.525 1.00 90.56 381 PRO A CA 1
ATOM 3154 C C . PRO A 1 381 ? 27.191 -7.543 -1.635 1.00 90.56 381 PRO A C 1
ATOM 3156 O O . PRO A 1 381 ? 27.514 -6.368 -1.813 1.00 90.56 381 PRO A O 1
ATOM 3159 N N . VAL A 1 382 ? 26.400 -7.928 -0.631 1.00 92.12 382 VAL A N 1
ATOM 3160 C CA . VAL A 1 382 ? 25.859 -6.977 0.347 1.00 92.12 382 VAL A CA 1
ATOM 3161 C C . VAL A 1 382 ? 27.014 -6.318 1.119 1.00 92.12 382 VAL A C 1
ATOM 3163 O O . VAL A 1 382 ? 27.841 -7.038 1.690 1.00 92.12 382 VAL A O 1
ATOM 3166 N N . PRO A 1 383 ? 27.081 -4.975 1.183 1.00 95.06 383 PRO A N 1
ATOM 3167 C CA . PRO A 1 383 ? 28.125 -4.269 1.919 1.00 95.06 383 PRO A CA 1
ATOM 3168 C C . PRO A 1 383 ? 28.150 -4.622 3.415 1.00 95.06 383 PRO A C 1
ATOM 3170 O O . PRO A 1 383 ? 27.112 -4.721 4.074 1.00 95.06 383 PRO A O 1
ATOM 3173 N N . THR A 1 384 ? 29.345 -4.769 3.995 1.00 95.19 384 THR A N 1
ATOM 3174 C CA . THR A 1 384 ? 29.517 -5.199 5.397 1.00 95.19 384 THR A CA 1
ATOM 3175 C C . THR A 1 384 ? 28.866 -4.242 6.400 1.00 95.19 384 THR A C 1
ATOM 3177 O O . THR A 1 384 ? 28.302 -4.685 7.398 1.00 95.19 384 THR A O 1
ATOM 3180 N N . ASN A 1 385 ? 28.907 -2.933 6.137 1.00 95.06 385 ASN A N 1
ATOM 3181 C CA . ASN A 1 385 ? 28.243 -1.914 6.955 1.00 95.06 385 ASN A CA 1
ATOM 3182 C C . ASN A 1 385 ? 26.722 -2.124 7.011 1.00 95.06 385 ASN A C 1
ATOM 3184 O O . ASN A 1 385 ? 26.140 -2.008 8.087 1.00 95.06 385 ASN A O 1
ATOM 3188 N N . VAL A 1 386 ? 26.101 -2.504 5.890 1.00 95.38 386 VAL A N 1
ATOM 3189 C CA . VAL A 1 386 ? 24.666 -2.813 5.814 1.00 95.38 386 VAL A CA 1
ATOM 3190 C C . VAL A 1 386 ? 24.354 -4.063 6.641 1.00 95.38 386 VAL A C 1
ATOM 3192 O O . VAL A 1 386 ? 23.450 -4.042 7.474 1.00 95.38 386 VAL A O 1
ATOM 3195 N N . VAL A 1 387 ? 25.149 -5.130 6.502 1.00 95.69 387 VAL A N 1
ATOM 3196 C CA . VAL A 1 387 ? 24.972 -6.364 7.294 1.00 95.69 387 VAL A CA 1
ATOM 3197 C C . VAL A 1 387 ? 25.083 -6.091 8.797 1.00 95.69 387 VAL A C 1
ATOM 3199 O O . VAL A 1 387 ? 24.245 -6.559 9.570 1.00 95.69 387 VAL A O 1
ATOM 3202 N N . ILE A 1 388 ? 26.090 -5.321 9.223 1.00 96.38 388 ILE A N 1
ATOM 3203 C CA . ILE A 1 388 ? 26.281 -4.951 10.633 1.00 96.38 388 ILE A CA 1
ATOM 3204 C C . ILE A 1 388 ? 25.081 -4.146 11.139 1.00 96.38 388 ILE A C 1
ATOM 3206 O O . ILE A 1 388 ? 24.535 -4.475 12.192 1.00 96.38 388 ILE A O 1
ATOM 3210 N N . PHE A 1 389 ? 24.647 -3.133 10.384 1.00 96.06 389 PHE A N 1
ATOM 3211 C CA . PHE A 1 389 ? 23.509 -2.292 10.744 1.00 96.06 389 PHE A CA 1
ATOM 3212 C C . PHE A 1 389 ? 22.237 -3.120 10.976 1.00 96.06 389 PHE A C 1
ATOM 3214 O O . PHE A 1 389 ? 21.656 -3.056 12.060 1.00 96.06 389 PHE A O 1
ATOM 3221 N N . TRP A 1 390 ? 21.849 -3.966 10.016 1.00 96.19 390 TRP A N 1
ATOM 3222 C CA . TRP A 1 390 ? 20.647 -4.798 10.143 1.00 96.19 390 TRP A CA 1
ATOM 3223 C C . TRP A 1 390 ? 20.771 -5.846 11.248 1.00 96.19 390 TRP A C 1
ATOM 3225 O O . TRP A 1 390 ? 19.802 -6.100 11.962 1.00 96.19 390 TRP A O 1
ATOM 3235 N N . THR A 1 391 ? 21.965 -6.412 11.453 1.00 96.75 391 THR A N 1
ATOM 3236 C CA . THR A 1 391 ? 22.213 -7.349 12.560 1.00 96.75 391 THR A CA 1
ATOM 3237 C C . THR A 1 391 ? 21.991 -6.672 13.910 1.00 96.75 391 THR A C 1
ATOM 3239 O O . THR A 1 391 ? 21.335 -7.244 14.782 1.00 96.75 391 THR A O 1
ATOM 3242 N N . ILE A 1 392 ? 22.491 -5.444 14.084 1.00 97.06 392 ILE A N 1
ATOM 3243 C CA . ILE A 1 392 ? 22.280 -4.654 15.301 1.00 97.06 392 ILE A CA 1
ATOM 3244 C C . ILE A 1 392 ? 20.798 -4.309 15.454 1.00 97.06 392 ILE A C 1
ATOM 3246 O O . ILE A 1 392 ? 20.231 -4.577 16.511 1.00 97.06 392 ILE A O 1
ATOM 3250 N N . LEU A 1 393 ? 20.150 -3.781 14.413 1.00 94.94 393 LEU A N 1
ATOM 3251 C CA . LEU A 1 393 ? 18.743 -3.379 14.457 1.00 94.94 393 LEU A CA 1
ATOM 3252 C C . LEU A 1 393 ? 17.826 -4.551 14.840 1.00 94.94 393 LEU A C 1
ATOM 3254 O O . LEU A 1 393 ? 17.022 -4.434 15.764 1.00 94.94 393 LEU A O 1
ATOM 3258 N N . ILE A 1 394 ? 17.989 -5.708 14.193 1.00 95.69 394 ILE A N 1
ATOM 3259 C CA . ILE A 1 394 ? 17.212 -6.918 14.492 1.00 95.69 394 ILE A CA 1
ATOM 3260 C C . ILE A 1 394 ? 17.505 -7.412 15.913 1.00 95.69 394 ILE A C 1
ATOM 3262 O O . ILE A 1 394 ? 16.577 -7.752 16.649 1.00 95.69 394 ILE A O 1
ATOM 3266 N N . SER A 1 395 ? 18.773 -7.407 16.333 1.00 96.62 395 SER A N 1
ATOM 3267 C CA . SER A 1 395 ? 19.151 -7.797 17.698 1.00 96.62 395 SER A CA 1
ATOM 3268 C C . SER A 1 395 ? 18.524 -6.878 18.747 1.00 96.62 395 SER A C 1
ATOM 3270 O O . SER A 1 395 ? 18.076 -7.360 19.786 1.00 96.62 395 SER A O 1
ATOM 3272 N N . LEU A 1 396 ? 18.439 -5.572 18.476 1.00 96.06 396 LEU A N 1
ATOM 3273 C CA . LEU A 1 396 ? 17.787 -4.598 19.350 1.00 96.06 396 LEU A CA 1
ATOM 3274 C C . LEU A 1 396 ? 16.271 -4.802 19.404 1.00 96.06 396 LEU A C 1
ATOM 3276 O O . LEU A 1 396 ? 15.710 -4.769 20.496 1.00 96.06 396 LEU A O 1
ATOM 3280 N N . LEU A 1 397 ? 15.608 -5.073 18.275 1.00 94.06 397 LEU A N 1
ATOM 3281 C CA . LEU A 1 397 ? 14.169 -5.370 18.248 1.00 94.06 397 LEU A CA 1
ATOM 3282 C C . LEU A 1 397 ? 13.844 -6.641 19.046 1.00 94.06 397 LEU A C 1
ATOM 3284 O O . LEU A 1 397 ? 12.962 -6.637 19.907 1.00 94.06 397 LEU A O 1
ATOM 3288 N N . ILE A 1 398 ? 14.605 -7.718 18.831 1.00 94.88 398 ILE A N 1
ATOM 3289 C CA . ILE A 1 398 ? 14.447 -8.969 19.586 1.00 94.88 398 ILE A CA 1
ATOM 3290 C C . ILE A 1 398 ? 14.761 -8.744 21.071 1.00 94.88 398 ILE A C 1
ATOM 3292 O O . ILE A 1 398 ? 13.998 -9.172 21.938 1.00 94.88 398 ILE A O 1
ATOM 3296 N N . GLY A 1 399 ? 15.857 -8.044 21.376 1.00 95.38 399 GLY A N 1
ATOM 3297 C CA . GLY A 1 399 ? 16.262 -7.717 22.741 1.00 95.38 399 GLY A CA 1
ATOM 3298 C C . GLY A 1 399 ? 15.206 -6.898 23.482 1.00 95.38 399 GLY A C 1
ATOM 3299 O O . GLY A 1 399 ? 14.870 -7.219 24.622 1.00 95.38 399 GLY A O 1
ATOM 3300 N N . TYR A 1 400 ? 14.616 -5.903 22.816 1.00 94.12 400 TYR A N 1
ATOM 3301 C CA . TYR A 1 400 ? 13.511 -5.111 23.347 1.00 94.12 400 TYR A CA 1
ATOM 3302 C C . TYR A 1 400 ? 12.280 -5.977 23.629 1.00 94.12 400 TYR A C 1
ATOM 3304 O O . TYR A 1 400 ? 11.703 -5.882 24.710 1.00 94.12 400 TYR A O 1
ATOM 3312 N N . ALA A 1 401 ? 11.906 -6.875 22.711 1.00 94.19 401 ALA A N 1
ATOM 3313 C CA . ALA A 1 401 ? 10.779 -7.783 22.915 1.00 94.19 401 ALA A CA 1
ATOM 3314 C C . ALA A 1 401 ? 10.990 -8.715 24.123 1.00 94.19 401 ALA A C 1
ATOM 3316 O O . ALA A 1 401 ? 10.076 -8.921 24.927 1.00 94.19 401 ALA A O 1
ATOM 3317 N N . ILE A 1 402 ? 12.206 -9.248 24.292 1.00 94.06 402 ILE A N 1
ATOM 3318 C CA . ILE A 1 402 ? 12.573 -10.071 25.453 1.00 94.06 402 ILE A CA 1
ATOM 3319 C C . ILE A 1 402 ? 12.505 -9.244 26.739 1.00 94.06 402 ILE A C 1
ATOM 3321 O O . ILE A 1 402 ? 11.952 -9.712 27.733 1.00 94.06 402 ILE A O 1
ATOM 3325 N N . TRP A 1 403 ? 13.040 -8.024 26.732 1.00 94.88 403 TRP A N 1
ATOM 3326 C CA . TRP A 1 403 ? 13.050 -7.155 27.905 1.00 94.88 403 TRP A CA 1
ATOM 3327 C C . TRP A 1 403 ? 11.638 -6.727 28.329 1.00 94.88 403 TRP A C 1
ATOM 3329 O O . TRP A 1 403 ? 11.278 -6.887 29.494 1.00 94.88 403 TRP A O 1
ATOM 3339 N N . GLN A 1 404 ? 10.824 -6.257 27.381 1.00 92.88 404 GLN A N 1
ATOM 3340 C CA . GLN A 1 404 ? 9.490 -5.711 27.633 1.00 92.88 404 GLN A CA 1
ATOM 3341 C C . GLN A 1 404 ? 8.448 -6.793 27.943 1.00 92.88 404 GLN A C 1
ATOM 3343 O O . GLN A 1 404 ? 7.581 -6.584 28.787 1.00 92.88 404 GLN A O 1
ATOM 3348 N N . PHE A 1 405 ? 8.507 -7.949 27.270 1.00 93.56 405 PHE A N 1
ATOM 3349 C CA . PHE A 1 405 ? 7.474 -8.989 27.387 1.00 93.56 405 PHE A CA 1
ATOM 3350 C C . PHE A 1 405 ? 7.995 -10.290 28.003 1.00 93.56 405 PHE A C 1
ATOM 3352 O O . PHE A 1 405 ? 7.297 -10.920 28.798 1.00 93.56 405 PHE A O 1
ATOM 3359 N N . GLY A 1 406 ? 9.224 -10.693 27.676 1.00 90.44 406 GLY A N 1
ATOM 3360 C CA . GLY A 1 406 ? 9.814 -11.948 28.147 1.00 90.44 406 GLY A CA 1
ATOM 3361 C C . GLY A 1 406 ? 10.159 -11.944 29.639 1.00 90.44 406 GLY A C 1
ATOM 3362 O O . GLY A 1 406 ? 9.776 -12.866 30.359 1.00 90.44 406 GLY A O 1
ATOM 3363 N N . ILE A 1 407 ? 10.847 -10.907 30.129 1.00 91.00 407 ILE A N 1
ATOM 3364 C CA . ILE A 1 407 ? 11.258 -10.819 31.542 1.00 91.00 407 ILE A CA 1
ATOM 3365 C C . ILE A 1 407 ? 10.043 -10.758 32.487 1.00 91.00 407 ILE A C 1
ATOM 3367 O O . ILE A 1 407 ? 10.018 -11.545 33.441 1.00 91.00 407 ILE A O 1
ATOM 3371 N N . PRO A 1 408 ? 9.019 -9.905 32.259 1.00 91.75 408 PRO A N 1
ATOM 3372 C CA . PRO A 1 408 ? 7.827 -9.888 33.108 1.00 91.75 408 PRO A CA 1
ATOM 3373 C C . PRO A 1 408 ? 7.084 -11.226 33.115 1.00 91.75 408 PRO A C 1
ATOM 3375 O O . PRO A 1 408 ? 6.724 -11.711 34.186 1.00 91.75 408 PRO A O 1
ATOM 3378 N N . PHE A 1 409 ? 6.941 -11.868 31.950 1.00 90.50 409 PHE A N 1
ATOM 3379 C CA . PHE A 1 409 ? 6.302 -13.180 31.835 1.00 90.50 409 PHE A CA 1
ATOM 3380 C C . PHE A 1 409 ? 7.036 -14.263 32.641 1.00 90.50 409 PHE A C 1
ATOM 3382 O O . PHE A 1 409 ? 6.414 -15.043 33.365 1.00 90.50 409 PHE A O 1
ATOM 3389 N N . LEU A 1 410 ? 8.372 -14.303 32.563 1.00 90.00 410 LEU A N 1
ATOM 3390 C CA . LEU A 1 410 ? 9.180 -15.238 33.349 1.00 90.00 410 LEU A CA 1
ATOM 3391 C C . LEU A 1 410 ? 9.061 -14.966 34.852 1.00 90.00 410 LEU A C 1
ATOM 3393 O O . LEU A 1 410 ? 8.960 -15.907 35.640 1.00 90.00 410 LEU A O 1
ATOM 3397 N N . LYS A 1 411 ? 9.044 -13.691 35.258 1.00 91.19 411 LYS A N 1
ATOM 3398 C CA . LYS A 1 411 ? 8.882 -13.297 36.661 1.00 91.19 411 LYS A CA 1
ATOM 3399 C C . LYS A 1 411 ? 7.534 -13.753 37.221 1.00 91.19 411 LYS A C 1
ATOM 3401 O O . LYS A 1 411 ? 7.509 -14.376 38.279 1.00 91.19 411 LYS A O 1
ATOM 3406 N N . GLU A 1 412 ? 6.446 -13.520 36.492 1.00 90.31 412 GLU A N 1
ATOM 3407 C CA . GLU A 1 412 ? 5.102 -13.961 36.877 1.00 90.31 412 GLU A CA 1
ATOM 3408 C C . GLU A 1 412 ? 5.029 -15.492 37.010 1.00 90.31 412 GLU A C 1
ATOM 3410 O O . GLU A 1 412 ? 4.551 -16.017 38.017 1.00 90.31 412 GLU A O 1
ATOM 3415 N N . ARG A 1 413 ? 5.596 -16.233 36.048 1.00 90.00 413 ARG A N 1
ATOM 3416 C CA . ARG A 1 413 ? 5.672 -17.704 36.097 1.00 90.00 413 ARG A CA 1
ATOM 3417 C C . ARG A 1 413 ? 6.466 -18.222 37.296 1.00 90.00 413 ARG A C 1
ATOM 3419 O O . ARG A 1 413 ? 6.057 -19.210 37.913 1.00 90.00 413 ARG A O 1
ATOM 3426 N N . MET A 1 414 ? 7.577 -17.573 37.641 1.00 88.81 414 MET A N 1
ATOM 3427 C CA . MET A 1 414 ? 8.358 -17.916 38.832 1.00 88.81 414 MET A CA 1
ATOM 3428 C C . MET A 1 414 ? 7.569 -17.638 40.116 1.00 88.81 414 MET A C 1
ATOM 3430 O O . MET A 1 414 ? 7.541 -18.489 41.002 1.00 88.81 414 MET A O 1
ATOM 3434 N N . GLU A 1 415 ? 6.883 -16.497 40.214 1.00 90.00 415 GLU A N 1
ATOM 3435 C CA . GLU A 1 415 ? 6.049 -16.158 41.376 1.00 90.00 415 GLU A CA 1
ATOM 3436 C C . GLU A 1 415 ? 4.884 -17.140 41.567 1.00 90.00 415 GLU A C 1
ATOM 3438 O O . GLU A 1 415 ? 4.620 -17.560 42.696 1.00 90.00 415 GLU A O 1
ATOM 3443 N N . ILE A 1 416 ? 4.223 -17.557 40.481 1.00 88.50 416 ILE A N 1
ATOM 3444 C CA . ILE A 1 416 ? 3.182 -18.596 40.513 1.00 88.50 416 ILE A CA 1
ATOM 3445 C C . ILE A 1 416 ? 3.772 -19.923 41.001 1.00 88.50 416 ILE A C 1
ATOM 3447 O O . ILE A 1 416 ? 3.231 -20.523 41.926 1.00 88.50 416 ILE A O 1
ATOM 3451 N N . SER A 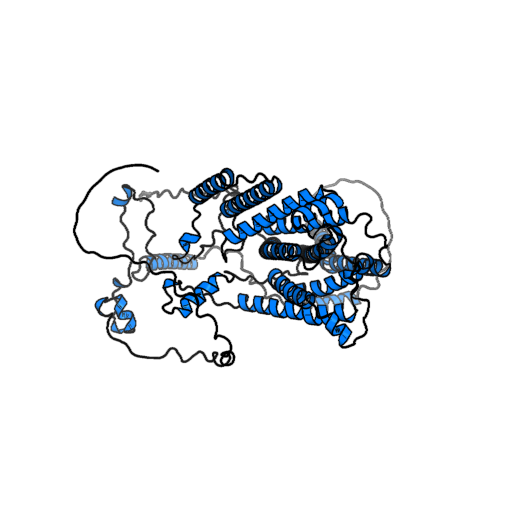1 417 ? 4.922 -20.337 40.461 1.00 87.56 417 SER A N 1
ATOM 3452 C CA . SER A 1 417 ? 5.590 -21.586 40.861 1.00 87.56 417 SER A CA 1
ATOM 3453 C C . SER A 1 417 ? 5.972 -21.587 42.350 1.00 87.56 417 SER A C 1
ATOM 3455 O O . SER A 1 417 ? 5.791 -22.587 43.044 1.00 87.56 417 SER A O 1
ATOM 3457 N N . ILE A 1 418 ? 6.450 -20.453 42.877 1.00 86.50 418 ILE A N 1
ATOM 3458 C CA . ILE A 1 418 ? 6.767 -20.285 44.306 1.00 86.50 418 ILE A CA 1
ATOM 3459 C C . ILE A 1 418 ? 5.491 -20.339 45.161 1.00 86.50 418 ILE A C 1
ATOM 3461 O O . ILE A 1 418 ? 5.482 -20.976 46.217 1.00 86.50 418 ILE A O 1
ATOM 3465 N N . LYS A 1 419 ? 4.394 -19.707 44.719 1.00 83.75 419 LYS A N 1
ATOM 3466 C CA . LYS A 1 419 ? 3.093 -19.774 45.410 1.00 83.75 419 LYS A CA 1
ATOM 3467 C C . LYS A 1 419 ? 2.526 -21.193 45.425 1.00 83.75 419 LYS A C 1
ATOM 3469 O O . LYS A 1 419 ? 2.009 -21.607 46.458 1.00 83.75 419 LYS A O 1
ATOM 3474 N N . GLU A 1 420 ? 2.656 -21.953 44.342 1.00 82.56 420 GLU A N 1
ATOM 3475 C CA . GLU A 1 420 ? 2.232 -23.356 44.284 1.00 82.56 420 GLU A CA 1
ATOM 3476 C C . GLU A 1 420 ? 3.055 -24.239 45.232 1.00 82.56 420 GLU A C 1
ATOM 3478 O O . GLU A 1 420 ? 2.480 -25.049 45.964 1.00 82.56 420 GLU A O 1
ATOM 3483 N N . GLN A 1 421 ? 4.376 -24.040 45.307 1.00 77.25 421 GLN A N 1
ATOM 3484 C CA . GLN A 1 421 ? 5.238 -24.749 46.263 1.00 77.25 421 GLN A CA 1
ATOM 3485 C C . GLN A 1 421 ? 4.902 -24.405 47.724 1.00 77.25 421 GLN A C 1
ATOM 3487 O O . GLN A 1 421 ? 4.834 -25.289 48.579 1.00 77.25 421 GLN A O 1
ATOM 3492 N N . ASN A 1 422 ? 4.618 -23.137 48.023 1.00 76.38 422 ASN A N 1
ATOM 3493 C CA . ASN A 1 422 ? 4.259 -22.713 49.378 1.00 76.38 422 ASN A CA 1
ATOM 3494 C C . ASN A 1 422 ? 2.818 -23.111 49.758 1.00 76.38 422 ASN A C 1
ATOM 3496 O O . ASN A 1 422 ? 2.557 -23.474 50.906 1.00 76.38 422 ASN A O 1
ATOM 3500 N N . GLY A 1 423 ? 1.884 -23.107 48.803 1.00 60.50 423 GLY A N 1
ATOM 3501 C CA . GLY A 1 423 ? 0.487 -23.512 48.995 1.00 60.50 423 GLY A CA 1
ATOM 3502 C C . GLY A 1 423 ? 0.293 -25.026 49.123 1.00 60.50 423 GLY A C 1
ATOM 3503 O O . GLY A 1 423 ? -0.577 -25.475 49.872 1.00 60.50 423 GLY A O 1
ATOM 3504 N N . THR A 1 424 ? 1.136 -25.832 48.471 1.00 54.75 424 THR A N 1
ATOM 3505 C CA . THR A 1 424 ? 1.179 -27.288 48.696 1.00 54.75 424 THR A CA 1
ATOM 3506 C C . THR A 1 424 ? 1.791 -27.647 50.052 1.00 54.75 424 THR A C 1
ATOM 3508 O O . THR A 1 424 ? 1.341 -28.606 50.679 1.00 54.75 424 THR A O 1
ATOM 3511 N N . SER A 1 425 ? 2.713 -26.830 50.573 1.00 51.06 425 SER A N 1
ATOM 3512 C CA . SER A 1 425 ? 3.253 -26.988 51.932 1.00 51.06 425 SER A CA 1
ATOM 3513 C C . SER A 1 425 ? 2.202 -26.714 53.029 1.00 51.06 425 SER A C 1
ATOM 3515 O O . SER A 1 425 ? 2.177 -27.393 54.053 1.00 51.06 425 SER A O 1
ATOM 3517 N N . ALA A 1 426 ? 1.253 -25.796 52.796 1.00 47.81 426 ALA A N 1
ATOM 3518 C CA . ALA A 1 426 ? 0.189 -25.469 53.757 1.00 47.81 426 ALA A CA 1
ATOM 3519 C C . ALA A 1 426 ? -0.997 -26.461 53.769 1.00 47.81 426 ALA A C 1
ATOM 3521 O O . ALA A 1 426 ? -1.693 -26.577 54.777 1.00 47.81 426 ALA A O 1
ATOM 3522 N N . ARG A 1 427 ? -1.232 -27.213 52.681 1.00 43.44 427 ARG A N 1
ATOM 3523 C CA . ARG A 1 427 ? -2.297 -28.242 52.603 1.00 43.44 427 ARG A CA 1
ATOM 3524 C C . ARG A 1 427 ? -1.849 -29.651 53.011 1.00 43.44 427 ARG A C 1
ATOM 3526 O O . ARG A 1 427 ? -2.664 -30.568 53.026 1.00 43.44 427 ARG A O 1
ATOM 3533 N N . GLY A 1 428 ? -0.582 -29.821 53.383 1.00 41.59 428 GLY A N 1
ATOM 3534 C CA . GLY A 1 428 ? 0.043 -31.112 53.665 1.00 41.59 428 GLY A CA 1
ATOM 3535 C C . GLY A 1 428 ? 0.305 -31.423 55.140 1.00 41.59 428 GLY A C 1
ATOM 3536 O O . GLY A 1 428 ? 1.267 -32.125 55.420 1.00 41.59 428 GLY A O 1
ATOM 3537 N N . ILE A 1 429 ? -0.492 -30.931 56.100 1.00 44.06 429 ILE A N 1
ATOM 3538 C CA . ILE A 1 429 ? -0.416 -31.398 57.502 1.00 44.06 429 ILE A CA 1
ATOM 3539 C C . ILE A 1 429 ? -1.819 -31.708 58.040 1.00 44.06 429 ILE A C 1
ATOM 3541 O O . ILE A 1 429 ? -2.339 -31.062 58.944 1.00 44.06 429 ILE A O 1
ATOM 3545 N N . ARG A 1 430 ? -2.445 -32.754 57.491 1.00 39.12 430 ARG A N 1
ATOM 3546 C CA . ARG A 1 430 ? -3.377 -33.598 58.253 1.00 39.12 430 ARG A CA 1
ATOM 3547 C C . ARG A 1 430 ? -3.447 -35.003 57.649 1.00 39.12 430 ARG A C 1
ATOM 3549 O O . ARG A 1 430 ? -4.205 -35.260 56.727 1.00 39.12 430 ARG A O 1
ATOM 3556 N N . GLY A 1 431 ? -2.667 -35.908 58.244 1.00 33.75 431 GLY A N 1
ATOM 3557 C CA . GLY A 1 431 ? -2.975 -37.339 58.306 1.00 33.75 431 GLY A CA 1
ATOM 3558 C C . GLY A 1 431 ? -2.306 -38.260 57.279 1.00 33.75 431 GLY A C 1
ATOM 3559 O O . GLY A 1 431 ? -2.726 -38.332 56.136 1.00 33.75 431 GLY A O 1
ATOM 3560 N N . GLY A 1 432 ? -1.390 -39.109 57.766 1.00 33.16 432 GLY A N 1
ATOM 3561 C CA . GLY A 1 432 ? -1.445 -40.542 57.440 1.00 33.16 432 GLY A CA 1
ATOM 3562 C C . GLY A 1 432 ? -0.355 -41.152 56.546 1.00 33.16 432 GLY A C 1
ATOM 3563 O O . GLY A 1 432 ? -0.479 -41.173 55.334 1.00 33.16 432 GLY A O 1
ATOM 3564 N N . ARG A 1 433 ? 0.617 -41.801 57.208 1.00 35.34 433 ARG A N 1
ATOM 3565 C CA . ARG A 1 433 ? 1.329 -43.049 56.833 1.00 35.34 433 ARG A CA 1
ATOM 3566 C C . ARG A 1 433 ? 1.978 -43.169 55.437 1.00 35.34 433 ARG A C 1
ATOM 3568 O O . ARG A 1 433 ? 1.373 -43.643 54.492 1.00 35.34 433 ARG A O 1
ATOM 3575 N N . GLY A 1 434 ? 3.302 -42.980 55.444 1.00 36.25 434 GLY A N 1
ATOM 3576 C CA . GLY A 1 434 ? 4.293 -44.018 55.122 1.00 36.25 434 GLY A CA 1
ATOM 3577 C C . GLY A 1 434 ? 4.405 -44.510 53.677 1.00 36.25 434 GLY A C 1
ATOM 3578 O O . GLY A 1 434 ? 3.551 -45.246 53.220 1.00 36.25 434 GLY A O 1
ATOM 3579 N N . ILE A 1 435 ? 5.560 -44.256 53.052 1.00 34.75 435 ILE A N 1
ATOM 3580 C CA . ILE A 1 435 ? 6.376 -45.246 52.321 1.00 34.75 435 ILE A CA 1
ATOM 3581 C C . ILE A 1 435 ? 7.765 -44.632 52.080 1.00 34.75 435 ILE A C 1
ATOM 3583 O O . ILE A 1 435 ? 7.911 -43.512 51.599 1.00 34.75 435 ILE A O 1
ATOM 3587 N N . ARG A 1 436 ? 8.804 -45.382 52.463 1.00 35.31 436 ARG A N 1
ATOM 3588 C CA . ARG A 1 436 ? 10.219 -45.092 52.196 1.00 35.31 436 ARG A CA 1
ATOM 3589 C C . ARG A 1 436 ? 10.526 -45.267 50.705 1.00 35.31 436 ARG A C 1
ATOM 3591 O O . ARG A 1 436 ? 10.234 -46.330 50.167 1.00 35.31 436 ARG A O 1
ATOM 3598 N N . ARG A 1 437 ? 11.309 -44.358 50.117 1.00 31.33 437 ARG A N 1
ATOM 3599 C CA . ARG A 1 437 ? 12.387 -44.716 49.174 1.00 31.33 437 ARG A CA 1
ATOM 3600 C C . ARG A 1 437 ? 13.488 -43.650 49.173 1.00 31.33 437 ARG A C 1
ATOM 3602 O O . ARG A 1 437 ? 13.273 -42.516 49.573 1.00 31.33 437 ARG A O 1
ATOM 3609 N N . ARG A 1 438 ? 14.697 -44.112 48.870 1.00 32.12 438 ARG A N 1
ATOM 3610 C CA . ARG A 1 438 ? 16.016 -43.652 49.330 1.00 32.12 438 ARG A CA 1
ATOM 3611 C C . ARG A 1 438 ? 16.838 -43.108 48.154 1.00 32.12 438 ARG A C 1
ATOM 3613 O O . ARG A 1 438 ? 16.777 -43.706 47.086 1.00 32.12 438 ARG A O 1
ATOM 3620 N N . GLY A 1 439 ? 17.697 -42.118 48.429 1.00 29.06 439 GLY A N 1
ATOM 3621 C CA . GLY A 1 439 ? 18.872 -41.726 47.624 1.00 29.06 439 GLY A CA 1
ATOM 3622 C C . GLY A 1 439 ? 18.712 -40.386 46.892 1.00 29.06 439 GLY A C 1
ATOM 3623 O O . GLY A 1 439 ? 17.624 -40.097 46.428 1.00 29.06 439 GLY A O 1
ATOM 3624 N N . VAL A 1 440 ? 19.702 -39.503 46.737 1.00 30.95 440 VAL A N 1
ATOM 3625 C CA . VAL A 1 440 ? 21.131 -39.413 47.101 1.00 30.95 440 VAL A CA 1
ATOM 3626 C C . VAL A 1 440 ? 21.441 -37.903 47.150 1.00 30.95 440 VAL A C 1
ATOM 3628 O O . VAL A 1 440 ? 20.848 -37.134 46.399 1.00 30.95 440 VAL A O 1
ATOM 3631 N N . GLY A 1 441 ? 22.309 -37.462 48.063 1.00 31.86 441 GLY A N 1
ATOM 3632 C CA . GLY A 1 441 ? 22.597 -36.043 48.281 1.00 31.86 441 GLY A CA 1
ATOM 3633 C C . GLY A 1 441 ? 23.556 -35.411 47.273 1.00 31.86 441 GLY A C 1
ATOM 3634 O O . GLY A 1 441 ? 24.349 -36.103 46.645 1.00 31.86 441 GLY A O 1
ATOM 3635 N N . MET A 1 442 ? 23.559 -34.077 47.227 1.00 30.38 442 MET A N 1
ATOM 3636 C CA . MET A 1 442 ? 24.769 -33.303 46.956 1.00 30.38 442 MET A CA 1
ATOM 3637 C C . MET A 1 442 ? 24.655 -31.897 47.557 1.00 30.38 442 MET A C 1
ATOM 3639 O O . MET A 1 442 ? 23.599 -31.272 47.556 1.00 30.38 442 MET A O 1
ATOM 3643 N N . ARG A 1 443 ? 25.763 -31.467 48.157 1.00 35.41 443 ARG A N 1
ATOM 3644 C CA . ARG A 1 443 ? 25.972 -30.291 49.004 1.00 35.41 443 ARG A CA 1
ATOM 3645 C C . ARG A 1 443 ? 26.828 -29.296 48.215 1.00 35.41 443 ARG A C 1
ATOM 3647 O O . ARG A 1 443 ? 27.803 -29.722 47.606 1.00 35.41 443 ARG A O 1
ATOM 3654 N N . GLY A 1 444 ? 26.529 -28.002 48.291 1.00 30.12 444 GLY A N 1
ATOM 3655 C CA . GLY A 1 444 ? 27.417 -26.935 47.817 1.00 30.12 444 GLY A CA 1
ATOM 3656 C C . GLY A 1 444 ? 26.785 -25.560 48.017 1.00 30.12 444 GLY A C 1
ATOM 3657 O O . GLY A 1 444 ? 25.770 -25.269 47.399 1.00 30.12 444 GLY A O 1
ATOM 3658 N N . GLY A 1 445 ? 27.345 -24.747 48.916 1.00 38.44 445 GLY A N 1
ATOM 3659 C CA . GLY A 1 445 ? 26.913 -23.370 49.183 1.00 38.44 445 GLY A CA 1
ATOM 3660 C C . GLY A 1 445 ? 27.995 -22.344 48.837 1.00 38.44 445 GLY A C 1
ATOM 3661 O O . GLY A 1 445 ? 29.162 -22.716 48.742 1.00 38.44 445 GLY A O 1
ATOM 3662 N N . ALA A 1 446 ? 27.599 -21.073 48.684 1.00 32.69 446 ALA A N 1
ATOM 3663 C CA . ALA A 1 446 ? 28.430 -19.854 48.735 1.00 32.69 446 ALA A CA 1
ATOM 3664 C C . ALA A 1 446 ? 27.498 -18.602 48.869 1.00 32.69 446 ALA A C 1
ATOM 3666 O O . ALA A 1 446 ? 26.291 -18.767 48.694 1.00 32.69 446 ALA A O 1
ATOM 3667 N N . PRO A 1 447 ? 27.975 -17.388 49.233 1.00 44.62 447 PRO A N 1
ATOM 3668 C CA . PRO A 1 447 ? 27.570 -16.683 50.458 1.00 44.62 447 PRO A CA 1
ATOM 3669 C C . PRO A 1 447 ? 26.691 -15.427 50.257 1.00 44.62 447 PRO A C 1
ATOM 3671 O O . PRO A 1 447 ? 26.577 -14.870 49.169 1.00 44.62 447 PRO A O 1
ATOM 3674 N N . ASP A 1 448 ? 26.099 -14.979 51.367 1.00 49.41 448 ASP A N 1
ATOM 3675 C CA . ASP A 1 448 ? 25.024 -13.987 51.490 1.00 49.41 448 ASP A CA 1
ATOM 3676 C C . ASP A 1 448 ? 25.554 -12.623 51.988 1.00 49.41 448 ASP A C 1
ATOM 3678 O O . ASP A 1 448 ? 25.672 -12.402 53.192 1.00 49.41 448 ASP A O 1
ATOM 3682 N N . LEU A 1 449 ? 25.916 -11.702 51.080 1.00 40.66 449 LEU A N 1
ATOM 3683 C CA . LEU A 1 449 ? 26.387 -10.356 51.468 1.00 40.66 449 LEU A CA 1
ATOM 3684 C C . LEU A 1 449 ? 25.948 -9.207 50.531 1.00 40.66 449 LEU A C 1
ATOM 3686 O O . LEU A 1 449 ? 26.667 -8.229 50.364 1.00 40.66 449 LEU A O 1
ATOM 3690 N N . GLY A 1 450 ? 24.764 -9.302 49.911 1.00 42.09 450 GLY A N 1
ATOM 3691 C CA . GLY A 1 450 ? 24.242 -8.249 49.009 1.00 42.09 450 GLY A CA 1
ATOM 3692 C C . GLY A 1 450 ? 22.745 -7.935 49.135 1.00 42.09 450 GLY A C 1
ATOM 3693 O O . GLY A 1 450 ? 22.211 -7.116 48.387 1.00 42.09 450 GLY A O 1
ATOM 3694 N N . ARG A 1 451 ? 22.035 -8.585 50.065 1.00 46.59 451 ARG A N 1
ATOM 3695 C CA . ARG A 1 451 ? 20.562 -8.565 50.126 1.00 46.59 451 ARG A CA 1
ATOM 3696 C C . ARG A 1 451 ? 19.941 -7.419 50.929 1.00 46.59 451 ARG A C 1
ATOM 3698 O O . ARG A 1 451 ? 18.741 -7.207 50.808 1.00 46.59 451 ARG A O 1
ATOM 3705 N N . SER A 1 452 ? 20.707 -6.671 51.724 1.00 48.41 452 SER A N 1
ATOM 3706 C CA . SER A 1 452 ? 20.101 -5.688 52.638 1.00 48.41 452 SER A CA 1
ATOM 3707 C C . SER A 1 452 ? 19.753 -4.355 51.962 1.00 48.41 452 SER A C 1
ATOM 3709 O O . SER A 1 452 ? 18.676 -3.823 52.201 1.00 48.41 452 SER A O 1
ATOM 3711 N N . PHE A 1 453 ? 20.603 -3.841 51.064 1.00 44.03 453 PHE A N 1
ATOM 3712 C CA . PHE A 1 453 ? 20.409 -2.511 50.456 1.00 44.03 453 PHE A CA 1
ATOM 3713 C C . PHE A 1 453 ? 19.365 -2.505 49.319 1.00 44.03 453 PHE A C 1
ATOM 3715 O O . PHE A 1 453 ? 18.713 -1.502 49.046 1.00 44.03 453 PHE A O 1
ATOM 3722 N N . THR A 1 454 ? 19.154 -3.653 48.668 1.00 54.16 454 THR A N 1
ATOM 3723 C CA . THR A 1 454 ? 18.223 -3.801 47.535 1.00 54.16 454 THR A CA 1
ATOM 3724 C C . THR A 1 454 ? 16.765 -3.972 47.963 1.00 54.16 454 THR A C 1
ATOM 3726 O O . THR A 1 454 ? 15.858 -3.662 47.191 1.00 54.16 454 THR A O 1
ATOM 3729 N N . ASN A 1 455 ? 16.519 -4.418 49.196 1.00 54.94 455 ASN A N 1
ATOM 3730 C CA . ASN A 1 455 ? 15.165 -4.631 49.703 1.00 54.94 455 ASN A CA 1
ATOM 3731 C C . ASN A 1 455 ? 14.500 -3.328 50.175 1.00 54.94 455 ASN A C 1
ATOM 3733 O O . ASN A 1 455 ? 13.297 -3.168 49.985 1.00 54.94 455 ASN A O 1
ATOM 3737 N N . GLU A 1 456 ? 15.268 -2.372 50.701 1.00 50.91 456 GLU A N 1
ATOM 3738 C CA . GLU A 1 456 ? 14.749 -1.070 51.151 1.00 50.91 456 GLU A CA 1
ATOM 3739 C C . GLU A 1 456 ? 14.392 -0.142 49.976 1.00 50.91 456 GLU A C 1
ATOM 3741 O O . GLU A 1 456 ? 13.328 0.485 49.962 1.00 50.91 456 GLU A O 1
ATOM 3746 N N . LEU A 1 457 ? 15.222 -0.137 48.924 1.00 49.22 457 LEU A N 1
ATOM 3747 C CA . LEU A 1 457 ? 14.950 0.608 47.690 1.00 49.22 457 LEU A CA 1
ATOM 3748 C C . LEU A 1 457 ? 13.757 0.011 46.921 1.00 49.22 457 LEU A C 1
ATOM 3750 O O . LEU A 1 457 ? 12.899 0.743 46.425 1.00 49.22 457 LEU A O 1
ATOM 3754 N N . ARG A 1 458 ? 13.647 -1.327 46.896 1.00 54.78 458 ARG A N 1
ATOM 3755 C CA . ARG A 1 458 ? 12.492 -2.048 46.339 1.00 54.78 458 ARG A CA 1
ATOM 3756 C C . ARG A 1 458 ? 11.209 -1.744 47.117 1.00 54.78 458 ARG A C 1
ATOM 3758 O O . ARG A 1 458 ? 10.190 -1.491 46.489 1.00 54.78 458 ARG A O 1
ATOM 3765 N N . ALA A 1 459 ? 11.255 -1.695 48.449 1.00 56.59 459 ALA A N 1
ATOM 3766 C CA . ALA A 1 459 ? 10.084 -1.386 49.274 1.00 56.59 459 ALA A CA 1
ATOM 3767 C C . ALA A 1 459 ? 9.584 0.062 49.107 1.00 56.59 459 ALA A C 1
ATOM 3769 O O . ALA A 1 459 ? 8.388 0.317 49.252 1.00 56.59 459 ALA A O 1
ATOM 3770 N N . THR A 1 460 ? 10.481 0.998 48.784 1.00 54.62 460 THR A N 1
ATOM 3771 C CA . THR A 1 460 ? 10.143 2.419 48.600 1.00 54.62 460 THR A CA 1
ATOM 3772 C C . THR A 1 460 ? 9.586 2.697 47.199 1.00 54.62 460 THR A C 1
ATOM 3774 O O . THR A 1 460 ? 8.585 3.396 47.066 1.00 54.62 460 THR A O 1
ATOM 3777 N N . LEU A 1 461 ? 10.145 2.074 46.154 1.00 48.91 461 LEU A N 1
ATOM 3778 C CA . LEU A 1 461 ? 9.633 2.182 44.777 1.00 48.91 461 LEU A CA 1
ATOM 3779 C C . LEU A 1 461 ? 8.265 1.508 44.593 1.00 48.91 461 LEU A C 1
ATOM 3781 O O . LEU A 1 461 ? 7.426 2.000 43.843 1.00 48.91 461 LEU A O 1
ATOM 3785 N N . GLN A 1 462 ? 8.009 0.416 45.316 1.00 55.06 462 GLN A N 1
ATOM 3786 C CA . GLN A 1 462 ? 6.740 -0.315 45.252 1.00 55.06 462 GLN A CA 1
ATOM 3787 C C . GLN A 1 462 ? 5.584 0.428 45.947 1.00 55.06 462 GLN A C 1
ATOM 3789 O O . GLN A 1 462 ? 4.427 0.157 45.642 1.00 55.06 462 GLN A O 1
ATOM 3794 N N . ARG A 1 463 ? 5.887 1.389 46.836 1.00 49.53 463 ARG A N 1
ATOM 3795 C CA . ARG A 1 463 ? 4.888 2.267 47.468 1.00 49.53 463 ARG A CA 1
ATOM 3796 C C . ARG A 1 463 ? 4.442 3.435 46.583 1.00 49.53 463 ARG A C 1
ATOM 3798 O O . ARG A 1 463 ? 3.316 3.878 46.746 1.00 49.53 463 ARG A O 1
ATOM 3805 N N . ASN A 1 464 ? 5.276 3.894 45.645 1.00 45.84 464 ASN A N 1
ATOM 3806 C CA . ASN A 1 464 ? 4.994 5.099 44.851 1.00 45.84 464 ASN A CA 1
ATOM 3807 C C . ASN A 1 464 ? 4.430 4.819 43.443 1.00 45.84 464 ASN A C 1
ATOM 3809 O O . ASN A 1 464 ? 3.950 5.741 42.800 1.00 45.84 464 ASN A O 1
ATOM 3813 N N . LEU A 1 465 ? 4.478 3.573 42.954 1.00 47.97 465 LEU A N 1
ATOM 3814 C CA . LEU A 1 465 ? 4.039 3.194 41.595 1.00 47.97 465 LEU A CA 1
ATOM 3815 C C . LEU A 1 465 ? 2.679 2.470 41.545 1.00 47.97 465 LEU A C 1
ATOM 3817 O O . LEU A 1 465 ? 2.266 2.020 40.481 1.00 47.97 465 LEU A O 1
ATOM 3821 N N . ALA A 1 466 ? 1.999 2.311 42.683 1.00 46.00 466 ALA A N 1
ATOM 3822 C CA . ALA A 1 466 ? 0.782 1.502 42.790 1.00 46.00 466 ALA A CA 1
ATOM 3823 C C . ALA A 1 466 ? -0.533 2.310 42.799 1.00 46.00 466 ALA A C 1
ATOM 3825 O O . ALA A 1 466 ? -1.584 1.703 42.982 1.00 46.00 466 ALA A O 1
ATOM 3826 N N . ASP A 1 467 ? -0.498 3.636 42.614 1.00 47.72 467 ASP A N 1
ATOM 3827 C CA . ASP A 1 467 ? -1.670 4.505 42.848 1.00 47.72 467 ASP A CA 1
ATOM 3828 C C . ASP A 1 467 ? -2.160 5.290 41.612 1.00 47.72 467 ASP A C 1
ATOM 3830 O O . ASP A 1 467 ? -2.792 6.330 41.748 1.00 47.72 467 ASP A O 1
ATOM 3834 N N . GLU A 1 468 ? -1.918 4.790 40.393 1.00 49.62 468 GLU A N 1
ATOM 3835 C CA . GLU A 1 468 ? -2.474 5.375 39.152 1.00 49.62 468 GLU A CA 1
ATOM 3836 C C . GLU A 1 468 ? -3.354 4.395 38.354 1.00 49.62 468 GLU A C 1
ATOM 3838 O O . GLU A 1 468 ? -3.318 4.314 37.128 1.00 49.62 468 GLU A O 1
ATOM 3843 N N . SER A 1 469 ? -4.207 3.651 39.052 1.00 50.03 469 SER A N 1
ATOM 3844 C CA . SER A 1 469 ? -5.420 3.090 38.450 1.00 50.03 469 SER A CA 1
ATOM 3845 C C . SER A 1 469 ? -6.602 3.539 39.299 1.00 50.03 469 SER A C 1
ATOM 3847 O O . SER A 1 469 ? -6.533 3.323 40.514 1.00 50.03 469 SER A O 1
ATOM 3849 N N . PRO A 1 470 ? -7.673 4.139 38.739 1.00 51.47 470 PRO A N 1
ATOM 3850 C CA . PRO A 1 470 ? -8.862 4.418 39.531 1.00 51.47 470 PRO A CA 1
ATOM 3851 C C . PRO A 1 470 ? -9.312 3.081 40.114 1.00 51.47 470 PRO A C 1
ATOM 3853 O O . PRO A 1 470 ? -9.602 2.152 39.357 1.00 51.47 470 PRO A O 1
ATOM 3856 N N . LYS A 1 471 ? -9.256 2.948 41.447 1.00 56.03 471 LYS A N 1
ATOM 3857 C CA . LYS A 1 471 ? -9.649 1.723 42.147 1.00 56.03 471 LYS A CA 1
ATOM 3858 C C . LYS A 1 471 ? -11.033 1.357 41.635 1.00 56.03 471 LYS A C 1
ATOM 3860 O O . LYS A 1 471 ? -11.979 2.117 41.839 1.00 56.03 471 LYS A O 1
ATOM 3865 N N . GLY A 1 472 ? -11.121 0.249 40.898 1.00 51.38 472 GLY A N 1
ATOM 3866 C CA . GLY A 1 472 ? -12.404 -0.279 40.468 1.00 51.38 472 GLY A CA 1
ATOM 3867 C C . GLY A 1 472 ? -13.278 -0.393 41.706 1.00 51.38 472 GLY A C 1
ATOM 3868 O O . GLY A 1 472 ? -12.810 -0.895 42.727 1.00 51.38 472 GLY A O 1
ATOM 3869 N N . LEU A 1 473 ? -14.496 0.145 41.644 1.00 52.91 473 LEU A N 1
ATOM 3870 C CA . LEU A 1 473 ? -15.499 -0.101 42.671 1.00 52.91 473 LEU A CA 1
ATOM 3871 C C . LEU A 1 473 ? -15.603 -1.622 42.834 1.00 52.91 473 LEU A C 1
ATOM 3873 O O . LEU A 1 473 ? -16.069 -2.308 41.924 1.00 52.91 473 LEU A O 1
ATOM 3877 N N . GLU A 1 474 ? -15.091 -2.149 43.948 1.00 58.44 474 GLU A N 1
ATOM 3878 C CA . GLU A 1 474 ? -15.346 -3.525 44.359 1.00 58.44 474 GLU A CA 1
ATOM 3879 C C . GLU A 1 474 ? -16.848 -3.616 44.613 1.00 58.44 474 GLU A C 1
ATOM 3881 O O . GLU A 1 474 ? -17.365 -3.086 45.594 1.00 58.44 474 GLU A O 1
ATOM 3886 N N . PHE A 1 475 ? -17.565 -4.218 43.669 1.00 59.09 475 PHE A N 1
ATOM 3887 C CA . PHE A 1 475 ? -18.955 -4.574 43.882 1.00 59.09 475 PHE A CA 1
ATOM 3888 C C . PHE A 1 475 ? -18.972 -5.776 44.823 1.00 59.09 475 PHE A C 1
ATOM 3890 O O . PHE A 1 475 ? -18.373 -6.806 44.514 1.00 59.09 475 PHE A O 1
ATOM 3897 N N . GLU A 1 476 ? -19.625 -5.619 45.975 1.00 62.47 476 GLU A N 1
ATOM 3898 C CA . GLU A 1 476 ? -19.889 -6.724 46.896 1.00 62.47 476 GLU A CA 1
ATOM 3899 C C . GLU A 1 476 ? -20.612 -7.866 46.163 1.00 62.47 476 GLU A C 1
ATOM 3901 O O . GLU A 1 476 ? -21.411 -7.632 45.248 1.00 62.47 476 GLU A O 1
ATOM 3906 N N . ASP A 1 477 ? -20.318 -9.109 46.559 1.00 68.12 477 ASP A N 1
ATOM 3907 C CA . ASP A 1 477 ? -20.987 -10.296 46.026 1.00 68.12 477 ASP A CA 1
ATOM 3908 C C . ASP A 1 477 ? -22.518 -10.135 46.123 1.00 68.12 477 ASP A C 1
ATOM 3910 O O . ASP A 1 477 ? -23.012 -9.615 47.126 1.00 68.12 477 ASP A O 1
ATOM 3914 N N . PRO A 1 478 ? -23.298 -10.572 45.114 1.00 61.06 478 PRO A N 1
ATOM 3915 C CA . PRO A 1 478 ? -24.731 -10.307 45.053 1.00 61.06 478 PRO A CA 1
ATOM 3916 C C . PRO A 1 478 ? -25.461 -10.917 46.256 1.00 61.06 478 PRO A C 1
ATOM 3918 O O . PRO A 1 478 ? -25.711 -12.122 46.316 1.00 61.06 478 PRO A O 1
ATOM 3921 N N . VAL A 1 479 ? -25.827 -10.062 47.210 1.00 72.19 479 VAL A N 1
ATOM 3922 C CA . VAL A 1 479 ? -26.717 -10.400 48.320 1.00 72.19 479 VAL A CA 1
ATOM 3923 C C . VAL A 1 479 ? -28.148 -10.451 47.779 1.00 72.19 479 VAL A C 1
ATOM 3925 O O . VAL A 1 479 ? -28.553 -9.616 46.969 1.00 72.19 479 VAL A O 1
ATOM 3928 N N . GLY A 1 480 ? -28.920 -11.463 48.184 1.00 74.50 480 GLY A N 1
ATOM 3929 C CA . GLY A 1 480 ? -30.337 -11.546 47.825 1.00 74.50 480 GLY A CA 1
ATOM 3930 C C . GLY A 1 480 ? -31.109 -10.329 48.359 1.00 74.50 480 GLY A C 1
ATOM 3931 O O . GLY A 1 480 ? -30.805 -9.876 49.462 1.00 74.50 480 GLY A O 1
ATOM 3932 N N . PRO A 1 481 ? -32.091 -9.798 47.609 1.00 75.88 481 PRO A N 1
ATOM 3933 C CA . PRO A 1 481 ? -32.810 -8.593 48.004 1.00 75.88 481 PRO A CA 1
ATOM 3934 C C . PRO A 1 481 ? -33.516 -8.784 49.349 1.00 75.88 481 PRO A C 1
ATOM 3936 O O . PRO A 1 481 ? -34.185 -9.789 49.590 1.00 75.88 481 PRO A O 1
ATOM 3939 N N . THR A 1 482 ? -33.376 -7.793 50.218 1.00 83.88 482 THR A N 1
ATOM 3940 C CA . THR A 1 482 ? -34.113 -7.687 51.478 1.00 83.88 482 THR A CA 1
ATOM 3941 C C . THR A 1 482 ? -35.610 -7.469 51.223 1.00 83.88 482 THR A C 1
ATOM 3943 O O . THR A 1 482 ? -36.015 -7.030 50.144 1.00 83.88 482 THR A O 1
ATOM 3946 N N . ASP A 1 483 ? -36.467 -7.719 52.217 1.00 84.69 483 ASP A N 1
ATOM 3947 C CA . ASP A 1 483 ? -37.927 -7.568 52.067 1.00 84.69 483 ASP A CA 1
ATOM 3948 C C . ASP A 1 483 ? -38.348 -6.148 51.624 1.00 84.69 483 ASP A C 1
ATOM 3950 O O . ASP A 1 483 ? -39.281 -5.979 50.834 1.00 84.69 483 ASP A O 1
ATOM 3954 N N . ASN A 1 484 ? -37.615 -5.117 52.063 1.00 84.75 484 ASN A N 1
ATOM 3955 C CA . ASN A 1 484 ? -37.832 -3.725 51.649 1.00 84.75 484 ASN A CA 1
ATOM 3956 C C . ASN A 1 484 ? -37.415 -3.470 50.190 1.00 84.75 484 ASN A C 1
ATOM 3958 O O . ASN A 1 484 ? -38.087 -2.731 49.463 1.00 84.75 484 ASN A O 1
ATOM 3962 N N . GLU A 1 485 ? -36.329 -4.091 49.731 1.00 82.50 485 GLU A N 1
ATOM 3963 C CA . GLU A 1 485 ? -35.897 -4.018 48.332 1.00 82.50 485 GLU A CA 1
ATOM 3964 C C . GLU A 1 485 ? -36.855 -4.787 47.427 1.00 82.50 485 GLU A C 1
ATOM 3966 O O . GLU A 1 485 ? -37.191 -4.310 46.346 1.00 82.50 485 GLU A O 1
ATOM 3971 N N . HIS A 1 486 ? -37.391 -5.916 47.895 1.00 86.12 486 HIS A N 1
ATOM 3972 C CA . HIS A 1 486 ? -38.468 -6.626 47.217 1.00 86.12 486 HIS A CA 1
ATOM 3973 C C . HIS A 1 486 ? -39.703 -5.743 47.041 1.00 86.12 486 HIS A C 1
ATOM 3975 O O . HIS A 1 486 ? -40.231 -5.654 45.932 1.00 86.12 486 HIS A O 1
ATOM 3981 N N . LEU A 1 487 ? -40.136 -5.040 48.090 1.00 88.69 487 LEU A N 1
ATOM 3982 C CA . LEU A 1 487 ? -41.258 -4.105 48.002 1.00 88.69 487 LEU A CA 1
ATOM 3983 C C . LEU A 1 487 ? -40.982 -2.980 46.993 1.00 88.69 487 LEU A C 1
ATOM 3985 O O . LEU A 1 487 ? -41.847 -2.639 46.185 1.00 88.69 487 LEU A O 1
ATOM 3989 N N . THR A 1 488 ? -39.758 -2.453 46.993 1.00 85.12 488 THR A N 1
ATOM 3990 C CA . THR A 1 488 ? -39.320 -1.406 46.060 1.00 85.12 488 THR A CA 1
ATOM 3991 C C . THR A 1 488 ? -39.300 -1.915 44.618 1.00 85.12 488 THR A C 1
ATOM 3993 O O . THR A 1 488 ? -39.776 -1.232 43.714 1.00 85.12 488 THR A O 1
ATOM 3996 N N . LEU A 1 489 ? -38.830 -3.143 44.390 1.00 83.25 489 LEU A N 1
ATOM 3997 C CA . LEU A 1 489 ? -38.845 -3.793 43.080 1.00 83.25 489 LEU A CA 1
ATOM 3998 C C . LEU A 1 489 ? -40.276 -4.023 42.585 1.00 83.25 489 LEU A C 1
ATOM 4000 O O . LEU A 1 489 ? -40.570 -3.724 41.429 1.00 83.25 489 LEU A O 1
ATOM 4004 N N . TYR A 1 490 ? -41.185 -4.487 43.448 1.00 87.31 490 TYR A N 1
ATOM 4005 C CA . TYR A 1 490 ? -42.597 -4.637 43.090 1.00 87.31 490 TYR A CA 1
ATOM 4006 C C . TYR A 1 490 ? -43.250 -3.293 42.757 1.00 87.31 490 TYR A C 1
ATOM 4008 O O . TYR A 1 490 ? -43.966 -3.196 41.758 1.00 87.31 490 TYR A O 1
ATOM 4016 N N . ALA A 1 491 ? -42.956 -2.244 43.528 1.00 87.56 491 ALA A N 1
ATOM 4017 C CA . ALA A 1 491 ? -43.423 -0.893 43.238 1.00 87.56 491 ALA A CA 1
ATOM 4018 C C . ALA A 1 491 ? -42.874 -0.376 41.899 1.00 87.56 491 ALA A C 1
ATOM 4020 O O . ALA A 1 491 ? -43.617 0.210 41.116 1.00 87.56 491 ALA A O 1
ATOM 4021 N N . LEU A 1 492 ? -41.605 -0.652 41.585 1.00 88.19 492 LEU A N 1
ATOM 4022 C CA . LEU A 1 492 ? -40.958 -0.225 40.344 1.00 88.19 492 LEU A CA 1
ATOM 4023 C C . LEU A 1 492 ? -41.501 -0.973 39.118 1.00 88.19 492 LEU A C 1
ATOM 4025 O O . LEU A 1 492 ? -41.721 -0.372 38.064 1.00 88.19 492 LEU A O 1
ATOM 4029 N N . VAL A 1 493 ? -41.786 -2.270 39.253 1.00 87.69 493 VAL A N 1
ATOM 4030 C CA . VAL A 1 493 ? -42.466 -3.060 38.216 1.00 87.69 493 VAL A CA 1
ATOM 4031 C C . VAL A 1 493 ? -43.892 -2.550 37.997 1.00 87.69 493 VAL A C 1
ATOM 4033 O O . VAL A 1 493 ? -44.295 -2.357 36.848 1.00 87.69 493 VAL A O 1
ATOM 4036 N N . GLY A 1 494 ? -44.626 -2.268 39.077 1.00 88.88 494 GLY A N 1
ATOM 4037 C CA . GLY A 1 494 ? -45.961 -1.671 39.014 1.00 88.88 494 GLY A CA 1
ATOM 4038 C C . GLY A 1 494 ? -45.952 -0.295 38.347 1.00 88.88 494 GLY A C 1
ATOM 4039 O O . GLY A 1 494 ? -46.751 -0.037 37.451 1.00 88.88 494 GLY A O 1
ATOM 4040 N N . TYR A 1 495 ? -44.987 0.553 38.700 1.00 87.56 495 TYR A N 1
ATOM 4041 C CA . TYR A 1 495 ? -44.791 1.870 38.099 1.00 87.56 495 TYR A CA 1
ATOM 4042 C C . TYR A 1 495 ? -44.477 1.779 36.601 1.00 87.56 495 TYR A C 1
ATOM 4044 O O . TYR A 1 495 ? -45.071 2.493 35.796 1.00 87.56 495 TYR A O 1
ATOM 4052 N N . LYS A 1 496 ? -43.604 0.851 36.192 1.00 86.75 496 LYS A N 1
ATOM 4053 C CA . LYS A 1 496 ? -43.281 0.618 34.776 1.00 86.75 496 LYS A CA 1
ATOM 4054 C C . LYS A 1 496 ? -44.498 0.150 33.973 1.00 86.75 496 LYS A C 1
ATOM 4056 O O . LYS A 1 496 ? -44.638 0.537 32.814 1.00 86.75 496 LYS A O 1
ATOM 4061 N N . ALA A 1 497 ? -45.356 -0.684 34.559 1.00 84.75 497 ALA A N 1
ATOM 4062 C CA . ALA A 1 497 ? -46.603 -1.107 33.927 1.00 84.75 497 ALA A CA 1
ATOM 4063 C C . ALA A 1 497 ? -47.592 0.065 33.810 1.00 84.75 497 ALA A C 1
ATOM 4065 O O . ALA A 1 497 ? -48.098 0.321 32.721 1.00 84.75 497 ALA A O 1
ATOM 4066 N N . ALA A 1 498 ? -47.772 0.836 34.886 1.00 82.69 498 ALA A N 1
ATOM 4067 C CA . ALA A 1 498 ? -48.634 2.015 34.903 1.00 82.69 498 ALA A CA 1
ATOM 4068 C C . ALA A 1 498 ? -48.182 3.093 33.904 1.00 82.69 498 ALA A C 1
ATOM 4070 O O . ALA A 1 498 ? -49.018 3.692 33.237 1.00 82.69 498 ALA A O 1
ATOM 4071 N N . LEU A 1 499 ? -46.869 3.301 33.739 1.00 82.81 499 LEU A N 1
ATOM 4072 C CA . LEU A 1 499 ? -46.322 4.191 32.714 1.00 82.81 499 LEU A CA 1
ATOM 4073 C C . LEU A 1 499 ? -46.684 3.721 31.306 1.00 82.81 499 LEU A C 1
ATOM 4075 O O . LEU A 1 499 ? -47.117 4.535 30.501 1.00 82.81 499 LEU A O 1
ATOM 4079 N N . LYS A 1 500 ? -46.545 2.425 31.008 1.00 78.44 500 LYS A N 1
ATOM 4080 C CA . LYS A 1 500 ? -46.860 1.872 29.679 1.00 78.44 500 LYS A CA 1
ATOM 4081 C C . LYS A 1 500 ? -48.341 1.939 29.318 1.00 78.44 500 LYS A C 1
ATOM 4083 O O . LYS A 1 500 ? -48.658 2.029 28.137 1.00 78.44 500 LYS A O 1
ATOM 4088 N N . ASP A 1 501 ? -49.217 1.877 30.315 1.00 79.12 501 ASP A N 1
ATOM 4089 C CA . ASP A 1 501 ? -50.661 2.054 30.139 1.00 79.12 501 ASP A CA 1
ATOM 4090 C C . ASP A 1 501 ? -51.099 3.525 30.297 1.00 79.12 501 ASP A C 1
ATOM 4092 O O . ASP A 1 501 ? -52.282 3.836 30.164 1.00 79.12 501 ASP A O 1
ATOM 4096 N N . SER A 1 502 ? -50.166 4.446 30.568 1.00 78.94 502 SER A N 1
ATOM 4097 C CA . SER A 1 502 ? -50.471 5.872 30.670 1.00 78.94 502 SER A CA 1
ATOM 4098 C C . SER A 1 502 ? -50.680 6.499 29.291 1.00 78.94 502 SER A C 1
ATOM 4100 O O . SER A 1 502 ? -50.031 6.133 28.311 1.00 78.94 502 SER A O 1
ATOM 4102 N N . ALA A 1 503 ? -51.521 7.533 29.240 1.00 70.94 503 ALA A N 1
ATOM 4103 C CA . ALA A 1 503 ? -51.764 8.314 28.026 1.00 70.94 503 ALA A CA 1
ATOM 4104 C C . ALA A 1 503 ? -50.507 9.034 27.489 1.00 70.94 503 ALA A C 1
ATOM 4106 O O . ALA A 1 503 ? -50.514 9.507 26.358 1.00 70.94 503 ALA A O 1
ATOM 4107 N N . PHE A 1 504 ? -49.436 9.117 28.286 1.00 70.94 504 PHE A N 1
ATOM 4108 C CA . PHE A 1 504 ? -48.178 9.780 27.931 1.00 70.94 504 PHE A CA 1
ATOM 4109 C C . PHE A 1 504 ? -47.147 8.829 27.305 1.00 70.94 504 PHE A C 1
ATOM 4111 O O . PHE A 1 504 ? -46.086 9.274 26.868 1.00 70.94 504 PHE A O 1
ATOM 4118 N N . TYR A 1 505 ? -47.426 7.523 27.256 1.00 76.69 505 TYR A N 1
ATOM 4119 C CA . TYR A 1 505 ? -46.526 6.543 26.656 1.00 76.69 505 TYR A CA 1
ATOM 4120 C C . TYR A 1 505 ? -46.838 6.346 25.172 1.00 76.69 505 TYR A C 1
ATOM 4122 O O . TYR A 1 505 ? -47.739 5.599 24.789 1.00 76.69 505 TYR A O 1
ATOM 4130 N N . ILE A 1 506 ? -46.067 7.035 24.332 1.00 73.81 506 ILE A N 1
ATOM 4131 C CA . ILE A 1 506 ? -46.218 7.025 22.875 1.00 73.81 506 ILE A CA 1
ATOM 4132 C C . ILE A 1 506 ? -45.343 5.912 22.298 1.00 73.81 506 ILE A C 1
ATOM 4134 O O . ILE A 1 506 ? -44.124 5.906 22.466 1.00 73.81 506 ILE A O 1
ATOM 4138 N N . SER A 1 507 ? -45.961 4.963 21.599 1.00 66.56 507 SER A N 1
ATOM 4139 C CA . SER A 1 507 ? -45.253 3.916 20.859 1.00 66.56 507 SER A CA 1
ATOM 4140 C C . SER A 1 507 ? -45.246 4.233 19.368 1.00 66.56 507 SER A C 1
ATOM 4142 O O . SER A 1 507 ? -46.289 4.595 18.822 1.00 66.56 507 SER A O 1
ATOM 4144 N N . ALA A 1 508 ? -44.111 4.021 18.699 1.00 62.56 508 ALA A N 1
ATOM 4145 C CA . ALA A 1 508 ? -44.047 4.086 17.242 1.00 62.56 508 ALA A CA 1
ATOM 4146 C C . ALA A 1 508 ? -45.083 3.128 16.612 1.00 62.56 508 ALA A C 1
ATOM 4148 O O . ALA A 1 508 ? -45.271 2.017 17.128 1.00 62.56 508 ALA A O 1
ATOM 4149 N N . PRO A 1 509 ? -45.775 3.532 15.528 1.00 61.97 509 PRO A N 1
ATOM 4150 C CA . PRO A 1 509 ? -46.722 2.655 14.856 1.00 61.97 509 PRO A CA 1
ATOM 4151 C C . PRO A 1 509 ? -45.993 1.400 14.353 1.00 61.97 509 PRO A C 1
ATOM 4153 O O . PRO A 1 509 ? -44.874 1.505 13.844 1.00 61.97 509 PRO A O 1
ATOM 4156 N N . PRO A 1 510 ? -46.586 0.202 14.503 1.00 63.69 510 PRO A N 1
ATOM 4157 C CA . PRO A 1 510 ? -45.957 -1.014 14.013 1.00 63.69 510 PRO A CA 1
ATOM 4158 C C . PRO A 1 510 ? -45.800 -0.947 12.485 1.00 63.69 510 PRO A C 1
ATOM 4160 O O . PRO A 1 510 ? -46.683 -0.404 11.811 1.00 63.69 510 PRO A O 1
ATOM 4163 N N . PRO A 1 511 ? -44.714 -1.511 11.924 1.00 66.12 511 PRO A N 1
ATOM 4164 C CA . PRO A 1 511 ? -44.519 -1.552 10.481 1.00 66.12 511 PRO A CA 1
ATOM 4165 C C . PRO A 1 511 ? -45.673 -2.305 9.793 1.00 66.12 511 PRO A C 1
ATOM 4167 O O . PRO A 1 511 ? -46.283 -3.195 10.404 1.00 66.12 511 PRO A O 1
ATOM 4170 N N . PRO A 1 512 ? -45.996 -1.967 8.531 1.00 65.69 512 PRO A N 1
ATOM 4171 C CA . PRO A 1 512 ? -47.042 -2.655 7.788 1.00 65.69 512 PRO A CA 1
ATOM 4172 C C . PRO A 1 512 ? -46.706 -4.146 7.664 1.00 65.69 512 PRO A C 1
ATOM 4174 O O . PRO A 1 512 ? -45.573 -4.525 7.375 1.00 65.69 512 PRO A O 1
ATOM 4177 N N . SER A 1 513 ? -47.693 -5.008 7.905 1.00 64.44 513 SER A N 1
ATOM 4178 C CA . SER A 1 513 ? -47.516 -6.455 7.780 1.00 64.44 513 SER A CA 1
ATOM 4179 C C . SER A 1 513 ? -47.247 -6.829 6.319 1.00 64.44 513 SER A C 1
ATOM 4181 O O . SER A 1 513 ? -48.101 -6.572 5.473 1.00 64.44 513 SER A O 1
ATOM 4183 N N . GLU A 1 514 ? -46.117 -7.484 6.040 1.00 59.47 514 GLU A N 1
ATOM 4184 C CA . GLU A 1 514 ? -45.717 -7.917 4.686 1.00 59.47 514 GLU A CA 1
ATOM 4185 C C . GLU A 1 514 ? -46.733 -8.852 4.003 1.00 59.47 514 GLU A C 1
ATOM 4187 O O . GLU A 1 514 ? -46.783 -8.919 2.779 1.00 59.47 514 GLU A O 1
ATOM 4192 N N . ILE A 1 515 ? -47.554 -9.577 4.774 1.00 70.44 515 ILE A N 1
ATOM 4193 C CA . ILE A 1 515 ? -48.566 -10.511 4.262 1.00 70.44 515 ILE A CA 1
ATOM 4194 C C . ILE A 1 515 ? -49.869 -10.307 5.036 1.00 70.44 515 ILE A C 1
ATOM 4196 O O . ILE A 1 515 ? -49.895 -10.497 6.253 1.00 70.44 515 ILE A O 1
ATOM 4200 N N . GLN A 1 516 ? -50.959 -9.982 4.336 1.00 70.81 516 GLN A N 1
ATOM 4201 C CA . GLN A 1 516 ? -52.299 -9.941 4.927 1.00 70.81 516 GLN A CA 1
ATOM 4202 C C . GLN A 1 516 ? -52.826 -11.368 5.114 1.00 70.81 516 GLN A C 1
ATOM 4204 O O . GLN A 1 516 ? -53.034 -12.093 4.141 1.00 70.81 516 GLN A O 1
ATOM 4209 N N . ARG A 1 517 ? -53.047 -11.797 6.363 1.00 76.38 517 ARG A N 1
ATOM 4210 C CA . ARG A 1 517 ? -53.638 -13.108 6.670 1.00 76.38 517 ARG A CA 1
ATOM 4211 C C . ARG A 1 517 ? -55.096 -12.941 7.078 1.00 76.38 517 ARG A C 1
ATOM 4213 O O . ARG A 1 517 ? -55.442 -12.016 7.803 1.00 76.38 517 ARG A O 1
ATOM 4220 N N . TYR A 1 518 ? -55.946 -13.902 6.714 1.00 76.12 518 TYR A N 1
ATOM 4221 C CA . TYR A 1 518 ? -57.357 -13.935 7.132 1.00 76.12 518 TYR A CA 1
ATOM 4222 C C . TYR A 1 518 ? -57.527 -13.829 8.663 1.00 76.12 518 TYR A C 1
ATOM 4224 O O . TYR A 1 518 ? -58.442 -13.182 9.161 1.00 76.12 518 TYR A O 1
ATOM 4232 N N . SER A 1 519 ? -56.573 -14.375 9.428 1.00 78.19 519 SER A N 1
ATOM 4233 C CA . SER A 1 519 ? -56.522 -14.268 10.892 1.00 78.19 519 SER A CA 1
ATOM 4234 C C . SER A 1 519 ? -56.390 -12.837 11.425 1.00 78.19 519 SER A C 1
ATOM 4236 O O . SER A 1 519 ? -56.722 -12.588 12.582 1.00 78.19 519 SER A O 1
ATOM 4238 N N . ASP A 1 520 ? -55.888 -11.896 10.623 1.00 74.62 520 ASP A N 1
ATOM 4239 C CA . ASP A 1 520 ? -55.685 -10.509 11.049 1.00 74.62 520 ASP A CA 1
ATOM 4240 C C . ASP A 1 520 ? -57.012 -9.747 11.184 1.00 74.62 520 ASP A C 1
ATOM 4242 O O . ASP A 1 520 ? -57.071 -8.776 11.935 1.00 74.62 520 ASP A O 1
ATOM 4246 N N . GLN A 1 521 ? -58.096 -10.242 10.567 1.00 73.19 521 GLN A N 1
ATOM 4247 C CA . GLN A 1 521 ? -59.459 -9.718 10.743 1.00 73.19 521 GLN A CA 1
ATOM 4248 C C . GLN A 1 521 ? -59.996 -9.920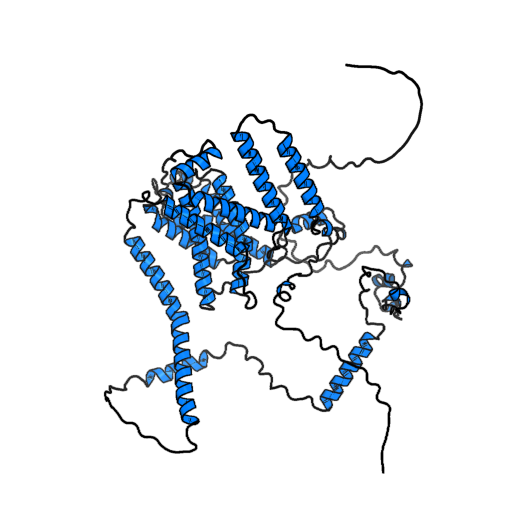 12.170 1.00 73.19 521 GLN A C 1
ATOM 4250 O O . GLN A 1 521 ? -60.855 -9.168 12.621 1.00 73.19 521 GLN A O 1
ATOM 4255 N N . PHE A 1 522 ? -59.468 -10.907 12.904 1.00 77.19 522 PHE A N 1
ATOM 4256 C CA . PHE A 1 522 ? -59.892 -11.224 14.272 1.00 77.19 522 PHE A CA 1
ATOM 4257 C C . PHE A 1 522 ? -58.946 -10.665 15.347 1.00 77.19 522 PHE A C 1
ATOM 4259 O O . PHE A 1 522 ? -59.232 -10.772 16.542 1.00 77.19 522 PHE A O 1
ATOM 4266 N N . LYS A 1 523 ? -57.817 -10.050 14.963 1.00 73.81 523 LYS A N 1
ATOM 4267 C CA . LYS A 1 523 ? -56.888 -9.420 15.910 1.00 73.81 523 LYS A CA 1
ATOM 4268 C C . LYS A 1 523 ? -57.390 -8.024 16.275 1.00 73.81 523 LYS A C 1
ATOM 4270 O O . LYS A 1 523 ? -57.385 -7.117 15.447 1.00 73.81 523 LYS A O 1
ATOM 4275 N N . LYS A 1 524 ? -57.759 -7.814 17.542 1.00 63.12 524 LYS A N 1
ATOM 4276 C CA . LYS A 1 524 ? -57.996 -6.462 18.076 1.00 63.12 524 LYS A CA 1
ATOM 4277 C C . LYS A 1 524 ? -56.688 -5.665 18.018 1.00 63.12 524 LYS A C 1
ATOM 4279 O O . LYS A 1 524 ? -55.768 -5.940 18.787 1.00 63.12 524 LYS A O 1
ATOM 4284 N N . LYS A 1 525 ? -56.591 -4.685 17.117 1.00 61.72 525 LYS A N 1
ATOM 4285 C CA . LYS A 1 525 ? -55.485 -3.718 17.113 1.00 61.72 525 LYS A CA 1
ATOM 4286 C C . LYS A 1 525 ? -55.649 -2.797 18.326 1.00 61.72 525 LYS A C 1
ATOM 4288 O O . LYS A 1 525 ? -56.676 -2.137 18.452 1.00 61.72 525 LYS A O 1
ATOM 4293 N N . LYS A 1 526 ? -54.661 -2.767 19.227 1.00 62.25 526 LYS A N 1
ATOM 4294 C CA . LYS A 1 526 ? -54.591 -1.744 20.283 1.00 62.25 526 LYS A CA 1
ATOM 4295 C C . LYS A 1 526 ? -54.268 -0.426 19.568 1.00 62.25 526 LYS A C 1
ATOM 4297 O O . LYS A 1 526 ? -53.251 -0.354 18.882 1.00 62.25 526 LYS A O 1
ATOM 4302 N N . THR A 1 527 ? -55.160 0.558 19.628 1.00 60.19 527 THR A N 1
ATOM 4303 C CA . THR A 1 527 ? -54.919 1.877 19.030 1.00 60.19 527 THR A CA 1
ATOM 4304 C C . THR A 1 527 ? -53.758 2.539 19.775 1.00 60.19 527 THR A C 1
ATOM 4306 O O . THR A 1 527 ? -53.836 2.633 21.003 1.00 60.19 527 THR A O 1
ATOM 4309 N N . PRO A 1 528 ? -52.668 2.937 19.095 1.00 63.47 528 PRO A N 1
ATOM 4310 C CA . PRO A 1 528 ? -51.581 3.652 19.753 1.00 63.47 528 PRO A CA 1
ATOM 4311 C C . PRO A 1 528 ? -52.101 4.995 20.276 1.00 63.47 528 PRO A C 1
ATOM 4313 O O . PRO A 1 528 ? -52.900 5.644 19.604 1.00 63.47 528 PRO A O 1
ATOM 4316 N N . HIS A 1 529 ? -51.666 5.396 21.471 1.00 65.56 529 HIS A N 1
ATOM 4317 C CA . HIS A 1 529 ? -51.983 6.717 22.012 1.00 65.56 529 HIS A CA 1
ATOM 4318 C C . HIS A 1 529 ? -51.276 7.787 21.177 1.00 65.56 529 HIS A C 1
ATOM 4320 O O . HIS A 1 529 ? -50.054 7.740 21.015 1.00 65.56 529 HIS A O 1
ATOM 4326 N N . SER A 1 530 ? -52.045 8.726 20.628 1.00 64.31 530 SER A N 1
ATOM 4327 C CA . SER A 1 530 ? -51.517 9.885 19.914 1.00 64.31 530 SER A CA 1
ATOM 4328 C C . SER A 1 530 ? -51.444 11.091 20.846 1.00 64.31 530 SER A C 1
ATOM 4330 O O . SER A 1 530 ? -52.257 11.237 21.758 1.00 64.31 530 SER A O 1
ATOM 4332 N N . LEU A 1 531 ? -50.516 12.014 20.576 1.00 64.25 531 LEU A N 1
ATOM 4333 C CA . LEU A 1 531 ? -50.445 13.311 21.266 1.00 64.25 531 LEU A CA 1
ATOM 4334 C C . LEU A 1 531 ? -51.754 14.112 21.154 1.00 64.25 531 LEU A C 1
ATOM 4336 O O . LEU A 1 531 ? -52.045 14.937 22.017 1.00 64.25 531 LEU A O 1
ATOM 4340 N N . ARG A 1 532 ? -52.563 13.830 20.126 1.00 66.50 532 ARG A N 1
ATOM 4341 C CA . ARG A 1 532 ? -53.889 14.429 19.910 1.00 66.50 532 ARG A CA 1
ATOM 4342 C C . ARG A 1 532 ? -54.921 14.006 20.956 1.00 66.50 532 ARG A C 1
ATOM 4344 O O . ARG A 1 532 ? -55.827 14.774 21.261 1.00 66.50 532 ARG A O 1
ATOM 4351 N N . ASP A 1 533 ? -54.762 12.817 21.533 1.00 66.44 533 ASP A N 1
ATOM 4352 C CA . ASP A 1 533 ? -55.738 12.219 22.452 1.00 66.44 533 ASP A CA 1
ATOM 4353 C C . ASP A 1 533 ? -55.535 12.679 23.909 1.00 66.44 533 ASP A C 1
ATOM 4355 O O . ASP A 1 533 ? -56.343 12.379 24.791 1.00 66.44 533 ASP A O 1
ATOM 4359 N N . ILE A 1 534 ? -54.449 13.409 24.186 1.00 70.19 534 ILE A N 1
ATOM 4360 C CA . ILE A 1 534 ? -54.084 13.849 25.532 1.00 70.19 534 ILE A CA 1
ATOM 4361 C C . ILE A 1 534 ? -54.838 15.142 25.880 1.00 70.19 534 ILE A C 1
ATOM 4363 O O . ILE A 1 534 ? -54.765 16.164 25.191 1.00 70.19 534 ILE A O 1
ATOM 4367 N N . LYS A 1 535 ? -55.556 15.128 27.011 1.00 67.75 535 LYS A N 1
ATOM 4368 C CA . LYS A 1 535 ? -56.257 16.304 27.544 1.00 67.75 535 LYS A CA 1
ATOM 4369 C C . LYS A 1 535 ? -55.257 17.298 28.153 1.00 67.75 535 LYS A C 1
ATOM 4371 O O . LYS A 1 535 ? -54.996 17.276 29.349 1.00 67.75 535 LYS A O 1
ATOM 4376 N N . THR A 1 536 ? -54.697 18.154 27.306 1.00 66.06 536 THR A N 1
ATOM 4377 C CA . THR A 1 536 ? -53.787 19.259 27.659 1.00 66.06 536 THR A CA 1
ATOM 4378 C C . THR A 1 536 ? -54.460 20.621 27.493 1.00 66.06 536 THR A C 1
ATOM 4380 O O . THR A 1 536 ? -55.248 20.808 26.560 1.00 66.06 536 THR A O 1
ATOM 4383 N N . ASP A 1 537 ? -54.152 21.562 28.388 1.00 71.81 537 ASP A N 1
ATOM 4384 C CA . ASP A 1 537 ? -54.502 22.974 28.216 1.00 71.81 537 ASP A CA 1
ATOM 4385 C C . ASP A 1 537 ? -53.496 23.617 27.258 1.00 71.81 537 ASP A C 1
ATOM 4387 O O . ASP A 1 537 ? -52.287 23.555 27.480 1.00 71.81 537 ASP A O 1
ATOM 4391 N N . VAL A 1 538 ? -54.000 24.172 26.162 1.00 67.12 538 VAL A N 1
ATOM 4392 C CA . VAL A 1 538 ? -53.192 24.684 25.052 1.00 67.12 538 VAL A CA 1
ATOM 4393 C C . VAL A 1 538 ? -52.459 25.970 25.462 1.00 67.12 538 VAL A C 1
ATOM 4395 O O . VAL A 1 538 ? -51.357 26.219 24.988 1.00 67.12 538 VAL A O 1
ATOM 4398 N N . ALA A 1 539 ? -52.986 26.715 26.443 1.00 69.94 539 ALA A N 1
ATOM 4399 C CA . ALA A 1 539 ? -52.378 27.944 26.960 1.00 69.94 539 ALA A CA 1
ATOM 4400 C C . ALA A 1 539 ? -51.028 27.734 27.677 1.00 69.94 539 ALA A C 1
ATOM 4402 O O . ALA A 1 539 ? -50.285 28.689 27.882 1.00 69.94 539 ALA A O 1
ATOM 4403 N N . PHE A 1 540 ? -50.705 26.497 28.070 1.00 66.81 540 PHE A N 1
ATOM 4404 C CA . PHE A 1 540 ? -49.430 26.153 28.711 1.00 66.81 540 PHE A CA 1
ATOM 4405 C C . PHE A 1 540 ? -48.306 25.821 27.719 1.00 66.81 540 PHE A C 1
ATOM 4407 O O . PHE A 1 540 ? -47.174 25.589 28.147 1.00 66.81 540 PHE A O 1
ATOM 4414 N N . PHE A 1 541 ? -48.605 25.776 26.419 1.00 64.06 541 PHE A N 1
ATOM 4415 C CA . PHE A 1 541 ? -47.642 25.446 25.374 1.00 64.06 541 PHE A CA 1
ATOM 4416 C C . PHE A 1 541 ? -47.406 26.653 24.454 1.00 64.06 541 PHE A C 1
ATOM 4418 O O . PHE A 1 541 ? -48.347 27.409 24.210 1.00 64.06 541 PHE A O 1
ATOM 4425 N N . PRO A 1 542 ? -46.180 26.828 23.929 1.00 71.19 542 PRO A N 1
ATOM 4426 C CA . PRO A 1 542 ? -45.881 27.808 22.885 1.00 71.19 542 PRO A CA 1
ATOM 4427 C C . PRO A 1 542 ? -46.816 27.665 21.672 1.00 71.19 542 PRO A C 1
ATOM 4429 O O . PRO A 1 542 ? -47.205 26.542 21.329 1.00 71.19 542 PRO A O 1
ATOM 4432 N N . GLU A 1 543 ? -47.186 28.785 21.041 1.00 62.88 543 GLU A N 1
ATOM 4433 C CA . GLU A 1 543 ? -48.175 28.841 19.948 1.00 62.88 543 GLU A CA 1
ATOM 4434 C C . GLU A 1 543 ? -47.784 27.960 18.748 1.00 62.88 543 GLU A C 1
ATOM 4436 O O . GLU A 1 543 ? -48.641 27.372 18.087 1.00 62.88 543 GLU A O 1
ATOM 4441 N N . GLU A 1 544 ? -46.486 27.748 18.529 1.00 62.50 544 GLU A N 1
ATOM 4442 C CA . GLU A 1 544 ? -45.941 26.917 17.454 1.00 62.50 544 GLU A CA 1
ATOM 4443 C C . GLU A 1 544 ? -46.344 25.439 17.588 1.00 62.50 544 GLU A C 1
ATOM 4445 O O . GLU A 1 544 ? -46.429 24.712 16.596 1.00 62.50 544 GLU A O 1
ATOM 4450 N N . LEU A 1 545 ? -46.625 24.977 18.812 1.00 60.47 545 LEU A N 1
ATOM 4451 C CA . LEU A 1 545 ? -47.021 23.595 19.102 1.00 60.47 545 LEU A CA 1
ATOM 4452 C C . LEU A 1 545 ? -48.540 23.387 19.073 1.00 60.47 545 LEU A C 1
ATOM 4454 O O . LEU A 1 545 ? -49.004 22.247 19.168 1.00 60.47 545 LEU A O 1
ATOM 4458 N N . HIS A 1 546 ? -49.331 24.452 18.909 1.00 69.50 546 HIS A N 1
ATOM 4459 C CA . HIS A 1 546 ? -50.796 24.356 18.873 1.00 69.50 546 HIS A CA 1
ATOM 4460 C C . HIS A 1 546 ? -51.289 23.643 17.605 1.00 69.50 546 HIS A C 1
ATOM 4462 O O . HIS A 1 546 ? -52.303 22.941 17.647 1.00 69.50 546 HIS A O 1
ATOM 4468 N N . CYS A 1 547 ? -50.504 23.698 16.521 1.00 64.62 547 CYS A N 1
ATOM 4469 C CA . CYS A 1 547 ? -50.765 22.993 15.261 1.00 64.62 547 CYS A CA 1
ATOM 4470 C C . CYS A 1 547 ? -50.820 21.456 15.397 1.00 64.62 547 CYS A C 1
ATOM 4472 O O . CYS A 1 547 ? -51.397 20.769 14.556 1.00 64.62 547 CYS A O 1
ATOM 4474 N N . VAL A 1 548 ? -50.255 20.891 16.473 1.00 64.06 548 VAL A N 1
ATOM 4475 C CA . VAL A 1 548 ? -50.269 19.441 16.740 1.00 64.06 548 VAL A CA 1
ATOM 4476 C C . VAL A 1 548 ? -51.672 18.954 17.133 1.00 64.06 548 VAL A C 1
ATOM 4478 O O . VAL A 1 548 ? -51.999 17.782 16.910 1.00 64.06 548 VAL A O 1
ATOM 4481 N N . LYS A 1 549 ? -52.501 19.839 17.706 1.00 63.19 549 LYS A N 1
ATOM 4482 C CA . LYS A 1 549 ? -53.847 19.533 18.218 1.00 63.19 549 LYS A CA 1
ATOM 4483 C C . LYS A 1 549 ? -54.964 20.089 17.334 1.00 63.19 549 LYS A C 1
ATOM 4485 O O . LYS A 1 549 ? -56.026 19.474 17.279 1.00 63.19 549 LYS A O 1
ATOM 4490 N N . ASP A 1 550 ? -54.712 21.193 16.636 1.00 62.69 550 ASP A N 1
ATOM 4491 C CA . ASP A 1 550 ? -55.647 21.803 15.691 1.00 62.69 550 ASP A CA 1
ATOM 4492 C C . ASP A 1 550 ? -54.944 22.076 14.351 1.00 62.69 550 ASP A C 1
ATOM 4494 O O . ASP A 1 550 ? -54.138 22.998 14.220 1.00 62.69 550 ASP A O 1
ATOM 4498 N N . GLU A 1 551 ? -55.241 21.245 13.348 1.00 59.16 551 GLU A N 1
ATOM 4499 C CA . GLU A 1 551 ? -54.664 21.339 11.997 1.00 59.16 551 GLU A CA 1
ATOM 4500 C C . GLU A 1 551 ? -55.100 22.616 11.253 1.00 59.16 551 GLU A C 1
ATOM 4502 O O . GLU A 1 551 ? -54.520 22.946 10.224 1.00 59.16 551 GLU A O 1
ATOM 4507 N N . SER A 1 552 ? -56.091 23.364 11.757 1.00 57.09 552 SER A N 1
ATOM 4508 C CA . SER A 1 552 ? -56.526 24.631 11.155 1.00 57.09 552 SER A CA 1
ATOM 4509 C C . SER A 1 552 ? -55.659 25.836 11.548 1.00 57.09 552 SER A C 1
ATOM 4511 O O . SER A 1 552 ? -55.713 26.872 10.884 1.00 57.09 552 SER A O 1
ATOM 4513 N N . LEU A 1 553 ? -54.810 25.695 12.577 1.00 58.97 553 LEU A N 1
ATOM 4514 C CA . LEU A 1 553 ? -53.889 26.738 13.044 1.00 58.97 553 LEU A CA 1
ATOM 4515 C C . LEU A 1 553 ? -52.584 26.813 12.233 1.00 58.97 553 LEU A C 1
ATOM 4517 O O . LEU A 1 553 ? -51.745 27.668 12.504 1.00 58.97 553 LEU A O 1
ATOM 4521 N N . THR A 1 554 ? -52.392 25.983 11.200 1.00 48.34 554 THR A N 1
ATOM 4522 C CA . THR A 1 554 ? -51.301 26.171 10.225 1.00 48.34 554 THR A CA 1
ATOM 4523 C C . THR A 1 554 ? -51.626 27.297 9.248 1.00 48.34 554 THR A C 1
ATOM 4525 O O . THR A 1 554 ? -51.769 27.091 8.047 1.00 48.34 554 THR A O 1
ATOM 4528 N N . SER A 1 555 ? -51.770 28.510 9.758 1.00 45.31 555 SER A N 1
ATOM 4529 C CA . SER A 1 555 ? -51.613 29.734 8.982 1.00 45.31 555 SER A CA 1
ATOM 4530 C C . SER A 1 555 ? -51.412 30.885 9.959 1.00 45.31 555 SER A C 1
ATOM 4532 O O . SER A 1 555 ? -52.008 30.893 11.030 1.00 45.31 555 SER A O 1
ATOM 4534 N N . THR A 1 556 ? -50.577 31.851 9.580 1.00 39.16 556 THR A N 1
ATOM 4535 C CA . THR A 1 556 ? -50.251 33.088 10.316 1.00 39.16 556 THR A CA 1
ATOM 4536 C C . THR A 1 556 ? -49.372 32.969 11.567 1.00 39.16 556 THR A C 1
ATOM 4538 O O . THR A 1 556 ? -49.854 33.140 12.673 1.00 39.16 556 THR A O 1
ATOM 4541 N N . THR A 1 557 ? -48.054 32.857 11.356 1.00 33.97 557 THR A N 1
ATOM 4542 C CA . THR A 1 557 ? -47.054 33.757 11.979 1.00 33.97 557 THR A CA 1
ATOM 4543 C C . THR A 1 557 ? -45.725 33.678 11.224 1.00 33.97 557 THR A C 1
ATOM 4545 O O . THR A 1 557 ? -44.841 32.869 11.482 1.00 33.97 557 THR A O 1
ATOM 4548 N N . SER A 1 558 ? -45.594 34.555 10.234 1.00 38.66 558 SER A N 1
ATOM 4549 C CA . SER A 1 558 ? -44.315 35.097 9.791 1.00 38.66 558 SER A CA 1
ATOM 4550 C C . SER A 1 558 ? -43.900 36.197 10.776 1.00 38.66 558 SER A C 1
ATOM 4552 O O . SER A 1 558 ? -44.455 37.291 10.714 1.00 38.66 558 SER A O 1
ATOM 4554 N N . ALA A 1 559 ? -42.985 35.892 11.693 1.00 32.53 559 ALA A N 1
ATOM 4555 C CA . ALA A 1 559 ? -42.174 36.844 12.463 1.00 32.53 559 ALA A CA 1
ATOM 4556 C C . ALA A 1 559 ? -41.073 36.017 13.150 1.00 32.53 559 ALA A C 1
ATOM 4558 O O . ALA A 1 559 ? -41.365 35.113 13.922 1.00 32.53 559 ALA A O 1
ATOM 4559 N N . GLU A 1 560 ? -39.832 36.077 12.672 1.00 36.38 560 GLU A N 1
ATOM 4560 C CA . GLU A 1 560 ? -38.782 36.858 13.344 1.00 36.38 560 GLU A CA 1
ATOM 4561 C C . GLU A 1 560 ? -38.742 36.617 14.864 1.00 36.38 560 GLU A C 1
ATOM 4563 O O . GLU A 1 560 ? -39.454 37.291 15.602 1.00 36.38 560 GLU A O 1
ATOM 4568 N N . ASN A 1 561 ? -37.894 35.686 15.334 1.00 33.22 561 ASN A N 1
ATOM 4569 C CA . ASN A 1 561 ? -36.727 36.026 16.166 1.00 33.22 561 ASN A CA 1
ATOM 4570 C C . ASN A 1 561 ? -36.004 34.828 16.823 1.00 33.22 561 ASN A C 1
ATOM 4572 O O . ASN A 1 561 ? -36.596 33.826 17.204 1.00 33.22 561 ASN A O 1
ATOM 4576 N N . GLU A 1 562 ? -34.698 35.041 17.034 1.00 32.78 562 GLU A N 1
ATOM 4577 C CA . GLU A 1 562 ? -33.947 34.643 18.241 1.00 32.78 562 GLU A CA 1
ATOM 4578 C C . GLU A 1 562 ? -33.491 33.184 18.449 1.00 32.78 562 GLU A C 1
ATOM 4580 O O . GLU A 1 562 ? -33.588 32.634 19.544 1.00 32.78 562 GLU A O 1
ATOM 4585 N N . PHE A 1 563 ? -32.793 32.595 17.472 1.00 30.14 563 PHE A N 1
ATOM 4586 C CA . PHE A 1 563 ? -31.793 31.551 17.790 1.00 30.14 563 PHE A CA 1
ATOM 4587 C C . PHE A 1 563 ? -30.402 31.801 17.183 1.00 30.14 563 PHE A C 1
ATOM 4589 O O . PHE A 1 563 ? -29.518 30.953 17.239 1.00 30.14 563 PHE A O 1
ATOM 4596 N N . GLU A 1 564 ? -30.164 33.002 16.658 1.00 35.38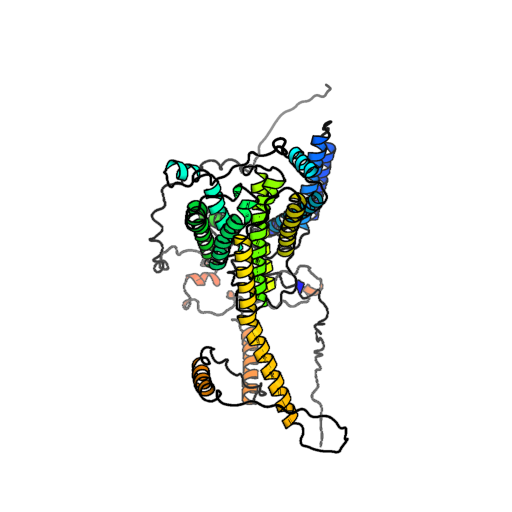 564 GLU A N 1
ATOM 4597 C CA . GLU A 1 564 ? -28.907 33.378 15.995 1.00 35.38 564 GLU A CA 1
ATOM 4598 C C . GLU A 1 564 ? -27.947 34.159 16.913 1.00 35.38 564 GLU A C 1
ATOM 4600 O O . GLU A 1 564 ? -27.129 34.950 16.456 1.00 35.38 564 GLU A O 1
ATOM 4605 N N . LYS A 1 565 ? -28.029 33.953 18.237 1.00 32.31 565 LYS A N 1
ATOM 4606 C CA . LYS A 1 565 ? -27.165 34.649 19.214 1.00 32.31 565 LYS A CA 1
ATOM 4607 C C . LYS A 1 565 ? -26.015 33.805 19.777 1.00 32.31 565 LYS A C 1
ATOM 4609 O O . LYS A 1 565 ? -25.289 34.276 20.646 1.00 32.31 565 LYS A O 1
ATOM 4614 N N . TYR A 1 566 ? -25.797 32.588 19.284 1.00 37.06 566 TYR A N 1
ATOM 4615 C CA . TYR A 1 566 ? -24.647 31.777 19.699 1.00 37.06 566 TYR A CA 1
ATOM 4616 C C . TYR A 1 566 ? -24.057 30.975 18.539 1.00 37.06 566 TYR A C 1
ATOM 4618 O O . TYR A 1 566 ? -24.170 29.755 18.508 1.00 37.06 566 TYR A O 1
ATOM 4626 N N . THR A 1 567 ? -23.373 31.661 17.625 1.00 33.22 567 THR A N 1
ATOM 4627 C CA . THR A 1 567 ? -22.300 31.048 16.823 1.00 33.22 567 THR A CA 1
ATOM 4628 C C . THR A 1 567 ? -21.315 32.127 16.386 1.00 33.22 567 THR A C 1
ATOM 4630 O O . THR A 1 567 ? -21.256 32.544 15.237 1.00 33.22 567 THR A O 1
ATOM 4633 N N . ASP A 1 568 ? -20.540 32.603 17.355 1.00 36.75 568 ASP A N 1
ATOM 4634 C CA . ASP A 1 568 ? -19.294 33.320 17.104 1.00 36.75 568 ASP A CA 1
ATOM 4635 C C . ASP A 1 568 ? -18.235 32.288 16.677 1.00 36.75 568 ASP A C 1
ATOM 4637 O O . ASP A 1 568 ? -17.511 31.743 17.509 1.00 36.75 568 ASP A O 1
ATOM 4641 N N . MET A 1 569 ? -18.257 31.885 15.399 1.00 35.81 569 MET A N 1
ATOM 4642 C CA . MET A 1 569 ? -17.162 31.111 14.789 1.00 35.81 569 MET A CA 1
ATOM 4643 C C . MET A 1 569 ? -17.091 31.167 13.251 1.00 35.81 569 MET A C 1
ATOM 4645 O O . MET A 1 569 ? -16.257 30.482 12.667 1.00 35.81 569 MET A O 1
ATOM 4649 N N . ASP A 1 570 ? -17.902 32.000 12.588 1.00 37.56 570 ASP A N 1
ATOM 4650 C CA . ASP A 1 570 ? -17.861 32.177 11.123 1.00 37.56 570 ASP A CA 1
ATOM 4651 C C . ASP A 1 570 ? -16.976 33.355 10.668 1.00 37.56 570 ASP A C 1
ATOM 4653 O O . ASP A 1 570 ? -16.885 33.656 9.480 1.00 37.56 570 ASP A O 1
ATOM 4657 N N . GLN A 1 571 ? -16.239 33.991 11.584 1.00 35.31 571 GLN A N 1
ATOM 4658 C CA . GLN A 1 571 ? -15.339 35.106 11.259 1.00 35.31 571 GLN A CA 1
ATOM 4659 C C . GLN A 1 571 ? -13.935 34.671 10.787 1.00 35.31 571 GLN A C 1
ATOM 4661 O O . GLN A 1 571 ? -13.015 35.481 10.766 1.00 35.31 571 GLN A O 1
ATOM 4666 N N . PHE A 1 572 ? -13.759 33.404 10.393 1.00 32.97 572 PHE A N 1
ATOM 4667 C CA . PHE A 1 572 ? -12.481 32.866 9.895 1.00 32.97 572 PHE A CA 1
ATOM 4668 C C . PHE A 1 572 ? -12.537 32.291 8.469 1.00 32.97 572 PHE A C 1
ATOM 4670 O O . PHE A 1 572 ? -11.559 31.707 8.017 1.00 32.97 572 PHE A O 1
ATOM 4677 N N . LEU A 1 573 ? -13.654 32.456 7.748 1.00 35.75 573 LEU A N 1
ATOM 4678 C CA . LEU A 1 573 ? -13.796 31.984 6.358 1.00 35.75 573 LEU A CA 1
ATOM 4679 C C . LEU A 1 573 ? -14.081 33.102 5.342 1.00 35.75 573 LEU A C 1
ATOM 4681 O O . LEU A 1 573 ? -14.385 32.820 4.187 1.00 35.75 573 LEU A O 1
ATOM 4685 N N . GLN A 1 574 ? -13.936 34.367 5.736 1.00 32.53 574 GLN A N 1
ATOM 4686 C CA . GLN A 1 574 ? -13.874 35.488 4.796 1.00 32.53 574 GLN A CA 1
ATOM 4687 C C . GLN A 1 574 ? -12.422 35.749 4.389 1.00 32.53 574 GLN A C 1
ATOM 4689 O O . GLN A 1 574 ? -11.846 36.746 4.801 1.00 32.53 574 GLN A O 1
ATOM 4694 N N . GLU A 1 575 ? -11.825 34.838 3.618 1.00 34.94 575 GLU A N 1
ATOM 4695 C CA . GLU A 1 575 ? -10.616 35.149 2.831 1.00 34.94 575 GLU A CA 1
ATOM 4696 C C . GLU A 1 575 ? -10.353 34.176 1.657 1.00 34.94 575 GLU A C 1
ATOM 4698 O O . GLU A 1 575 ? -9.234 34.096 1.166 1.00 34.94 575 GLU A O 1
ATOM 4703 N N . GLU A 1 576 ? -11.369 33.462 1.147 1.00 36.03 576 GLU A N 1
ATOM 4704 C CA . GLU A 1 576 ? -11.207 32.547 -0.007 1.00 36.03 576 GLU A CA 1
ATOM 4705 C C . GLU A 1 576 ? -12.310 32.678 -1.084 1.00 36.03 576 GLU A C 1
ATOM 4707 O O . GLU A 1 576 ? -12.682 31.706 -1.735 1.00 36.03 576 GLU A O 1
ATOM 4712 N N . ASP A 1 577 ? -12.814 33.892 -1.327 1.00 32.22 577 ASP A N 1
ATOM 4713 C CA . ASP A 1 577 ? -13.682 34.193 -2.482 1.00 32.22 577 ASP A CA 1
ATOM 4714 C C . ASP A 1 577 ? -12.900 34.944 -3.579 1.00 32.22 577 ASP A C 1
ATOM 4716 O O . ASP A 1 577 ? -13.198 36.089 -3.890 1.00 32.22 577 ASP A O 1
ATOM 4720 N N . GLU A 1 578 ? -11.897 34.297 -4.183 1.00 34.91 578 GLU A N 1
ATOM 4721 C CA . GLU A 1 578 ? -11.333 34.699 -5.488 1.00 34.91 578 GLU A CA 1
ATOM 4722 C C . GLU A 1 578 ? -10.776 33.485 -6.266 1.00 34.91 578 GLU A C 1
ATOM 4724 O O . GLU A 1 578 ? -9.624 33.487 -6.683 1.00 34.91 578 GLU A O 1
ATOM 4729 N N . LEU A 1 579 ? -11.565 32.420 -6.487 1.00 36.00 579 LEU A N 1
ATOM 4730 C CA . LEU A 1 579 ? -11.322 31.512 -7.628 1.00 36.00 579 LEU A CA 1
ATOM 4731 C C . LEU A 1 579 ? -12.500 30.566 -7.930 1.00 36.00 579 LEU A C 1
ATOM 4733 O O . LEU A 1 579 ? -12.424 29.361 -7.700 1.00 36.00 579 LEU A O 1
ATOM 4737 N N . ALA A 1 580 ? -13.600 31.078 -8.483 1.00 29.75 580 ALA A N 1
ATOM 4738 C CA . ALA A 1 580 ? -14.632 30.217 -9.071 1.00 29.75 580 ALA A CA 1
ATOM 4739 C C . ALA A 1 580 ? -15.428 30.942 -10.162 1.00 29.75 580 ALA A C 1
ATOM 4741 O O . ALA A 1 580 ? -16.646 31.051 -10.082 1.00 29.75 580 ALA A O 1
ATOM 4742 N N . ASP A 1 581 ? -14.730 31.424 -11.190 1.00 32.19 581 ASP A N 1
ATOM 4743 C CA . ASP A 1 581 ? -15.358 31.888 -12.428 1.00 32.19 581 ASP A CA 1
ATOM 4744 C C . ASP A 1 581 ? -14.865 31.014 -13.588 1.00 32.19 581 ASP A C 1
ATOM 4746 O O . ASP A 1 581 ? -13.945 31.365 -14.321 1.00 32.19 581 ASP A O 1
ATOM 4750 N N . ALA A 1 582 ? -15.393 29.787 -13.646 1.00 34.00 582 ALA A N 1
ATOM 4751 C CA . ALA A 1 582 ? -15.409 28.914 -14.823 1.00 34.00 582 ALA A CA 1
ATOM 4752 C C . ALA A 1 582 ? -16.085 27.586 -14.462 1.00 34.00 582 ALA A C 1
ATOM 4754 O O . ALA A 1 582 ? -15.444 26.694 -13.911 1.00 34.00 582 ALA A O 1
ATOM 4755 N N . THR A 1 583 ? -17.376 27.441 -14.762 1.00 30.44 583 THR A N 1
ATOM 4756 C CA . THR A 1 583 ? -17.992 26.207 -15.308 1.00 30.44 583 THR A CA 1
ATOM 4757 C C . THR A 1 583 ? -19.491 26.426 -15.498 1.00 30.44 583 THR A C 1
ATOM 4759 O O . THR A 1 583 ? -20.334 25.806 -14.858 1.00 30.44 583 THR A O 1
ATOM 4762 N N . ASP A 1 584 ? -19.820 27.316 -16.427 1.00 32.62 584 ASP A N 1
ATOM 4763 C CA . ASP A 1 584 ? -21.160 27.428 -16.991 1.00 32.62 584 ASP A CA 1
ATOM 4764 C C . ASP A 1 584 ? -21.228 26.492 -18.207 1.00 32.62 584 ASP A C 1
ATOM 4766 O O . ASP A 1 584 ? -20.897 26.897 -19.315 1.00 32.62 584 ASP A O 1
ATOM 4770 N N . TYR A 1 585 ? -21.470 25.190 -17.990 1.00 36.97 585 TYR A N 1
ATOM 4771 C CA . TYR A 1 585 ? -21.670 24.222 -19.087 1.00 36.97 585 TYR A CA 1
ATOM 4772 C C . TYR A 1 585 ? -22.315 22.894 -18.647 1.00 36.97 585 TYR A C 1
ATOM 4774 O O . TYR A 1 585 ? -21.880 21.827 -19.068 1.00 36.97 585 TYR A O 1
ATOM 4782 N N . VAL A 1 586 ? -23.359 22.906 -17.810 1.00 31.97 586 VAL A N 1
ATOM 4783 C CA . VAL A 1 586 ? -24.227 21.718 -17.634 1.00 31.97 586 VAL A CA 1
ATOM 4784 C C . VAL A 1 586 ? -25.671 22.144 -17.360 1.00 31.97 586 VAL A C 1
ATOM 4786 O O . VAL A 1 586 ? -26.238 21.856 -16.312 1.00 31.97 586 VAL A O 1
ATOM 4789 N N . GLU A 1 587 ? -26.289 22.827 -18.316 1.00 31.52 587 GLU A N 1
ATOM 4790 C CA . GLU A 1 587 ? -27.734 23.059 -18.294 1.00 31.52 587 GLU A CA 1
ATOM 4791 C C . GLU A 1 587 ? -28.264 22.955 -19.727 1.00 31.52 587 GLU A C 1
ATOM 4793 O O . GLU A 1 587 ? -28.471 23.954 -20.399 1.00 31.52 587 GLU A O 1
ATOM 4798 N N . ASN A 1 588 ? -28.340 21.725 -20.258 1.00 31.16 588 ASN A N 1
ATOM 4799 C CA . ASN A 1 588 ? -29.053 21.435 -21.514 1.00 31.16 588 ASN A CA 1
ATOM 4800 C C . ASN A 1 588 ? -29.325 19.941 -21.768 1.00 31.16 588 ASN A C 1
ATOM 4802 O O . ASN A 1 588 ? -29.356 19.497 -22.910 1.00 31.16 588 ASN A O 1
ATOM 4806 N N . TYR A 1 589 ? -29.523 19.132 -20.727 1.00 36.97 589 TYR A N 1
ATOM 4807 C CA . TYR A 1 589 ? -29.935 17.738 -20.927 1.00 36.97 589 TYR A CA 1
ATOM 4808 C C . TYR A 1 589 ? -30.790 17.251 -19.763 1.00 36.97 589 TYR A C 1
ATOM 4810 O O . TYR A 1 589 ? -30.328 16.440 -18.985 1.00 36.97 589 TYR A O 1
ATOM 4818 N N . PHE A 1 590 ? -32.001 17.793 -19.614 1.00 30.73 590 PHE A N 1
ATOM 4819 C CA . PHE A 1 590 ? -33.168 17.123 -19.017 1.00 30.73 590 PHE A CA 1
ATOM 4820 C C . PHE A 1 590 ? -34.396 18.017 -19.252 1.00 30.73 590 PHE A C 1
ATOM 4822 O O . PHE A 1 590 ? -34.926 18.615 -18.321 1.00 30.73 590 PHE A O 1
ATOM 4829 N N . ASP A 1 591 ? -34.821 18.132 -20.512 1.00 32.12 591 ASP A N 1
ATOM 4830 C CA . ASP A 1 591 ? -36.176 18.583 -20.835 1.00 32.12 591 ASP A CA 1
ATOM 4831 C C . ASP A 1 591 ? -36.992 17.346 -21.232 1.00 32.12 591 ASP A C 1
ATOM 4833 O O . ASP A 1 591 ? -36.783 16.747 -22.289 1.00 32.12 591 ASP A O 1
ATOM 4837 N N . ASN A 1 592 ? -37.840 16.896 -20.309 1.00 36.81 592 ASN A N 1
ATOM 4838 C CA . ASN A 1 592 ? -38.818 15.842 -20.544 1.00 36.81 592 ASN A CA 1
ATOM 4839 C C . ASN A 1 592 ? -40.100 16.525 -21.028 1.00 36.81 592 ASN A C 1
ATOM 4841 O O . ASN A 1 592 ? -40.947 16.893 -20.215 1.00 36.81 592 ASN A O 1
ATOM 4845 N N . GLY A 1 593 ? -40.223 16.696 -22.343 1.00 31.27 593 GLY A N 1
ATOM 4846 C CA . GLY A 1 593 ? -41.449 17.171 -22.975 1.00 31.27 593 GLY A CA 1
ATOM 4847 C C . GLY A 1 593 ? -42.497 16.060 -23.070 1.00 31.27 593 GLY A C 1
ATOM 4848 O O . GLY A 1 593 ? -42.345 15.133 -23.864 1.00 31.27 593 GLY A O 1
ATOM 4849 N N . GLU A 1 594 ? -43.567 16.182 -22.287 1.00 34.25 594 GLU A N 1
ATOM 4850 C CA . GLU A 1 594 ? -44.857 15.516 -22.505 1.00 34.25 594 GLU A CA 1
ATOM 4851 C C . GLU A 1 594 ? -45.967 16.585 -22.534 1.00 34.25 594 GLU A C 1
ATOM 4853 O O . GLU A 1 594 ? -46.019 17.434 -21.642 1.00 34.25 594 GLU A O 1
ATOM 4858 N N . GLY A 1 595 ? -46.845 16.485 -23.542 1.00 30.09 595 GLY A N 1
ATOM 4859 C CA . GLY A 1 595 ? -48.155 17.150 -23.669 1.00 30.09 595 GLY A CA 1
ATOM 4860 C C . GLY A 1 595 ? -48.156 18.455 -24.486 1.00 30.09 595 GLY A C 1
ATOM 4861 O O . GLY A 1 595 ? -47.273 19.287 -24.320 1.00 30.09 595 GLY A O 1
ATOM 4862 N N . ASP A 1 596 ? -49.083 18.742 -25.403 1.00 34.34 596 ASP A N 1
ATOM 4863 C CA . ASP A 1 596 ? -50.364 18.123 -25.766 1.00 34.34 596 ASP A CA 1
ATOM 4864 C C . ASP A 1 596 ? -50.792 18.603 -27.177 1.00 34.34 596 ASP A C 1
ATOM 4866 O O . ASP A 1 596 ? -50.409 19.690 -27.609 1.00 34.34 596 ASP A O 1
ATOM 4870 N N . ASP A 1 597 ? -51.585 17.759 -27.846 1.00 36.41 597 ASP A N 1
ATOM 4871 C CA . ASP A 1 597 ? -52.729 18.021 -28.739 1.00 36.41 597 ASP A CA 1
ATOM 4872 C C . ASP A 1 597 ? -52.695 19.139 -29.812 1.00 36.41 597 ASP A C 1
ATOM 4874 O O . ASP A 1 597 ? -52.573 20.328 -29.526 1.00 36.41 597 ASP A O 1
ATOM 4878 N N . LEU A 1 598 ? -52.989 18.757 -31.066 1.00 34.03 598 LEU A N 1
ATOM 4879 C CA . LEU A 1 598 ? -54.267 19.038 -31.762 1.00 34.03 598 LEU A CA 1
ATOM 4880 C C . LEU A 1 598 ? -54.144 18.819 -33.289 1.00 34.03 598 LEU A C 1
ATOM 4882 O O . LEU A 1 598 ? -53.299 19.405 -33.958 1.00 34.03 598 LEU A O 1
ATOM 4886 N N . ASP A 1 599 ? -55.062 17.990 -33.786 1.00 35.81 599 ASP A N 1
ATOM 4887 C CA . ASP A 1 599 ? -55.910 18.191 -34.967 1.00 35.81 599 ASP A CA 1
ATOM 4888 C C . ASP A 1 599 ? -55.319 18.313 -36.394 1.00 35.81 599 ASP A C 1
ATOM 4890 O O . ASP A 1 599 ? -54.801 19.332 -36.837 1.00 35.81 599 ASP A O 1
ATOM 4894 N N . ASP A 1 600 ? -55.635 17.249 -37.138 1.00 36.34 600 ASP A N 1
ATOM 4895 C CA . ASP A 1 600 ? -56.462 17.239 -38.355 1.00 36.34 600 ASP A CA 1
ATOM 4896 C C . ASP A 1 600 ? -55.832 17.099 -39.748 1.00 36.34 600 ASP A C 1
ATOM 4898 O O . ASP A 1 600 ? -54.840 17.713 -40.131 1.00 36.34 600 ASP A O 1
ATOM 4902 N N . ASP A 1 601 ? -56.580 16.295 -40.503 1.00 35.34 601 ASP A N 1
ATOM 4903 C CA . ASP A 1 601 ? -56.722 16.209 -41.947 1.00 35.34 601 ASP A CA 1
ATOM 4904 C C . ASP A 1 601 ? -55.592 15.660 -42.837 1.00 35.34 601 ASP A C 1
ATOM 4906 O O . ASP A 1 601 ? -54.591 16.294 -43.158 1.00 35.34 601 ASP A O 1
ATOM 4910 N N . GLY A 1 602 ? -55.929 14.527 -43.469 1.00 32.09 602 GLY A N 1
ATOM 4911 C CA . GLY A 1 602 ? -55.947 14.524 -44.933 1.00 32.09 602 GLY A CA 1
ATOM 4912 C C . GLY A 1 602 ? -55.066 13.501 -45.649 1.00 32.09 602 GLY A C 1
ATOM 4913 O O . GLY A 1 602 ? -54.006 13.834 -46.153 1.00 32.09 602 GLY A O 1
ATOM 4914 N N . GLY A 1 603 ? -55.608 12.294 -45.835 1.00 29.09 603 GLY A N 1
ATOM 4915 C CA . GLY A 1 603 ? -55.851 11.740 -47.177 1.00 29.09 603 GLY A CA 1
ATOM 4916 C C . GLY A 1 603 ? -54.685 11.265 -48.068 1.00 29.09 603 GLY A C 1
ATOM 4917 O O . GLY A 1 603 ? -53.888 12.049 -48.564 1.00 29.09 603 GLY A O 1
ATOM 4918 N N . GLY A 1 604 ? -54.776 9.986 -48.461 1.00 30.56 604 GLY A N 1
ATOM 4919 C CA . GLY A 1 604 ? -54.168 9.398 -49.671 1.00 30.56 604 GLY A CA 1
ATOM 4920 C C . GLY A 1 604 ? -52.826 8.712 -49.402 1.00 30.56 604 GLY A C 1
ATOM 4921 O O . GLY A 1 604 ? -51.933 9.312 -48.836 1.00 30.56 604 GLY A O 1
ATOM 4922 N N . GLY A 1 605 ? -52.578 7.443 -49.723 1.00 29.70 605 GLY A N 1
ATOM 4923 C CA . GLY A 1 605 ? -53.111 6.596 -50.786 1.00 29.70 605 GLY A CA 1
ATOM 4924 C C . GLY A 1 605 ? -51.936 6.130 -51.662 1.00 29.70 605 GLY A C 1
ATOM 4925 O O . GLY A 1 605 ? -51.238 6.971 -52.214 1.00 29.70 605 GLY A O 1
ATOM 4926 N N . GLY A 1 606 ? -51.750 4.810 -51.801 1.00 31.98 606 GLY A N 1
ATOM 4927 C CA . GLY A 1 606 ? -50.788 4.157 -52.715 1.00 31.98 606 GLY A CA 1
ATOM 4928 C C . GLY A 1 606 ? -49.530 3.650 -52.000 1.00 31.98 606 GLY A C 1
ATOM 4929 O O . GLY A 1 606 ? -48.745 4.436 -51.493 1.00 31.98 606 GLY A O 1
ATOM 4930 N N . GLU A 1 607 ? -49.405 2.356 -51.700 1.00 34.66 607 GLU A N 1
ATOM 4931 C CA . GLU A 1 607 ? -48.958 1.265 -52.590 1.00 34.66 607 GLU A CA 1
ATOM 4932 C C . GLU A 1 607 ? -47.554 1.437 -53.205 1.00 34.66 607 GLU A C 1
ATOM 4934 O O . GLU A 1 607 ? -47.291 2.384 -53.935 1.00 34.66 607 GLU A O 1
ATOM 4939 N N . ALA A 1 608 ? -46.759 0.374 -53.005 1.00 33.75 608 ALA A N 1
ATOM 4940 C CA . ALA A 1 608 ? -45.867 -0.272 -53.975 1.00 33.75 608 ALA A CA 1
ATOM 4941 C C . ALA A 1 608 ? -44.347 0.041 -54.003 1.00 33.75 608 ALA A C 1
ATOM 4943 O O . ALA A 1 608 ? -43.907 1.073 -54.486 1.00 33.75 608 ALA A O 1
ATOM 4944 N N . TYR A 1 609 ? -43.606 -1.033 -53.673 1.00 34.31 609 TYR A N 1
ATOM 4945 C CA . TYR A 1 609 ? -42.412 -1.599 -54.336 1.00 34.31 609 TYR A CA 1
ATOM 4946 C C . TYR A 1 609 ? -41.002 -0.993 -54.135 1.00 34.31 609 TYR A C 1
ATOM 4948 O O . TYR A 1 609 ? -40.769 0.182 -54.369 1.00 34.31 609 TYR A O 1
ATOM 4956 N N . PHE A 1 610 ? -40.090 -1.911 -53.753 1.00 34.50 610 PHE A N 1
ATOM 4957 C CA . PHE A 1 610 ? -38.689 -2.129 -54.177 1.00 34.50 610 PHE A CA 1
ATOM 4958 C C . PHE A 1 610 ? -37.859 -0.919 -54.648 1.00 34.50 610 PHE A C 1
ATOM 4960 O O . PHE A 1 610 ? -38.163 -0.323 -55.676 1.00 34.50 610 PHE A O 1
ATOM 4967 N N . ASP A 1 611 ? -36.728 -0.660 -53.988 1.00 37.62 611 ASP A N 1
ATOM 4968 C CA . ASP A 1 611 ? -35.435 -1.335 -54.233 1.00 37.62 611 ASP A CA 1
ATOM 4969 C C . ASP A 1 611 ? -34.533 -1.256 -52.988 1.00 37.62 611 ASP A C 1
ATOM 4971 O O . ASP A 1 611 ? -34.652 -0.253 -52.241 1.00 37.62 611 ASP A O 1
#

Solvent-accessible surface area (backbone atoms only — not comparable to full-atom values): 38086 Å² total; per-residue (Å²): 133,80,88,87,84,82,86,80,82,83,74,85,86,77,76,80,80,74,78,69,91,76,56,81,73,63,74,74,64,78,75,70,66,83,75,85,61,47,82,88,52,43,72,79,74,54,84,56,65,70,61,54,50,50,53,49,52,52,50,49,51,48,65,69,71,67,68,88,60,94,43,67,69,59,50,52,50,54,54,50,51,51,51,52,51,52,50,36,52,48,22,34,74,68,48,72,78,68,98,53,62,47,72,39,41,49,56,56,20,30,46,51,32,52,54,49,54,48,41,53,48,50,57,56,52,59,76,46,52,61,69,57,47,17,51,55,48,23,73,77,40,79,87,37,53,47,89,70,83,89,58,61,65,43,80,60,67,60,97,41,73,68,45,54,54,68,68,67,44,72,60,50,55,52,37,21,54,49,28,20,52,48,23,60,44,61,50,33,71,68,60,48,52,52,51,51,56,49,47,52,52,48,30,70,61,41,26,78,67,37,51,73,43,32,56,30,77,59,42,54,56,45,47,40,47,63,42,24,34,41,50,11,31,51,56,15,45,52,53,49,52,54,53,58,70,58,81,86,76,89,72,46,70,84,74,43,88,46,68,72,53,34,51,53,53,54,59,53,47,64,41,72,84,71,59,84,81,54,79,72,48,55,82,76,40,72,69,32,32,54,50,48,52,50,50,53,49,52,53,54,49,44,52,52,37,57,56,45,45,29,62,72,43,30,46,60,86,87,40,63,66,57,55,54,51,52,50,51,50,51,63,36,39,43,58,10,44,54,31,48,50,42,38,72,70,38,89,83,44,84,63,79,32,70,47,29,51,49,49,52,50,41,44,52,50,46,47,52,37,40,58,65,59,45,64,90,70,55,84,61,76,83,56,68,70,49,53,52,49,52,53,49,52,53,50,49,54,53,49,47,49,39,59,72,50,44,49,57,52,51,50,53,53,50,53,51,53,52,49,51,56,54,52,54,60,71,72,66,82,80,84,84,82,89,83,90,86,84,88,83,88,89,87,89,88,85,87,93,86,74,70,70,72,58,51,58,56,49,57,54,54,61,68,73,72,71,80,87,62,84,77,72,82,82,75,73,78,88,71,78,77,49,77,68,52,46,52,50,50,52,49,51,54,50,49,55,50,52,47,65,73,33,80,82,43,69,60,82,80,78,77,82,72,95,68,92,51,80,70,58,81,74,54,82,76,79,79,70,54,47,84,65,76,50,96,68,71,66,89,82,48,64,77,84,61,48,41,71,74,38,78,83,59,77,63,89,81,94,69,93,83,88,81,86,87,80,73,96,72,73,89,80,69,87,84,74,91,84,85,84,90,84,83,92,80,87,87,87,86,84,82,85,88,78,90,78,89,84,87,83,86,80,85,86,84,84,88,86,82,89,135

Organism: NCBI:txid1348616

Foldseek 3Di:
DDDDDDDDPDDDPPDPPPPPPPPPVVVVVPPPPVPLPFPVCVVVQDDPPVVLVVVLVVVVCCLVPPDPDPDPLVVVVSVVVNVLVVQLSCQLRPPDFFPFCPPHSSVLSSLLSVLVVLLVVLVVLLPDALQVLQVVVCSVPVVTSDADDADAQQPDQDPDPVNVVVLPDCVLVVLLQVLLLVCLLQVDLVLLLVLLLVLLLVLVQCCLQGSHSRHHPCCSPPSRNVPRNVNSNVVSNVVLVCQQPDDDDSDHLVNDPDPVSSVVVVVCSNPTPHRDRFDLVCQVDLLSVVLSVVVSVLVSLLVVLLVLVCNSSVPDPPHCVSVVVSVSLSSLSNSLSVQSSCCSPPPPNPDRDSSVVSSSSSSVSSSSSSVNSCVPSNPDDRDPVSVVVVVVVVCVSVVCSCVSPVVVVVVVVVVVVVCVVVVVVVVPPDDDDDDDDDDDDDDDDDDDDDPPPVVVVVVVVVVPPPPPDPPPPPDPDDDDDDPVVVVVVVVVVVVVVCCCVDLPNFDDDDDDDPDDDPCVVVDDDDDTRAPLNDPDDCVVDDLVCVCSNPVVSPDDDDDDDDPPPDDPPPPPPPPPPDDDDDDPPPDDPDDPDDDDDDDDDDDDDDDDDDD

Secondary structure (DSSP, 8-state):
--------------------TT-TTSGGGTT-------TTTHHHHS--HHHHHHHHHHHHHHHHHS-----HHHHHHHHHHHHHHHHHHHHHHHSPP-S--SS-HHHHHHHHHHHHHHHHHHHHHHHS-HHHHHHHHHHH-TT-SSPPPP--STT--S--HHHHHHH-SHHHHHHHHHHHHHHHHH--HHHHHHHHHHHHHHHHHHTTT-GGG---HHIIIIIIIIIIIHHHHHHHHHHHHHHHTPPPP---GGG---HHHHHHHHHHHTS-S--PPP---TTT-HHHHHHHHHHHHHHHHHHHHHHHHHHHHT--TT-HHHHHHHHHHHHHHHHHHHHHHHHHH-TT--S--HHHHHHHHHHHHHHHHHHHHTTTT--SPPPHHHHHHHHHHHHHHHHHHIIIIIHHHHHHHHHHHHHHHHHHHHT--S-------------------SSHHHHHHHHHHHHHSS--S-----PPP-PPPPHHHHHHHHHHHHHHHHHHTSTT-PPPPPPPPSS--GGGGGS-PPPPPPGGGS---GGGS-GGGGGGT-GGG-S-------S-SS-TT-TT-TT--S---------SS----------------------

pLDDT: mean 74.06, std 23.14, range [23.67, 98.44]

Radius of gyration: 36.81 Å; Cα contacts (8 Å, |Δi|>4): 364; chains: 1; bounding box: 89×82×115 Å

Sequence (611 aa):
MTDSNTHYIKTNLSHNAVIDSSDDRSVQARTVAYTDNDPTTEFFYRPRTLTVLTVMLIGLVYVAMFPEADDTATNIKFGTWAGVFSFLLFAMLQFRDGPFIRPHPAFWRVVLGLGVLYQMFLVFLLFQNKRDARYIFSCIDPSLGVPLPERSYAENCELTYENVKDQLDIFVIYHIVGWYAKAVVLRDYWFCWILSVMFEVMEYSLQHQLNNFAECWWDHWILDVLICNWAGLYFGMKTCEYFEMKAYSWRGIKEISSLKGKVKRTVQQFTPHDWTKFEWGTTKSFKNYIAVIGLLFAFLQAELNSFYLKYLLWIPPDNPINSYRALLLFMCSIPATREAYQYLTDKNCKRFGPQAWLTMANIMTESIICFKFGQGEFPNPVPTNVVIFWTILISLLIGYAIWQFGIPFLKERMEISIKEQNGTSARGIRGGRGIRRRGVGMRGGAPDLGRSFTNELRATLQRNLADESPKGLEFEDPVGPTDNEHLTLYALVGYKAALKDSAFYISAPPPPSEIQRYSDQFKKKKTPHSLRDIKTDVAFFPEELHCVKDESLTSTTSAENEFEKYTDMDQFLQEEDELADATDYVENYFDNGEGDDLDDDGGGGGEAYFD

Nearest PDB structures (foldseek):
  9b4e-assembly1_B  TM=8.861E-01  e=1.462E-21  Homo sapiens
  9b4g-assembly1_B  TM=8.784E-01  e=9.897E-22  Homo sapiens
  9b4f-assembly1_B  TM=8.800E-01  e=8.523E-19  Homo sapiens

Mean predicted aligned error: 18.87 Å

InterPro domains:
  IPR004277 Phosphatidyl serine synthase [PF03034] (103-373)